Protein AF-A0A7R9DD43-F1 (afdb_monomer)

Mean predicted aligned error: 19.9 Å

Sequence (397 aa):
MESIEEVLDDAEIEELSNDELQELAQNLSPKFDSEQDNPSRTFTTKSMATAFRRIQEGLQMVTDEYPEVERSARVHRTVMEGLTCYYEIYKEKKSAAKQPTIRTFFQPVAAMVTREGDKIMSARLVVVNSSHTRDYHGWASSDGLIGLTRALLAAGAQCVLVSLWPVPDTATKILLRAFYSALLQGLRVSRALAEAMLTVQHTKHFAHPANWSGFMLVGADVRLSNKVALMGQALCELLKTPDKCRDALRVTLHLVEKSLQRIHRGQKNAMYTTQKSIENKVGHVSGWKDLLMSVGFRFEPASNGIPSSVFFPQSDPEERLTQCSASLQALLGLTSTTLNALSKLIANIGVADDIIGVIRQVIGQFTMKNIETESIEIPINVKLWRVPGCHELLASL

Organism: Timema poppense (NCBI:txid170557)

Nearest PDB structures (foldseek):
  8fcq-assembly1_G  TM=5.370E-01  e=1.330E-02  Homo sapiens
  8tl0-assembly1_C  TM=7.088E-01  e=8.039E-02  Haliangium ochraceum
  8fcr-assembly1_G  TM=3.951E-01  e=3.182E-02  Homo sapiens
  3u2r-assembly1_A  TM=2.523E-01  e=7.422E+00  Planctopirus limnophila DSM 3776

pLDDT: mean 77.59, std 16.95, range [32.69, 97.44]

Radius of gyration: 37.77 Å; Cα contacts (8 Å, |Δi|>4): 386; chains: 1; bounding box: 130×72×86 Å

InterPro domains:
  IPR024983 CHAT domain [PF12770] (123-220)
  IPR058900 TTC28, C-terminal domain [PF26117] (334-397)

Secondary structure (DSSP, 8-state):
---TTSSSSS-------HHHHHHHHHHTS---------------HHHHHHHHHHHHHHHHHHHHH-S-HHHHHHHHHHHHHHHHHHHHHHHHHH-S-----HHHHTS--------TT------S-EEE--TT--BTTBS--HHHHHHHHHHHHHTT-SEEEEESS---HHHHHHHHHHHHHHHHTT-BHHHHHHHHHHHHHTSGGG-SGGGTTTEEEEE---B---HHHHHHHHHHHHHTSTTTHHHHHHHHHHHHHHHHHHHHTT--S--EEEHHHHHHHHTT-SSHHHHHHHHT-EEE--BTTBPSEEEPPS--GGGHHHHHHHHHHHHHHS-HHHHHHHHHHGGGGGGHHHHHHHHHHHHHHHHHS-TT-S-------HHHHTSTTHHHHHHH-

Structure (mmCIF, N/CA/C/O backbone):
data_AF-A0A7R9DD43-F1
#
_entry.id   AF-A0A7R9DD43-F1
#
loop_
_atom_site.group_PDB
_atom_site.id
_atom_site.type_symbol
_atom_site.label_atom_id
_atom_site.label_alt_id
_atom_site.label_comp_id
_atom_site.label_asym_id
_atom_site.label_entity_id
_atom_site.label_seq_id
_atom_site.pdbx_PDB_ins_code
_atom_site.Cartn_x
_atom_site.Cartn_y
_atom_site.Cartn_z
_atom_site.occupancy
_atom_site.B_iso_or_equiv
_atom_site.auth_seq_id
_atom_site.auth_comp_id
_atom_site.auth_asym_id
_atom_site.auth_atom_id
_atom_site.pdbx_PDB_model_num
ATOM 1 N N . MET A 1 1 ? 69.887 -47.147 -28.764 1.00 48.91 1 MET A N 1
ATOM 2 C CA . MET A 1 1 ? 70.343 -46.838 -27.400 1.00 48.91 1 MET A CA 1
ATOM 3 C C . MET A 1 1 ? 71.848 -46.839 -27.498 1.00 48.91 1 MET A C 1
ATOM 5 O O . MET A 1 1 ? 72.412 -47.913 -27.555 1.00 48.91 1 MET A O 1
ATOM 9 N N . GLU A 1 2 ? 72.404 -45.653 -27.713 1.00 32.69 2 GLU A N 1
ATOM 10 C CA . GLU A 1 2 ? 73.821 -45.268 -27.632 1.00 32.69 2 GLU A CA 1
ATOM 11 C C . GLU A 1 2 ? 73.876 -43.827 -28.160 1.00 32.69 2 GLU A C 1
ATOM 13 O O . GLU A 1 2 ? 73.271 -43.557 -29.194 1.00 32.69 2 GLU A O 1
ATOM 18 N N . SER A 1 3 ? 74.536 -42.839 -27.576 1.00 34.53 3 SER A N 1
ATOM 19 C CA . SER A 1 3 ? 74.807 -42.429 -26.194 1.00 34.53 3 SER A CA 1
ATOM 20 C C . SER A 1 3 ? 75.395 -41.025 -26.390 1.00 34.53 3 SER A C 1
ATOM 22 O O . SER A 1 3 ? 76.301 -40.853 -27.195 1.00 34.53 3 SER A O 1
ATOM 24 N N . ILE A 1 4 ? 74.823 -40.006 -25.747 1.00 37.81 4 ILE A N 1
ATOM 25 C CA . ILE A 1 4 ? 75.034 -38.564 -26.027 1.00 37.81 4 ILE A CA 1
ATOM 26 C C . ILE A 1 4 ? 76.424 -38.041 -25.574 1.00 37.81 4 ILE A C 1
ATOM 28 O O . ILE A 1 4 ? 76.686 -36.846 -25.602 1.00 37.81 4 ILE A O 1
ATOM 32 N N . GLU A 1 5 ? 77.355 -38.917 -25.199 1.00 44.94 5 GLU A N 1
ATOM 33 C CA . GLU A 1 5 ? 78.622 -38.531 -24.556 1.00 44.94 5 GLU A CA 1
ATOM 34 C C . GLU A 1 5 ? 79.850 -38.488 -25.479 1.00 44.94 5 GLU A C 1
ATOM 36 O O . GLU A 1 5 ? 80.902 -38.050 -25.035 1.00 44.94 5 GLU A O 1
ATOM 41 N N . GLU A 1 6 ? 79.744 -38.847 -26.763 1.00 42.59 6 GLU A N 1
ATOM 42 C CA . GLU A 1 6 ? 80.915 -38.900 -27.666 1.00 42.59 6 GLU A CA 1
ATOM 43 C C . GLU A 1 6 ? 81.092 -37.679 -28.590 1.00 42.59 6 GLU A C 1
ATOM 45 O O . GLU A 1 6 ? 81.985 -37.667 -29.429 1.00 42.59 6 GLU A O 1
ATOM 50 N N . VAL A 1 7 ? 80.270 -36.630 -28.454 1.00 42.25 7 VAL A N 1
ATOM 51 C CA . VAL A 1 7 ? 80.355 -35.422 -29.316 1.00 42.25 7 VAL A CA 1
ATOM 52 C C . VAL A 1 7 ? 80.858 -34.185 -28.551 1.00 42.25 7 VAL A C 1
ATOM 54 O O . VAL A 1 7 ? 80.857 -33.082 -29.084 1.00 42.25 7 VAL A O 1
ATOM 57 N N . LEU A 1 8 ? 81.297 -34.336 -27.297 1.00 39.50 8 LEU A N 1
ATOM 58 C CA . LEU A 1 8 ? 81.669 -33.204 -26.435 1.00 39.50 8 LEU A CA 1
ATOM 59 C C . LEU A 1 8 ? 83.172 -32.879 -26.361 1.00 39.50 8 LEU A C 1
ATOM 61 O O . LEU A 1 8 ? 83.520 -31.991 -25.590 1.00 39.50 8 LEU A O 1
ATOM 65 N N . ASP A 1 9 ? 84.035 -33.503 -27.169 1.00 41.75 9 ASP A N 1
ATOM 66 C CA . ASP A 1 9 ? 85.495 -33.310 -27.047 1.00 41.75 9 ASP A CA 1
ATOM 67 C C . ASP A 1 9 ? 86.179 -32.452 -28.132 1.00 41.75 9 ASP A C 1
ATOM 69 O O . ASP A 1 9 ? 87.367 -32.197 -27.996 1.00 41.75 9 ASP A O 1
ATOM 73 N N . ASP A 1 10 ? 85.475 -31.910 -29.138 1.00 42.47 10 ASP A N 1
ATOM 74 C CA . ASP A 1 10 ? 86.126 -31.127 -30.219 1.00 42.47 10 ASP A CA 1
ATOM 75 C C . ASP A 1 10 ? 85.420 -29.798 -30.565 1.00 42.47 10 ASP A C 1
ATOM 77 O O . ASP A 1 10 ? 85.204 -29.461 -31.730 1.00 42.47 10 ASP A O 1
ATOM 81 N N . ALA A 1 11 ? 85.064 -28.992 -29.564 1.00 36.84 11 ALA A N 1
ATOM 82 C CA . ALA A 1 11 ? 84.701 -27.595 -29.814 1.00 36.84 11 ALA A CA 1
ATOM 83 C C . ALA A 1 11 ? 85.483 -26.658 -28.890 1.00 36.84 11 ALA A C 1
ATOM 85 O O . ALA A 1 11 ? 85.016 -26.272 -27.817 1.00 36.84 11 ALA A O 1
ATOM 86 N N . GLU A 1 12 ? 86.685 -26.281 -29.333 1.00 43.00 12 GLU A N 1
ATOM 87 C CA . GLU A 1 12 ? 87.321 -25.036 -28.908 1.00 43.00 12 GLU A CA 1
ATOM 88 C C . GLU A 1 12 ? 86.313 -23.893 -29.103 1.00 43.00 12 GLU A C 1
ATOM 90 O O . GLU A 1 12 ? 85.860 -23.609 -30.212 1.00 43.00 12 GLU A O 1
ATOM 95 N N . ILE A 1 13 ? 85.911 -23.265 -27.999 1.00 43.94 13 ILE A N 1
ATOM 96 C CA . ILE A 1 13 ? 85.100 -22.052 -28.023 1.00 43.94 13 ILE A CA 1
ATOM 97 C C . ILE A 1 13 ? 86.049 -20.910 -28.396 1.00 43.94 13 ILE A C 1
ATOM 99 O O . ILE A 1 13 ? 86.672 -20.306 -27.524 1.00 43.94 13 ILE A O 1
ATOM 103 N N . GLU A 1 14 ? 86.185 -20.632 -29.692 1.00 50.66 14 GLU A N 1
ATOM 104 C CA . GLU A 1 14 ? 86.703 -19.343 -30.152 1.00 50.66 14 GLU A CA 1
ATOM 105 C C . GLU A 1 14 ? 85.671 -18.257 -29.811 1.00 50.66 14 GLU A C 1
ATOM 107 O O . GLU A 1 14 ? 84.527 -18.273 -30.277 1.00 50.66 14 GLU A O 1
ATOM 112 N N . GLU A 1 15 ? 86.060 -17.314 -28.949 1.00 50.56 15 GLU A N 1
ATOM 113 C CA . GLU A 1 15 ? 85.295 -16.091 -28.714 1.00 50.56 15 GLU A CA 1
ATOM 114 C C . GLU A 1 15 ? 85.317 -15.241 -29.993 1.00 50.56 15 GLU A C 1
ATOM 116 O O . GLU A 1 15 ? 86.316 -14.590 -30.300 1.00 50.56 15 GLU A O 1
ATOM 121 N N . LEU A 1 16 ? 84.206 -15.251 -30.737 1.00 49.16 16 LEU A N 1
ATOM 122 C CA . LEU A 1 16 ? 84.012 -14.391 -31.906 1.00 49.16 16 LEU A CA 1
ATOM 123 C C . LEU A 1 16 ? 84.219 -12.918 -31.541 1.00 49.16 16 LEU A C 1
ATOM 125 O O . LEU A 1 16 ? 83.652 -12.410 -30.565 1.00 49.16 16 LEU A O 1
ATOM 129 N N . SER A 1 17 ? 84.993 -12.210 -32.363 1.00 60.34 17 SER A N 1
ATOM 130 C CA . SER A 1 17 ? 85.204 -10.775 -32.181 1.00 60.34 17 SER A CA 1
ATOM 131 C C . SER A 1 17 ? 83.942 -9.982 -32.556 1.00 60.34 17 SER A C 1
ATOM 133 O O . SER A 1 17 ? 83.106 -10.428 -33.346 1.00 60.34 17 SER A O 1
ATOM 135 N N . ASN A 1 18 ? 83.791 -8.772 -32.005 1.00 50.97 18 ASN A N 1
ATOM 136 C CA . ASN A 1 18 ? 82.619 -7.920 -32.261 1.00 50.97 18 ASN A CA 1
ATOM 137 C C . ASN A 1 18 ? 82.384 -7.624 -33.754 1.00 50.97 18 ASN A C 1
ATOM 139 O O . ASN A 1 18 ? 81.240 -7.379 -34.139 1.00 50.97 18 ASN A O 1
ATOM 143 N N . ASP A 1 19 ? 83.429 -7.682 -34.581 1.00 59.06 19 ASP A N 1
ATOM 144 C CA . ASP A 1 19 ? 83.334 -7.442 -36.021 1.00 59.06 19 ASP A CA 1
ATOM 145 C C . ASP A 1 19 ? 82.690 -8.639 -36.749 1.00 59.06 19 ASP A C 1
ATOM 147 O O . ASP A 1 19 ? 81.862 -8.453 -37.642 1.00 59.06 19 ASP A O 1
ATOM 151 N N . GLU A 1 20 ? 82.948 -9.870 -36.295 1.00 57.94 20 GLU A N 1
ATOM 152 C CA . GLU A 1 20 ? 82.335 -11.088 -36.845 1.00 57.94 20 GLU A CA 1
ATOM 153 C C . GLU A 1 20 ? 80.865 -11.228 -36.418 1.00 57.94 20 GLU A C 1
ATOM 155 O O . GLU A 1 20 ? 80.019 -11.660 -37.204 1.00 57.94 20 GLU A O 1
ATOM 160 N N . LEU A 1 21 ? 80.518 -10.773 -35.206 1.00 54.75 21 LEU A N 1
ATOM 161 C CA . LEU A 1 21 ? 79.122 -10.638 -34.767 1.00 54.75 21 LEU A CA 1
ATOM 162 C C . LEU A 1 21 ? 78.353 -9.593 -35.594 1.00 54.75 21 LEU A C 1
ATOM 164 O O . LEU A 1 21 ? 77.148 -9.745 -35.817 1.00 54.75 21 LEU A O 1
ATOM 168 N N . GLN A 1 22 ? 79.032 -8.551 -36.084 1.00 57.25 22 GLN A N 1
ATOM 169 C CA . GLN A 1 22 ? 78.438 -7.538 -36.957 1.00 57.25 22 GLN A CA 1
ATOM 170 C C . GLN A 1 22 ? 78.178 -8.075 -38.372 1.00 57.25 22 GLN A C 1
ATOM 172 O O . GLN A 1 22 ? 77.142 -7.765 -38.969 1.00 57.25 22 GLN A O 1
ATOM 177 N N . GLU A 1 23 ? 79.067 -8.927 -38.882 1.00 59.59 23 GLU A N 1
ATOM 178 C CA . GLU A 1 23 ? 78.921 -9.574 -40.188 1.00 59.59 23 GLU A CA 1
ATOM 179 C C . GLU A 1 23 ? 77.836 -10.672 -40.166 1.00 59.59 23 GLU A C 1
ATOM 181 O O . GLU A 1 23 ? 77.014 -10.770 -41.084 1.00 59.59 23 GLU A O 1
ATOM 186 N N . LEU A 1 24 ? 77.722 -11.426 -39.063 1.00 52.81 24 LEU A N 1
ATOM 187 C CA . LEU A 1 24 ? 76.620 -12.371 -38.828 1.00 52.81 24 LEU A CA 1
ATOM 188 C C . LEU A 1 24 ? 75.261 -11.665 -38.695 1.00 52.81 24 LEU A C 1
ATOM 190 O O . LEU A 1 24 ? 74.262 -12.155 -39.224 1.00 52.81 24 LEU A O 1
ATOM 194 N N . ALA A 1 25 ? 75.215 -10.488 -38.063 1.00 53.50 25 ALA A N 1
ATOM 195 C CA . ALA A 1 25 ? 74.001 -9.673 -37.982 1.00 53.50 25 ALA A CA 1
ATOM 196 C C . ALA A 1 25 ? 73.566 -9.111 -39.350 1.00 53.50 25 ALA A C 1
ATOM 198 O O . ALA A 1 25 ? 72.367 -8.961 -39.594 1.00 53.50 25 ALA A O 1
ATOM 199 N N . GLN A 1 26 ? 74.507 -8.843 -40.264 1.00 54.16 26 GLN A N 1
ATOM 200 C CA . GLN A 1 26 ? 74.187 -8.456 -41.644 1.00 54.16 26 GLN A CA 1
ATOM 201 C C . GLN A 1 26 ? 73.693 -9.645 -42.483 1.00 54.16 26 GLN A C 1
ATOM 203 O O . GLN A 1 26 ? 72.733 -9.499 -43.248 1.00 54.16 26 GLN A O 1
ATOM 208 N N . ASN A 1 27 ? 74.276 -10.832 -42.291 1.00 48.94 27 ASN A N 1
ATOM 209 C CA . ASN A 1 27 ? 73.935 -12.039 -43.052 1.00 48.94 27 ASN A CA 1
ATOM 210 C C . ASN A 1 27 ? 72.664 -12.767 -42.569 1.00 48.94 27 ASN A C 1
ATOM 212 O O . ASN A 1 27 ? 72.091 -13.548 -43.327 1.00 48.94 27 ASN A O 1
ATOM 216 N N . LEU A 1 28 ? 72.179 -12.486 -41.354 1.00 44.53 28 LEU A N 1
ATOM 217 C CA . LEU A 1 28 ? 70.902 -12.992 -40.823 1.00 44.53 28 LEU A CA 1
ATOM 218 C C . LEU A 1 28 ? 69.701 -12.078 -41.104 1.00 44.53 28 LEU A C 1
ATOM 220 O O . LEU A 1 28 ? 68.591 -12.383 -40.663 1.00 44.53 28 LEU A O 1
ATOM 224 N N . SER A 1 29 ? 69.876 -10.984 -41.852 1.00 38.53 29 SER A N 1
ATOM 225 C CA . SER A 1 29 ? 68.720 -10.251 -42.372 1.00 38.53 29 SER A CA 1
ATOM 226 C C . SER A 1 29 ? 68.022 -11.116 -43.435 1.00 38.53 29 SER A C 1
ATOM 228 O O . SER A 1 29 ? 68.633 -11.463 -44.450 1.00 38.53 29 SER A O 1
ATOM 230 N N . PRO A 1 30 ? 66.752 -11.521 -43.241 1.00 42.19 30 PRO A N 1
ATOM 231 C CA . PRO A 1 30 ? 66.037 -12.230 -44.285 1.00 42.19 30 PRO A CA 1
ATOM 232 C C . PRO A 1 30 ? 65.912 -11.278 -45.472 1.00 42.19 30 PRO A C 1
ATOM 234 O O . PRO A 1 30 ? 65.352 -10.187 -45.337 1.00 42.19 30 PRO A O 1
ATOM 237 N N . LYS A 1 31 ? 66.418 -11.690 -46.639 1.00 42.19 31 LYS A N 1
ATOM 238 C CA . LYS A 1 31 ? 66.005 -11.119 -47.921 1.00 42.19 31 LYS A CA 1
ATOM 239 C C . LYS A 1 31 ? 64.501 -11.349 -48.046 1.00 42.19 31 LYS A C 1
ATOM 241 O O . LYS A 1 31 ? 64.067 -12.400 -48.505 1.00 42.19 31 LYS A O 1
ATOM 246 N N . PHE A 1 32 ? 63.713 -10.389 -47.577 1.00 34.88 32 PHE A N 1
ATOM 247 C CA . PHE A 1 32 ? 62.314 -10.292 -47.940 1.00 34.88 32 PHE A CA 1
ATOM 248 C C . PHE A 1 32 ? 62.291 -9.919 -49.415 1.00 34.88 32 PHE A C 1
ATOM 250 O O . PHE A 1 32 ? 62.649 -8.801 -49.793 1.00 34.88 32 PHE A O 1
ATOM 257 N N . ASP A 1 33 ? 61.929 -10.895 -50.243 1.00 36.06 33 ASP A N 1
ATOM 258 C CA . ASP A 1 33 ? 61.465 -10.639 -51.594 1.00 36.06 33 ASP A CA 1
ATOM 259 C C . ASP A 1 33 ? 60.486 -9.467 -51.553 1.00 36.06 33 ASP A C 1
ATOM 261 O O . ASP A 1 33 ? 59.640 -9.372 -50.662 1.00 36.06 33 ASP A O 1
ATOM 265 N N . SER A 1 34 ? 60.643 -8.552 -52.503 1.00 35.47 34 SER A N 1
ATOM 266 C CA . SER A 1 34 ? 59.792 -7.387 -52.682 1.00 35.47 34 SER A CA 1
ATOM 267 C C . SER A 1 34 ? 58.322 -7.808 -52.767 1.00 35.47 34 SER A C 1
ATOM 269 O O . SER A 1 34 ? 57.825 -8.143 -53.847 1.00 35.47 34 SER A O 1
ATOM 271 N N . GLU A 1 35 ? 57.619 -7.784 -51.635 1.00 41.47 35 GLU A N 1
ATOM 272 C CA . GLU A 1 35 ? 56.167 -7.771 -51.607 1.00 41.47 35 GLU A CA 1
ATOM 273 C C . GLU A 1 35 ? 55.733 -6.516 -52.361 1.00 41.47 35 GLU A C 1
ATOM 275 O O . GLU A 1 35 ? 56.084 -5.389 -52.010 1.00 41.47 35 GLU A O 1
ATOM 280 N N . GLN A 1 36 ? 55.000 -6.728 -53.453 1.00 42.06 36 GLN A N 1
ATOM 281 C CA . GLN A 1 36 ? 54.223 -5.683 -54.100 1.00 42.06 36 GLN A CA 1
ATOM 282 C C . GLN A 1 36 ? 53.483 -4.902 -53.014 1.00 42.06 36 GLN A C 1
ATOM 284 O O . GLN A 1 36 ? 52.739 -5.507 -52.243 1.00 42.06 36 GLN A O 1
ATOM 289 N N . ASP A 1 37 ? 53.702 -3.588 -52.966 1.00 39.69 37 ASP A N 1
ATOM 290 C CA . ASP A 1 37 ? 53.046 -2.653 -52.054 1.00 39.69 37 ASP A CA 1
ATOM 291 C C . ASP A 1 37 ? 51.520 -2.771 -52.209 1.00 39.69 37 ASP A C 1
ATOM 293 O O . ASP A 1 37 ? 50.886 -2.154 -53.068 1.00 39.69 37 ASP A O 1
ATOM 297 N N . ASN A 1 38 ? 50.926 -3.682 -51.440 1.00 43.00 38 ASN A N 1
ATOM 298 C CA . ASN A 1 38 ? 49.498 -3.904 -51.394 1.00 43.00 38 ASN A CA 1
ATOM 299 C C . ASN A 1 38 ? 49.021 -3.047 -50.223 1.00 43.00 38 ASN A C 1
ATOM 301 O O . ASN A 1 38 ? 49.290 -3.405 -49.072 1.00 43.00 38 ASN A O 1
ATOM 305 N N . PRO A 1 39 ? 48.361 -1.903 -50.472 1.00 46.84 39 PRO A N 1
ATOM 306 C CA . PRO A 1 39 ? 47.993 -0.985 -49.408 1.00 46.84 39 PRO A CA 1
ATOM 307 C C . PRO A 1 39 ? 47.199 -1.752 -48.357 1.00 46.84 39 PRO A C 1
ATOM 309 O O . PRO A 1 39 ? 46.259 -2.481 -48.694 1.00 46.84 39 PRO A O 1
ATOM 312 N N . SER A 1 40 ? 47.595 -1.610 -47.090 1.00 52.28 40 SER A N 1
ATOM 313 C CA . SER A 1 40 ? 46.944 -2.248 -45.946 1.00 52.28 40 SER A CA 1
ATOM 314 C C . SER A 1 40 ? 45.427 -2.069 -46.058 1.00 52.28 40 SER A C 1
ATOM 316 O O . SER A 1 40 ? 44.892 -0.972 -45.880 1.00 52.28 40 SER A O 1
ATOM 318 N N . ARG A 1 41 ? 44.729 -3.149 -46.446 1.00 59.31 41 ARG A N 1
ATOM 319 C CA . ARG A 1 41 ? 43.316 -3.114 -46.849 1.00 59.31 41 ARG A CA 1
ATOM 320 C C . ARG A 1 41 ? 42.466 -2.660 -45.670 1.00 59.31 41 ARG A C 1
ATOM 322 O O . ARG A 1 41 ? 42.075 -3.450 -44.816 1.00 59.31 41 ARG A O 1
ATOM 329 N N . THR A 1 42 ? 42.182 -1.368 -45.610 1.00 55.66 42 THR A N 1
ATOM 330 C CA . THR A 1 42 ? 41.468 -0.769 -44.490 1.00 55.66 42 THR A CA 1
ATOM 331 C C . THR A 1 42 ? 39.978 -0.740 -44.801 1.00 55.66 42 THR A C 1
ATOM 333 O O . THR A 1 42 ? 39.520 -0.089 -45.738 1.00 55.66 42 THR A O 1
ATOM 336 N N . PHE A 1 43 ? 39.183 -1.447 -43.995 1.00 61.44 43 PHE A N 1
ATOM 337 C CA . PHE A 1 43 ? 37.725 -1.424 -44.112 1.00 61.44 43 PHE A CA 1
ATOM 338 C C . PHE A 1 43 ? 37.175 -0.021 -43.820 1.00 61.44 43 PHE A C 1
ATOM 340 O O . PHE A 1 43 ? 37.209 0.433 -42.669 1.00 61.44 43 PHE A O 1
ATOM 347 N N . THR A 1 44 ? 36.642 0.653 -44.844 1.00 75.81 44 THR A N 1
ATOM 348 C CA . THR A 1 44 ? 35.885 1.904 -44.696 1.00 75.81 44 THR A CA 1
ATOM 349 C C . THR A 1 44 ? 34.396 1.605 -44.515 1.00 75.81 44 THR A C 1
ATOM 351 O O . THR A 1 44 ? 33.831 0.738 -45.186 1.00 75.81 44 THR A O 1
ATOM 354 N N . THR A 1 45 ? 33.723 2.344 -43.629 1.00 74.88 45 THR A N 1
ATOM 355 C CA . THR A 1 45 ? 32.289 2.158 -43.331 1.00 74.88 45 THR A CA 1
ATOM 356 C C . THR A 1 45 ? 31.409 2.318 -44.575 1.00 74.88 45 THR A C 1
ATOM 358 O O . THR A 1 45 ? 30.455 1.566 -44.758 1.00 74.88 45 THR A O 1
ATOM 361 N N . LYS A 1 46 ? 31.755 3.240 -45.482 1.00 79.38 46 LYS A N 1
ATOM 362 C CA . LYS A 1 46 ? 31.043 3.438 -46.757 1.00 79.38 46 LYS A CA 1
ATOM 363 C C . LYS A 1 46 ? 31.179 2.235 -47.701 1.00 79.38 46 LYS A C 1
ATOM 365 O O . LYS A 1 46 ? 30.199 1.846 -48.338 1.00 79.38 46 LYS A O 1
ATOM 370 N N . SER A 1 47 ? 32.369 1.635 -47.772 1.00 79.38 47 SER A N 1
ATOM 371 C CA . SER A 1 47 ? 32.618 0.453 -48.604 1.00 79.38 47 SER A CA 1
ATOM 372 C C . SER A 1 47 ? 31.862 -0.768 -48.073 1.00 79.38 47 SER A C 1
ATOM 374 O O . SER A 1 47 ? 31.131 -1.406 -48.826 1.00 79.38 47 SER A O 1
ATOM 376 N N . MET A 1 48 ? 31.911 -1.017 -46.759 1.00 81.25 48 MET A N 1
ATOM 377 C CA . MET A 1 48 ? 31.174 -2.124 -46.131 1.00 81.25 48 MET A CA 1
ATOM 378 C C . MET A 1 48 ? 29.657 -1.986 -46.284 1.00 81.25 48 MET A C 1
ATOM 380 O O . MET A 1 48 ? 28.994 -2.948 -46.655 1.00 81.25 48 MET A O 1
ATOM 384 N N . ALA A 1 49 ? 29.104 -0.784 -46.084 1.00 80.81 49 ALA A N 1
ATOM 385 C CA . ALA A 1 49 ? 27.676 -0.538 -46.297 1.00 80.81 49 ALA A CA 1
ATOM 386 C C . ALA A 1 49 ? 27.247 -0.837 -47.745 1.00 80.81 49 ALA A C 1
ATOM 388 O O . ALA A 1 49 ? 26.165 -1.370 -47.983 1.00 80.81 49 ALA A O 1
ATOM 389 N N . THR A 1 50 ? 28.109 -0.524 -48.716 1.00 85.94 50 THR A N 1
ATOM 390 C CA . THR A 1 50 ? 27.854 -0.815 -50.133 1.00 85.94 50 THR A CA 1
ATOM 391 C C . THR A 1 50 ? 27.959 -2.312 -50.428 1.00 85.94 50 THR A C 1
ATOM 393 O O . THR A 1 50 ? 27.128 -2.842 -51.161 1.00 85.94 50 THR A O 1
ATOM 396 N N . ALA A 1 51 ? 28.942 -2.999 -49.841 1.00 85.25 51 ALA A N 1
ATOM 397 C CA . ALA A 1 51 ? 29.128 -4.439 -49.991 1.00 85.25 51 ALA A CA 1
ATOM 398 C C . ALA A 1 51 ? 27.946 -5.230 -49.412 1.00 85.25 51 ALA A C 1
ATOM 400 O O . ALA A 1 51 ? 27.367 -6.055 -50.114 1.00 85.25 51 ALA A O 1
ATOM 401 N N . PHE A 1 52 ? 27.524 -4.920 -48.183 1.00 87.56 52 PHE A N 1
ATOM 402 C CA . PHE A 1 52 ? 26.369 -5.564 -47.553 1.00 87.56 52 PHE A CA 1
ATOM 403 C C . PHE A 1 52 ? 25.080 -5.346 -48.337 1.00 87.56 52 PHE A C 1
ATOM 405 O O . PHE A 1 52 ? 24.322 -6.290 -48.537 1.00 87.56 52 PHE A O 1
ATOM 412 N N . ARG A 1 53 ? 24.866 -4.132 -48.855 1.00 87.56 53 ARG A N 1
ATOM 413 C CA . ARG A 1 53 ? 23.706 -3.835 -49.697 1.00 87.56 53 ARG A CA 1
ATOM 414 C C . ARG A 1 53 ? 23.671 -4.706 -50.955 1.00 87.56 53 ARG A C 1
ATOM 416 O O . ARG A 1 53 ? 22.639 -5.296 -51.238 1.00 87.56 53 ARG A O 1
ATOM 423 N N . ARG A 1 54 ? 24.795 -4.842 -51.665 1.00 88.69 54 ARG A N 1
ATOM 424 C CA . ARG A 1 54 ? 24.878 -5.689 -52.869 1.00 88.69 54 ARG A CA 1
ATOM 425 C C . ARG A 1 54 ? 24.655 -7.168 -52.568 1.00 88.69 54 ARG A C 1
ATOM 427 O O . ARG A 1 54 ? 24.017 -7.856 -53.354 1.00 88.69 54 ARG A O 1
ATOM 434 N N . ILE A 1 55 ? 25.177 -7.654 -51.443 1.00 87.94 55 ILE A N 1
ATOM 435 C CA . ILE A 1 55 ? 24.969 -9.041 -51.012 1.00 87.94 55 ILE A CA 1
ATOM 436 C C . ILE A 1 55 ? 23.487 -9.282 -50.714 1.00 87.94 55 ILE A C 1
ATOM 438 O O . ILE A 1 55 ? 22.931 -10.283 -51.154 1.00 87.94 55 ILE A O 1
ATOM 442 N N . GLN A 1 56 ? 22.836 -8.350 -50.020 1.00 84.88 56 GLN A N 1
ATOM 443 C CA . GLN A 1 56 ? 21.418 -8.453 -49.690 1.00 84.88 56 GLN A CA 1
ATOM 444 C C . GLN A 1 56 ? 20.525 -8.357 -50.937 1.00 84.88 56 GLN A C 1
ATOM 446 O O . GLN A 1 56 ? 19.604 -9.155 -51.078 1.00 84.88 56 GLN A O 1
ATOM 451 N N . GLU A 1 57 ? 20.829 -7.446 -51.868 1.00 87.75 57 GLU A N 1
ATOM 452 C CA . GLU A 1 57 ? 20.174 -7.363 -53.184 1.00 87.75 57 GLU A CA 1
ATOM 453 C C . GLU A 1 57 ? 20.340 -8.687 -53.959 1.00 87.75 57 GLU A C 1
ATOM 455 O O . GLU A 1 57 ? 19.372 -9.217 -54.497 1.00 87.75 57 GLU A O 1
ATOM 460 N N . GLY A 1 58 ? 21.543 -9.274 -53.947 1.00 85.00 58 GLY A N 1
ATOM 461 C CA . GLY A 1 58 ? 21.833 -10.571 -54.566 1.00 85.00 58 GLY A CA 1
ATOM 462 C C . GLY A 1 58 ? 21.038 -11.734 -53.971 1.00 85.00 58 GLY A C 1
ATOM 463 O O . GLY A 1 58 ? 20.454 -12.527 -54.704 1.00 85.00 58 GLY A O 1
ATOM 464 N N . LEU A 1 59 ? 20.976 -11.821 -52.641 1.00 84.69 59 LEU A N 1
ATOM 465 C CA . LEU A 1 59 ? 20.193 -12.844 -51.943 1.00 84.69 59 LEU A CA 1
ATOM 466 C C . LEU A 1 59 ? 18.688 -12.681 -52.182 1.00 84.69 59 LEU A C 1
ATOM 468 O O . LEU A 1 59 ? 17.977 -13.683 -52.260 1.00 84.69 59 LEU A O 1
ATOM 472 N N . GLN A 1 60 ? 18.208 -11.443 -52.319 1.00 83.00 60 GLN A N 1
ATOM 473 C CA . GLN A 1 60 ? 16.808 -11.164 -52.625 1.00 83.00 60 GLN A CA 1
ATOM 474 C C . GLN A 1 60 ? 16.441 -11.634 -54.036 1.00 83.00 60 GLN A C 1
ATOM 476 O O . GLN A 1 60 ? 15.467 -12.362 -54.179 1.00 83.00 60 GLN A O 1
ATOM 481 N N . MET A 1 61 ? 17.269 -11.343 -55.046 1.00 82.56 61 MET A N 1
ATOM 482 C CA . MET A 1 61 ? 17.050 -11.829 -56.419 1.00 82.56 61 MET A CA 1
ATOM 483 C C . MET A 1 61 ? 16.967 -13.361 -56.483 1.00 82.56 61 MET A C 1
ATOM 485 O O . MET A 1 61 ? 16.059 -13.911 -57.095 1.00 82.56 61 MET A O 1
ATOM 489 N N . VAL A 1 62 ? 17.858 -14.065 -55.775 1.00 79.19 62 VAL A N 1
ATOM 490 C CA . VAL A 1 62 ? 17.822 -15.538 -55.698 1.00 79.19 62 VAL A CA 1
ATOM 491 C C . VAL A 1 62 ? 16.563 -16.041 -54.988 1.00 79.19 62 VAL A C 1
ATOM 493 O O . VAL A 1 62 ? 16.060 -17.110 -55.316 1.00 79.19 62 VAL A O 1
ATOM 496 N N . THR A 1 63 ? 16.046 -15.292 -54.014 1.00 80.44 63 THR A N 1
ATOM 497 C CA . THR A 1 63 ? 14.809 -15.648 -53.303 1.00 80.44 63 THR A CA 1
ATOM 498 C C . THR A 1 63 ? 13.574 -15.437 -54.183 1.00 80.44 63 THR A C 1
ATOM 500 O O . THR A 1 63 ? 12.635 -16.220 -54.086 1.00 80.44 63 THR A O 1
ATOM 503 N N . ASP A 1 64 ? 13.597 -14.428 -55.055 1.00 79.81 64 ASP A N 1
ATOM 504 C CA . ASP A 1 64 ? 12.484 -14.080 -55.941 1.00 79.81 64 ASP A CA 1
ATOM 505 C C . ASP A 1 64 ? 12.428 -14.977 -57.198 1.00 79.81 64 ASP A C 1
ATOM 507 O O . ASP A 1 64 ? 11.342 -15.297 -57.680 1.00 79.81 64 ASP A O 1
ATOM 511 N N . GLU A 1 65 ? 13.580 -15.420 -57.720 1.00 77.88 65 GLU A N 1
ATOM 512 C CA . GLU A 1 65 ? 13.672 -16.255 -58.932 1.00 77.88 65 GLU A CA 1
ATOM 513 C C . GLU A 1 65 ? 13.643 -17.772 -58.658 1.00 77.88 65 GLU A C 1
ATOM 515 O O . GLU A 1 65 ? 13.393 -18.561 -59.574 1.00 77.88 65 GLU A O 1
ATOM 520 N N . TYR A 1 66 ? 13.897 -18.212 -57.419 1.00 78.19 66 TYR A N 1
ATOM 521 C CA . TYR A 1 66 ? 13.986 -19.635 -57.077 1.00 78.19 66 TYR A CA 1
ATOM 522 C C . TYR A 1 66 ? 12.691 -20.163 -56.423 1.00 78.19 66 TYR A C 1
ATOM 524 O O . TYR A 1 66 ? 12.293 -19.678 -55.364 1.00 78.19 66 TYR A O 1
ATOM 532 N N . PRO A 1 67 ? 12.049 -21.209 -56.982 1.00 71.56 67 PRO A N 1
ATOM 533 C CA . PRO A 1 67 ? 10.714 -21.647 -56.556 1.00 71.56 67 PRO A CA 1
ATOM 534 C C . PRO A 1 67 ? 10.666 -22.375 -55.200 1.00 71.56 67 PRO A C 1
ATOM 536 O O . PRO A 1 67 ? 9.593 -22.516 -54.617 1.00 71.56 67 PRO A O 1
ATOM 539 N N . GLU A 1 68 ? 11.796 -22.856 -54.677 1.00 82.56 68 GLU A N 1
ATOM 540 C CA . GLU A 1 68 ? 11.849 -23.646 -53.439 1.00 82.56 68 GLU A CA 1
ATOM 541 C C . GLU A 1 68 ? 12.360 -22.795 -52.257 1.00 82.56 68 GLU A C 1
ATOM 543 O O . GLU A 1 68 ? 13.560 -22.627 -52.013 1.00 82.56 68 GLU A O 1
ATOM 548 N N . VAL A 1 69 ? 11.389 -22.258 -51.509 1.00 75.81 69 VAL A N 1
ATOM 549 C CA . VAL A 1 69 ? 11.557 -21.245 -50.449 1.00 75.81 69 VAL A CA 1
ATOM 550 C C . VAL A 1 69 ? 12.415 -21.727 -49.273 1.00 75.81 69 VAL A C 1
ATOM 552 O O . VAL A 1 69 ? 13.193 -20.963 -48.706 1.00 75.81 69 VAL A O 1
ATOM 555 N N . GLU A 1 70 ? 12.321 -23.002 -48.891 1.00 75.00 70 GLU A N 1
ATOM 556 C CA . GLU A 1 70 ? 13.095 -23.532 -47.757 1.00 75.00 70 GLU A CA 1
ATOM 557 C C . GLU A 1 70 ? 14.599 -23.554 -48.042 1.00 75.00 70 GLU A C 1
ATOM 559 O O . GLU A 1 70 ? 15.429 -23.284 -47.164 1.00 75.00 70 GLU A O 1
ATOM 564 N N . ARG A 1 71 ? 14.964 -23.841 -49.292 1.00 76.88 71 ARG A N 1
ATOM 565 C CA . ARG A 1 71 ? 16.358 -23.910 -49.713 1.00 76.88 71 ARG A CA 1
ATOM 566 C C . ARG A 1 71 ? 16.953 -22.517 -49.888 1.00 76.88 71 ARG A C 1
ATOM 568 O O . ARG A 1 71 ? 18.077 -22.303 -49.431 1.00 76.88 71 ARG A O 1
ATOM 575 N N . SER A 1 72 ? 16.209 -21.565 -50.456 1.00 80.44 72 SER A N 1
ATOM 576 C CA . SER A 1 72 ? 16.647 -20.163 -50.541 1.00 80.44 72 SER A CA 1
ATOM 577 C C . SER A 1 72 ? 16.797 -19.537 -49.148 1.00 80.44 72 SER A C 1
ATOM 579 O O . SER A 1 72 ? 17.827 -18.926 -48.860 1.00 80.44 72 SER A O 1
ATOM 581 N N . ALA A 1 73 ? 15.868 -19.805 -48.224 1.00 76.00 73 ALA A N 1
ATOM 582 C CA . ALA A 1 73 ? 15.962 -19.359 -46.834 1.00 76.00 73 ALA A CA 1
ATOM 583 C C . ALA A 1 73 ? 17.174 -19.954 -46.092 1.00 76.00 73 ALA A C 1
ATOM 585 O O . ALA A 1 73 ? 17.834 -19.263 -45.311 1.00 76.00 73 ALA A O 1
ATOM 586 N N . ARG A 1 74 ? 17.508 -21.228 -46.339 1.00 79.12 74 ARG A N 1
ATOM 587 C CA . ARG A 1 74 ? 18.703 -21.866 -45.763 1.00 79.12 74 ARG A CA 1
ATOM 588 C C . ARG A 1 74 ? 19.995 -21.239 -46.289 1.00 79.12 74 ARG A C 1
ATOM 590 O O . ARG A 1 74 ? 20.887 -20.971 -45.491 1.00 79.12 74 ARG A O 1
ATOM 597 N N . VAL A 1 75 ? 20.085 -20.970 -47.592 1.00 82.19 75 VAL A N 1
ATOM 598 C CA . VAL A 1 75 ? 21.247 -20.295 -48.198 1.00 82.19 75 VAL A CA 1
ATOM 599 C C . VAL A 1 75 ? 21.400 -18.880 -47.646 1.00 82.19 75 VAL A C 1
ATOM 601 O O . VAL A 1 75 ? 22.495 -18.505 -47.231 1.00 82.19 75 VAL A O 1
ATOM 604 N N . HIS A 1 76 ? 20.300 -18.129 -47.557 1.00 83.44 76 HIS A N 1
ATOM 605 C CA . HIS A 1 76 ? 20.283 -16.801 -46.949 1.00 83.44 76 HIS A CA 1
ATOM 606 C C . HIS A 1 76 ? 20.851 -16.845 -45.523 1.00 83.44 76 HIS A C 1
ATOM 608 O O . HIS A 1 76 ? 21.731 -16.057 -45.178 1.00 83.44 76 HIS A O 1
ATOM 614 N N . ARG A 1 77 ? 20.407 -17.812 -44.708 1.00 78.25 77 ARG A N 1
ATOM 615 C CA . ARG A 1 77 ? 20.885 -17.991 -43.331 1.00 78.25 77 ARG A CA 1
ATOM 616 C C . ARG A 1 77 ? 22.389 -18.259 -43.272 1.00 78.25 77 ARG A C 1
ATOM 618 O O . ARG A 1 77 ? 23.088 -17.557 -42.553 1.00 78.25 77 ARG A O 1
ATOM 625 N N . THR A 1 78 ? 22.891 -19.207 -44.063 1.00 83.81 78 THR A N 1
ATOM 626 C CA . THR A 1 78 ? 24.320 -19.562 -44.075 1.00 83.81 78 THR A CA 1
ATOM 627 C C . THR A 1 78 ? 25.208 -18.399 -44.527 1.00 83.81 78 THR A C 1
ATOM 629 O O . THR A 1 78 ? 26.270 -18.173 -43.950 1.00 83.81 78 THR A O 1
ATOM 632 N N . VAL A 1 79 ? 24.774 -17.623 -45.526 1.00 85.94 79 VAL A N 1
ATOM 633 C CA . VAL A 1 79 ? 25.524 -16.447 -45.999 1.00 85.94 79 VAL A CA 1
ATOM 634 C C . VAL A 1 79 ? 25.550 -15.347 -44.937 1.00 85.94 79 VAL A C 1
ATOM 636 O O . VAL A 1 79 ? 26.606 -14.771 -44.679 1.00 85.94 79 VAL A O 1
ATOM 639 N N . MET A 1 80 ? 24.420 -15.080 -44.279 1.00 82.25 80 MET A N 1
ATOM 640 C CA . MET A 1 80 ? 24.351 -14.071 -43.217 1.00 82.25 80 MET A CA 1
ATOM 641 C C . MET A 1 80 ? 25.147 -14.479 -41.974 1.00 82.25 80 MET A C 1
ATOM 643 O O . MET A 1 80 ? 25.851 -13.644 -41.409 1.00 82.25 80 MET A O 1
ATOM 647 N N . GLU A 1 81 ? 25.114 -15.758 -41.590 1.00 82.06 81 GLU A N 1
ATOM 648 C CA . GLU A 1 81 ? 25.946 -16.303 -40.511 1.00 82.06 81 GLU A CA 1
ATOM 649 C C . GLU A 1 81 ? 27.440 -16.099 -40.800 1.00 82.06 81 GLU A C 1
ATOM 651 O O . GLU A 1 81 ? 28.162 -15.586 -39.941 1.00 82.06 81 GLU A O 1
ATOM 656 N N . GLY A 1 82 ? 27.889 -16.383 -42.029 1.00 84.19 82 GLY A N 1
ATOM 657 C CA . GLY A 1 82 ? 29.276 -16.162 -42.454 1.00 84.19 82 GLY A CA 1
ATOM 658 C C . GLY A 1 82 ? 29.726 -14.693 -42.439 1.00 84.19 82 GLY A C 1
ATOM 659 O O . GLY A 1 82 ? 30.918 -14.414 -42.318 1.00 84.19 82 GLY A O 1
ATOM 660 N N . LEU A 1 83 ? 28.793 -13.737 -42.513 1.00 86.00 83 LEU A N 1
ATOM 661 C CA . LEU A 1 83 ? 29.088 -12.297 -42.522 1.00 86.00 83 LEU A CA 1
ATOM 662 C C . LEU A 1 83 ? 29.031 -11.639 -41.138 1.00 86.00 83 LEU A C 1
ATOM 664 O O . LEU A 1 83 ? 29.366 -10.458 -41.015 1.00 86.00 83 LEU A O 1
ATOM 668 N N . THR A 1 84 ? 28.650 -12.379 -40.095 1.00 83.75 84 THR A N 1
ATOM 669 C CA . THR A 1 84 ? 28.416 -11.847 -38.741 1.00 83.75 84 THR A CA 1
ATOM 670 C C . THR A 1 84 ? 29.608 -11.052 -38.196 1.00 83.75 84 THR A C 1
ATOM 672 O O . THR A 1 84 ? 29.437 -9.913 -37.769 1.00 83.75 84 THR A O 1
ATOM 675 N N . CYS A 1 85 ? 30.828 -11.593 -38.296 1.00 79.12 85 CYS A N 1
ATOM 676 C CA . CYS A 1 85 ? 32.054 -10.940 -37.813 1.00 79.12 85 CYS A CA 1
ATOM 677 C C . CYS A 1 85 ? 32.300 -9.577 -38.496 1.00 79.12 85 CYS A C 1
ATOM 679 O O . CYS A 1 85 ? 32.643 -8.583 -37.855 1.00 79.12 85 CYS A O 1
ATOM 681 N N . TYR A 1 86 ? 32.036 -9.478 -39.802 1.00 81.62 86 TYR A N 1
ATOM 682 C CA . TYR A 1 86 ? 3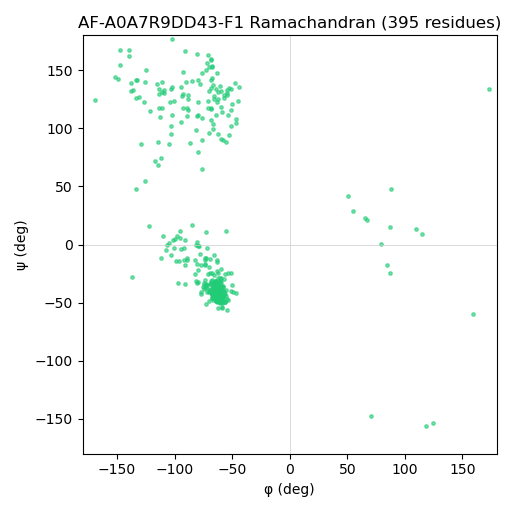2.170 -8.215 -40.530 1.00 81.62 86 TYR A CA 1
ATOM 683 C C . TYR A 1 86 ? 31.061 -7.219 -40.181 1.00 81.62 86 TYR A C 1
ATOM 685 O O . TYR A 1 86 ? 31.315 -6.014 -40.126 1.00 81.62 86 TYR A O 1
ATOM 693 N N . TYR A 1 87 ? 29.839 -7.689 -39.924 1.00 78.75 87 TYR A N 1
ATOM 694 C CA . TYR A 1 87 ? 28.765 -6.828 -39.428 1.00 78.75 87 TYR A CA 1
ATOM 695 C C . TYR A 1 87 ? 29.092 -6.241 -38.053 1.00 78.75 87 TYR A C 1
ATOM 697 O O . TYR A 1 87 ? 28.797 -5.067 -37.818 1.00 78.75 87 TYR A O 1
ATOM 705 N N . GLU A 1 88 ? 29.741 -7.009 -37.177 1.00 79.06 88 GLU A N 1
ATOM 706 C CA . GLU A 1 88 ? 30.211 -6.538 -35.871 1.00 79.06 88 GLU A CA 1
ATOM 707 C C . GLU A 1 88 ? 31.275 -5.442 -36.025 1.00 79.06 88 GLU A C 1
ATOM 709 O O . GLU A 1 88 ? 31.082 -4.346 -35.502 1.00 79.06 88 GLU A O 1
ATOM 714 N N . ILE A 1 89 ? 32.299 -5.648 -36.860 1.00 80.56 89 ILE A N 1
ATOM 715 C CA . ILE A 1 89 ? 33.337 -4.633 -37.142 1.00 80.56 89 ILE A CA 1
ATOM 716 C C . ILE A 1 89 ? 32.738 -3.366 -37.775 1.00 80.56 89 ILE A C 1
ATOM 718 O O . ILE A 1 89 ? 33.093 -2.238 -37.417 1.00 80.56 89 ILE A O 1
ATOM 722 N N . TYR A 1 90 ? 31.814 -3.519 -38.730 1.00 78.06 90 TYR A N 1
ATOM 723 C CA . TYR A 1 90 ? 31.113 -2.384 -39.333 1.00 78.06 90 TYR A CA 1
ATOM 724 C C . TYR A 1 90 ? 30.322 -1.600 -38.288 1.00 78.06 90 TYR A C 1
ATOM 726 O O . TYR A 1 90 ? 30.338 -0.366 -38.294 1.00 78.06 90 TYR A O 1
ATOM 734 N N . LYS A 1 91 ? 29.643 -2.309 -37.382 1.00 70.81 91 LYS A N 1
ATOM 735 C CA . LYS A 1 91 ? 28.860 -1.716 -36.304 1.00 70.81 91 LYS A CA 1
ATOM 736 C C . LYS A 1 91 ? 29.755 -1.011 -35.300 1.00 70.81 91 LYS A C 1
ATOM 738 O O . LYS A 1 91 ? 29.430 0.114 -34.955 1.00 70.81 91 LYS A O 1
ATOM 743 N N . GLU A 1 92 ? 30.884 -1.586 -34.905 1.00 71.38 92 GLU A N 1
ATOM 744 C CA . GLU A 1 92 ? 31.870 -0.940 -34.032 1.00 71.38 92 GLU A CA 1
ATOM 745 C C . GLU A 1 92 ? 32.424 0.343 -34.655 1.00 71.38 92 GLU A C 1
ATOM 747 O O . GLU A 1 92 ? 32.410 1.394 -34.017 1.00 71.38 92 GLU A O 1
ATOM 752 N N . LYS A 1 93 ? 32.807 0.316 -35.938 1.00 70.06 93 LYS A N 1
ATOM 753 C CA . LYS A 1 93 ? 33.295 1.514 -36.643 1.00 70.06 93 LYS A CA 1
ATOM 754 C C . LYS A 1 93 ? 32.210 2.565 -36.881 1.00 70.06 93 LYS A C 1
ATOM 756 O O . LYS A 1 93 ? 32.506 3.758 -36.878 1.00 70.06 93 LYS A O 1
ATOM 761 N N . LYS A 1 94 ? 30.956 2.153 -37.089 1.00 67.62 94 LYS A N 1
ATOM 762 C CA . LYS A 1 94 ? 29.795 3.059 -37.167 1.00 67.62 94 LYS A CA 1
ATOM 763 C C . LYS A 1 94 ? 29.402 3.601 -35.785 1.00 67.62 94 LYS A C 1
ATOM 765 O O . LYS A 1 94 ? 28.902 4.717 -35.693 1.00 67.62 94 LYS A O 1
ATOM 770 N N . SER A 1 95 ? 29.634 2.812 -34.738 1.00 49.91 95 SER A N 1
ATOM 771 C CA . SER A 1 95 ? 29.315 3.078 -33.333 1.00 49.91 95 SER A CA 1
ATOM 772 C C . SER A 1 95 ? 30.493 3.662 -32.550 1.00 49.91 95 SER A C 1
ATOM 774 O O . SER A 1 95 ? 30.391 3.757 -31.328 1.00 49.91 95 SER A O 1
ATOM 776 N N . ALA A 1 96 ? 31.578 4.090 -33.208 1.00 52.12 96 ALA A N 1
ATOM 777 C CA . ALA A 1 96 ? 32.542 5.021 -32.628 1.00 52.12 96 ALA A CA 1
ATOM 778 C C . ALA A 1 96 ? 31.767 6.297 -32.247 1.00 52.12 96 ALA A C 1
ATOM 780 O O . ALA A 1 96 ? 31.470 7.163 -33.073 1.00 52.12 96 ALA A O 1
ATOM 781 N N . ALA A 1 97 ? 31.278 6.294 -31.009 1.00 44.16 97 ALA A N 1
ATOM 782 C CA . ALA A 1 97 ? 30.051 6.956 -30.620 1.00 44.16 97 ALA A CA 1
ATOM 783 C C . ALA A 1 97 ? 30.272 8.452 -30.433 1.00 44.16 97 ALA A C 1
ATOM 785 O O . ALA A 1 97 ? 31.032 8.884 -29.567 1.00 44.16 97 ALA A O 1
ATOM 786 N N . LYS A 1 98 ? 29.511 9.262 -31.171 1.00 48.22 98 LYS A N 1
ATOM 787 C CA . LYS A 1 98 ? 29.157 10.594 -30.684 1.00 48.22 98 LYS A CA 1
ATOM 788 C C . LYS A 1 98 ? 28.247 10.384 -29.483 1.00 48.22 98 LYS A C 1
ATOM 790 O O . LYS A 1 98 ? 27.069 10.091 -29.649 1.00 48.22 98 LYS A O 1
ATOM 795 N N . GLN A 1 99 ? 28.810 10.478 -28.285 1.00 40.97 99 GLN A N 1
ATOM 796 C CA . GLN A 1 99 ? 28.044 10.446 -27.048 1.00 40.97 99 GLN A CA 1
ATOM 797 C C . GLN A 1 99 ? 27.041 11.615 -27.093 1.00 40.97 99 GLN A C 1
ATOM 799 O O . GLN A 1 99 ? 27.473 12.773 -27.154 1.00 40.97 99 GLN A O 1
ATOM 804 N N . PRO A 1 100 ? 25.719 11.368 -27.143 1.00 47.19 100 PRO A N 1
ATOM 805 C CA . PRO A 1 100 ? 24.759 12.458 -27.134 1.00 47.19 100 PRO A CA 1
ATOM 806 C C . PRO A 1 100 ? 24.913 13.217 -25.818 1.00 47.19 100 PRO A C 1
ATOM 808 O O . PRO A 1 100 ? 25.000 12.634 -24.736 1.00 47.19 100 PRO A O 1
ATOM 811 N N . THR A 1 101 ? 25.008 14.539 -25.909 1.00 50.62 101 THR A N 1
ATOM 812 C CA . THR A 1 101 ? 25.232 15.385 -24.740 1.00 50.62 101 THR A CA 1
ATOM 813 C 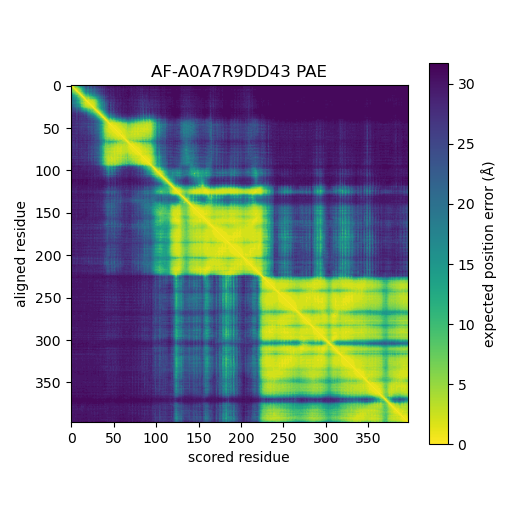C . THR A 1 101 ? 24.001 15.335 -23.840 1.00 50.62 101 THR A C 1
ATOM 815 O O . THR A 1 101 ? 22.872 15.345 -24.327 1.00 50.62 101 THR A O 1
ATOM 818 N N . ILE A 1 102 ? 24.191 15.359 -22.518 1.00 49.03 102 ILE A N 1
ATOM 819 C CA . ILE A 1 102 ? 23.091 15.315 -21.537 1.00 49.03 102 ILE A CA 1
ATOM 820 C C . ILE A 1 102 ? 22.024 16.405 -21.778 1.00 49.03 102 ILE A C 1
ATOM 822 O O . ILE A 1 102 ? 20.858 16.234 -21.448 1.00 49.03 102 ILE A O 1
ATOM 826 N N . ARG A 1 103 ? 22.392 17.515 -22.435 1.00 47.47 103 ARG A N 1
ATOM 827 C CA . ARG A 1 103 ? 21.465 18.581 -22.851 1.00 47.47 103 ARG A CA 1
ATOM 828 C C . ARG A 1 103 ? 20.379 18.107 -23.814 1.00 47.47 103 ARG A C 1
ATOM 830 O O . ARG A 1 103 ? 19.270 18.626 -23.755 1.00 47.47 103 ARG A O 1
ATOM 837 N N . THR A 1 104 ? 20.661 17.115 -24.654 1.00 54.06 104 THR A N 1
ATOM 838 C CA . THR A 1 104 ? 19.665 16.525 -25.554 1.00 54.06 104 THR A CA 1
ATOM 839 C C . THR A 1 104 ? 18.553 15.840 -24.757 1.00 54.06 104 THR A C 1
ATOM 841 O O . THR A 1 104 ? 17.400 15.895 -25.163 1.00 54.06 104 THR A O 1
ATOM 844 N N . PHE A 1 105 ? 18.837 15.287 -23.572 1.00 48.16 105 PHE A N 1
ATOM 845 C CA . PHE A 1 105 ? 17.794 14.758 -22.682 1.00 48.16 105 PHE A CA 1
ATOM 846 C C . PHE A 1 105 ? 16.892 15.854 -22.098 1.00 48.16 105 PHE A C 1
ATOM 848 O O . PHE A 1 105 ? 15.701 15.620 -21.916 1.00 48.16 105 PHE A O 1
ATOM 855 N N . PHE A 1 106 ? 17.437 17.045 -21.838 1.00 51.28 106 PHE A N 1
ATOM 856 C CA . PHE A 1 106 ? 16.745 18.129 -21.131 1.00 51.28 106 PHE A CA 1
ATOM 857 C C . PHE A 1 106 ? 16.065 19.164 -22.037 1.00 51.28 106 PHE A C 1
ATOM 859 O O . PHE A 1 106 ? 15.558 20.164 -21.531 1.00 51.28 106 PHE A O 1
ATOM 866 N N . GLN A 1 107 ? 16.039 18.964 -23.358 1.00 53.50 107 GLN A N 1
ATOM 867 C CA . GLN A 1 107 ? 15.259 19.846 -24.228 1.00 53.50 107 GLN A CA 1
ATOM 868 C C . GLN A 1 107 ? 13.766 19.757 -23.861 1.00 53.50 107 GLN A C 1
ATOM 870 O O . GLN A 1 107 ? 13.220 18.649 -23.850 1.00 53.50 107 GLN A O 1
ATOM 875 N N . PRO A 1 108 ? 13.103 20.891 -23.558 1.00 45.03 108 PRO A N 1
ATOM 876 C CA . PRO A 1 108 ? 11.685 20.903 -23.228 1.00 45.03 108 PRO A CA 1
ATOM 877 C C . PRO A 1 108 ? 10.873 20.297 -24.371 1.00 45.03 108 PRO A C 1
ATOM 879 O O . PRO A 1 108 ? 11.002 20.722 -25.519 1.00 45.03 108 PRO A O 1
ATOM 882 N N . VAL A 1 109 ? 10.003 19.335 -24.057 1.00 50.69 109 VAL A N 1
ATOM 883 C CA . VAL A 1 109 ? 8.978 18.834 -24.983 1.00 50.69 109 VAL A CA 1
ATOM 884 C C . VAL A 1 109 ? 7.851 19.869 -25.035 1.00 50.69 109 VAL A C 1
ATOM 886 O O . VAL A 1 109 ? 6.743 19.648 -24.563 1.00 50.69 109 VAL A O 1
ATOM 889 N N . ALA A 1 110 ? 8.159 21.055 -25.548 1.00 43.00 110 ALA A N 1
ATOM 890 C CA . ALA A 1 110 ? 7.146 21.977 -26.023 1.00 43.00 110 ALA A CA 1
ATOM 891 C C . ALA A 1 110 ? 6.924 21.633 -27.500 1.00 43.00 110 ALA A C 1
ATOM 893 O O . ALA A 1 110 ? 7.853 21.737 -28.293 1.00 43.00 110 ALA A O 1
ATOM 894 N N . ALA A 1 111 ? 5.707 21.209 -27.844 1.00 41.69 111 ALA A N 1
ATOM 895 C CA . ALA A 1 111 ? 5.246 20.891 -29.202 1.00 41.69 111 ALA A CA 1
ATOM 896 C C . ALA A 1 111 ? 5.470 19.458 -29.734 1.00 41.69 111 ALA A C 1
ATOM 898 O O . ALA A 1 111 ? 5.811 19.267 -30.898 1.00 41.69 111 ALA A O 1
ATOM 899 N N . MET A 1 112 ? 5.124 18.432 -28.950 1.00 44.56 112 MET A N 1
ATOM 900 C CA . MET A 1 112 ? 4.392 17.305 -29.545 1.00 44.56 112 MET A CA 1
ATOM 901 C C . MET A 1 112 ? 2.930 17.450 -29.142 1.00 44.56 112 MET A C 1
ATOM 903 O O . MET A 1 112 ? 2.558 17.229 -27.996 1.00 44.56 112 MET A O 1
ATOM 907 N N . VAL A 1 113 ? 2.150 17.944 -30.100 1.00 43.97 113 VAL A N 1
ATOM 908 C CA . VAL A 1 113 ? 0.718 18.222 -30.027 1.00 43.97 113 VAL A CA 1
ATOM 909 C C . VAL A 1 113 ? -0.031 16.996 -29.500 1.00 43.97 113 VAL A C 1
ATOM 911 O O . VAL A 1 113 ? -0.305 16.061 -30.247 1.00 43.97 113 VAL A O 1
ATOM 914 N N . THR A 1 114 ? -0.411 17.013 -28.228 1.00 42.56 114 THR A N 1
ATOM 915 C CA . THR A 1 114 ? -1.649 16.375 -27.793 1.00 42.56 114 THR A CA 1
ATOM 916 C C . THR A 1 114 ? -2.737 17.429 -27.943 1.00 42.56 114 THR A C 1
ATOM 918 O O . THR A 1 114 ? -2.683 18.493 -27.329 1.00 42.56 114 THR A O 1
ATOM 921 N N . ARG A 1 115 ? -3.700 17.174 -28.837 1.00 44.00 115 ARG A N 1
ATOM 922 C CA . ARG A 1 115 ? -4.967 17.917 -28.849 1.00 44.00 115 ARG A CA 1
ATOM 923 C C . ARG A 1 115 ? -5.518 17.871 -27.421 1.00 44.00 115 ARG A C 1
ATOM 925 O O . ARG A 1 115 ? -5.487 16.805 -26.805 1.00 44.00 115 ARG A O 1
ATOM 932 N N . GLU A 1 116 ? -5.970 19.011 -26.905 1.00 40.91 116 GLU A N 1
ATOM 933 C CA . GLU A 1 116 ? -6.716 19.098 -25.646 1.00 40.91 116 GLU A CA 1
ATOM 934 C C . GLU A 1 116 ? -7.809 18.018 -25.644 1.00 40.91 116 GLU A C 1
ATOM 936 O O . GLU A 1 116 ? -8.751 18.093 -26.430 1.00 40.91 116 GLU A O 1
ATOM 941 N N . GLY A 1 117 ? -7.647 16.966 -24.838 1.00 45.12 117 GLY A N 1
ATOM 942 C CA . GLY A 1 117 ? -8.633 15.885 -24.767 1.00 45.12 117 GLY A CA 1
ATOM 943 C C . GLY A 1 117 ? -8.108 14.568 -24.210 1.00 45.12 117 GLY A C 1
ATOM 944 O O . GLY A 1 117 ? -8.585 14.131 -23.170 1.00 45.12 117 GLY A O 1
ATOM 945 N N . ASP A 1 118 ? -7.095 13.958 -24.829 1.00 45.72 118 ASP A N 1
ATOM 946 C CA . ASP A 1 118 ? -6.760 12.557 -24.531 1.00 45.72 118 ASP A CA 1
ATOM 947 C C . ASP A 1 118 ? -5.392 12.404 -23.869 1.00 45.72 118 ASP A C 1
ATOM 949 O O . ASP A 1 118 ? -4.363 12.156 -24.499 1.00 45.72 118 ASP A O 1
ATOM 953 N N . LYS A 1 119 ? -5.382 12.499 -22.538 1.00 54.22 119 LYS A N 1
ATOM 954 C CA . LYS A 1 119 ? -4.309 11.911 -21.737 1.00 54.22 119 LYS A CA 1
ATOM 955 C C . LYS A 1 119 ? -4.456 10.386 -21.807 1.00 54.22 119 LYS A C 1
ATOM 957 O O . LYS A 1 119 ? -5.233 9.808 -21.056 1.00 54.22 119 LYS A O 1
ATOM 962 N N . ILE A 1 120 ? -3.719 9.744 -22.713 1.00 67.12 120 ILE A N 1
ATOM 963 C CA . ILE A 1 120 ? -3.844 8.301 -23.001 1.00 67.12 120 ILE A CA 1
ATOM 964 C C . ILE A 1 120 ? -3.427 7.441 -21.792 1.00 67.12 120 ILE A C 1
ATOM 966 O O . ILE A 1 120 ? -3.913 6.324 -21.625 1.00 67.12 120 ILE A O 1
ATOM 970 N N . MET A 1 121 ? -2.548 7.950 -20.917 1.00 69.38 121 MET A N 1
ATOM 971 C CA . MET A 1 121 ? -2.060 7.218 -19.748 1.00 69.38 121 MET A CA 1
ATOM 972 C C . MET A 1 121 ? -2.027 8.078 -18.477 1.00 69.38 121 MET A C 1
ATOM 974 O O . MET A 1 121 ? -1.480 9.180 -18.444 1.00 69.38 121 MET A O 1
ATOM 978 N N . SER A 1 122 ? -2.549 7.531 -17.376 1.00 76.81 122 SER A N 1
ATOM 979 C CA . SER A 1 122 ? -2.433 8.108 -16.030 1.00 76.81 122 SER A CA 1
ATOM 980 C C . SER A 1 122 ? -1.551 7.222 -15.147 1.00 76.81 122 SER A C 1
ATOM 982 O O . SER A 1 122 ? -2.031 6.488 -14.287 1.00 76.81 122 SER A O 1
ATOM 984 N N . ALA A 1 123 ? -0.237 7.264 -15.384 1.00 83.62 123 ALA A N 1
ATOM 985 C CA . ALA A 1 123 ? 0.750 6.532 -14.590 1.00 83.62 123 ALA A CA 1
ATOM 986 C C . ALA A 1 123 ? 1.574 7.494 -13.724 1.00 83.62 123 ALA A C 1
ATOM 988 O O . ALA A 1 123 ? 2.080 8.511 -14.202 1.00 83.62 123 ALA A O 1
ATOM 989 N N . ARG A 1 124 ? 1.740 7.176 -12.435 1.00 86.31 124 ARG A N 1
ATOM 990 C CA . ARG A 1 124 ? 2.605 7.962 -11.533 1.00 86.31 124 ARG A CA 1
ATOM 991 C C . ARG A 1 124 ? 4.080 7.658 -11.778 1.00 86.31 124 ARG A C 1
ATOM 993 O O . ARG A 1 124 ? 4.893 8.571 -11.817 1.00 86.31 124 ARG A O 1
ATOM 1000 N N . LEU A 1 125 ? 4.406 6.385 -11.964 1.00 91.06 125 LEU A N 1
ATOM 1001 C CA . LEU A 1 125 ? 5.747 5.919 -12.282 1.00 91.06 125 LEU A CA 1
ATOM 1002 C C . LEU A 1 125 ? 5.654 4.844 -13.362 1.00 91.06 125 LEU A C 1
ATOM 1004 O O . LEU A 1 125 ? 4.876 3.904 -13.217 1.00 91.06 125 LEU A O 1
ATOM 1008 N N . VAL A 1 126 ? 6.471 4.966 -14.401 1.00 92.50 126 VAL A N 1
ATOM 1009 C CA . VAL A 1 126 ? 6.715 3.908 -15.384 1.00 92.50 126 VAL A CA 1
ATOM 1010 C C . VAL A 1 126 ? 8.149 3.429 -15.205 1.00 92.50 126 VAL A C 1
ATOM 1012 O O . VAL A 1 126 ? 9.061 4.246 -15.128 1.00 92.50 126 VAL A O 1
ATOM 1015 N N . VAL A 1 127 ? 8.361 2.117 -15.119 1.00 92.06 127 VAL A N 1
ATOM 1016 C CA . VAL A 1 127 ? 9.702 1.529 -15.016 1.00 92.06 127 VAL A CA 1
ATOM 1017 C C . VAL A 1 127 ? 10.009 0.789 -16.308 1.00 92.06 127 VAL A C 1
ATOM 1019 O O . VAL A 1 127 ? 9.326 -0.171 -16.651 1.00 92.06 127 VAL A O 1
ATOM 1022 N N . VAL A 1 128 ? 11.038 1.242 -17.017 1.00 87.69 128 VAL A N 1
ATOM 1023 C CA . VAL A 1 128 ? 11.500 0.666 -18.278 1.00 87.69 128 VAL A CA 1
ATOM 1024 C C . VAL A 1 128 ? 12.870 0.040 -18.055 1.00 87.69 128 VAL A C 1
ATOM 1026 O O . VAL A 1 128 ? 13.867 0.740 -17.877 1.00 87.69 128 VAL A O 1
ATOM 1029 N N . ASN A 1 129 ? 12.917 -1.290 -18.083 1.00 76.06 129 ASN A N 1
ATOM 1030 C CA . ASN A 1 129 ? 14.166 -2.042 -18.074 1.00 76.06 129 ASN A CA 1
ATOM 1031 C C . ASN A 1 129 ? 14.427 -2.593 -19.482 1.00 76.06 129 ASN A C 1
ATOM 1033 O O . ASN A 1 129 ? 13.988 -3.691 -19.814 1.00 76.06 129 ASN A O 1
ATOM 1037 N N . SER A 1 130 ? 15.064 -1.794 -20.336 1.00 64.25 130 SER A N 1
ATOM 1038 C CA . SER A 1 130 ? 15.235 -2.093 -21.767 1.00 64.25 130 SER A CA 1
ATOM 1039 C C . SER A 1 130 ? 16.645 -2.546 -22.134 1.00 64.25 130 SER A C 1
ATOM 1041 O O . SER A 1 130 ? 16.937 -2.768 -23.305 1.00 64.25 130 SER A O 1
ATOM 1043 N N . SER A 1 131 ? 17.553 -2.663 -21.167 1.00 61.19 131 SER A N 1
ATOM 1044 C CA . SER A 1 131 ? 18.956 -2.941 -21.464 1.00 61.19 131 SER A CA 1
ATOM 1045 C C . SER A 1 131 ? 19.276 -4.422 -21.720 1.00 61.19 131 SER A C 1
ATOM 1047 O O . SER A 1 131 ? 20.411 -4.746 -22.055 1.00 61.19 131 SER A O 1
ATOM 1049 N N . HIS A 1 132 ? 18.284 -5.315 -21.638 1.00 51.91 132 HIS A N 1
ATOM 1050 C CA . HIS A 1 132 ? 18.461 -6.761 -21.838 1.00 51.91 132 HIS A CA 1
ATOM 1051 C C . HIS A 1 132 ? 17.986 -7.290 -23.198 1.00 51.91 132 HIS A C 1
ATOM 1053 O O . HIS A 1 132 ? 18.249 -8.445 -23.528 1.00 51.91 132 HIS A O 1
ATOM 1059 N N . THR A 1 133 ? 17.302 -6.489 -24.015 1.00 51.34 133 THR A N 1
ATOM 1060 C CA . THR A 1 133 ? 16.794 -6.966 -25.307 1.00 51.34 133 THR A CA 1
ATOM 1061 C C . THR A 1 133 ? 17.870 -6.820 -26.379 1.00 51.34 133 THR A C 1
ATOM 1063 O O . THR A 1 133 ? 17.952 -5.796 -27.054 1.00 51.34 133 THR A O 1
ATOM 1066 N N . ARG A 1 134 ? 18.723 -7.844 -26.509 1.00 47.50 134 ARG A N 1
ATOM 1067 C CA . ARG A 1 134 ? 19.483 -8.109 -27.737 1.00 47.50 134 ARG A CA 1
ATOM 1068 C C . ARG A 1 134 ? 18.545 -8.858 -28.678 1.00 47.50 134 ARG A C 1
ATOM 1070 O O . ARG A 1 134 ? 18.359 -10.061 -28.519 1.00 47.50 134 ARG A O 1
ATOM 1077 N N . ASP A 1 135 ? 17.933 -8.151 -29.615 1.00 54.09 135 ASP A N 1
ATOM 1078 C CA . ASP A 1 135 ? 17.207 -8.772 -30.721 1.00 54.09 135 ASP A CA 1
ATOM 1079 C C . ASP A 1 135 ? 18.048 -8.728 -32.012 1.00 54.09 135 ASP A C 1
ATOM 1081 O O . ASP A 1 135 ? 19.158 -8.186 -32.047 1.00 54.09 135 ASP A O 1
ATOM 1085 N N . TYR A 1 136 ? 17.530 -9.328 -33.087 1.00 49.75 136 TYR A N 1
ATOM 1086 C CA . TYR A 1 136 ? 18.160 -9.321 -34.416 1.00 49.75 136 TYR A CA 1
ATOM 1087 C C . TYR A 1 136 ? 18.267 -7.896 -35.010 1.00 49.75 136 TYR A C 1
ATOM 1089 O O . TYR A 1 136 ? 19.032 -7.669 -35.946 1.00 49.75 136 TYR A O 1
ATOM 1097 N N . HIS A 1 137 ? 17.536 -6.921 -34.449 1.00 53.75 137 HIS A N 1
ATOM 1098 C CA . HIS A 1 137 ? 17.517 -5.518 -34.869 1.00 53.75 137 HIS A CA 1
ATOM 1099 C C . HIS A 1 137 ? 18.532 -4.637 -34.116 1.00 53.75 137 HIS A C 1
ATOM 1101 O O . HIS A 1 137 ? 18.865 -3.547 -34.587 1.00 53.75 137 HIS A O 1
ATOM 1107 N N . GLY A 1 138 ? 19.114 -5.121 -33.015 1.00 56.88 138 GLY A N 1
ATOM 1108 C CA . GLY A 1 138 ? 20.273 -4.529 -32.353 1.00 56.88 138 GLY A CA 1
ATOM 1109 C C . GLY A 1 138 ? 20.049 -4.207 -30.876 1.00 56.88 138 GLY A C 1
ATOM 1110 O O . GLY A 1 138 ? 19.282 -4.856 -30.182 1.00 56.88 138 GLY A O 1
ATOM 1111 N N . TRP A 1 139 ? 20.796 -3.222 -30.370 1.00 56.38 139 TRP A N 1
ATOM 1112 C CA . TRP A 1 139 ? 20.577 -2.677 -29.027 1.00 56.38 139 TRP A CA 1
ATOM 1113 C C . TRP A 1 139 ? 19.649 -1.473 -29.132 1.00 56.38 139 TRP A C 1
ATOM 1115 O O . TRP A 1 139 ? 19.732 -0.718 -30.108 1.00 56.38 139 TRP A O 1
ATOM 1125 N N . ALA A 1 140 ? 18.830 -1.245 -28.103 1.00 60.06 140 ALA A N 1
ATOM 1126 C CA . ALA A 1 140 ? 18.130 0.022 -27.947 1.00 60.06 140 ALA A CA 1
ATOM 1127 C C . ALA A 1 140 ? 19.161 1.165 -27.998 1.00 60.06 140 ALA A C 1
ATOM 1129 O O . ALA A 1 140 ? 20.024 1.282 -27.129 1.00 60.06 140 ALA A O 1
ATOM 1130 N N . SER A 1 141 ? 19.118 1.971 -29.062 1.00 67.94 141 SER A N 1
ATOM 1131 C CA . SER A 1 141 ? 20.026 3.112 -29.207 1.00 67.94 141 SER A CA 1
ATOM 1132 C C . SER A 1 141 ? 19.699 4.171 -28.159 1.00 67.94 141 SER A C 1
ATOM 1134 O O . SER A 1 141 ? 18.544 4.298 -27.745 1.00 67.94 141 SER A O 1
ATOM 1136 N N . SER A 1 142 ? 20.691 4.979 -27.777 1.00 67.94 142 SER A N 1
ATOM 1137 C CA . SER A 1 142 ? 20.490 6.105 -26.853 1.00 67.94 142 SER A CA 1
ATOM 1138 C C . SER A 1 142 ? 19.326 7.003 -27.283 1.00 67.94 142 SER A C 1
ATOM 1140 O O . SER A 1 142 ? 18.510 7.399 -26.455 1.00 67.94 142 SER A O 1
ATOM 1142 N N . ASP A 1 143 ? 19.192 7.244 -28.588 1.00 70.38 143 ASP A N 1
ATOM 1143 C CA . ASP A 1 143 ? 18.121 8.063 -29.162 1.00 70.38 143 ASP A CA 1
ATOM 1144 C C . ASP A 1 143 ? 16.745 7.392 -29.058 1.00 70.38 143 ASP A C 1
ATOM 1146 O O . ASP A 1 143 ? 15.743 8.065 -28.820 1.00 70.38 143 ASP A O 1
ATOM 1150 N N . GLY A 1 144 ? 16.693 6.061 -29.159 1.00 75.88 144 GLY A N 1
ATOM 1151 C CA . GLY A 1 144 ? 15.467 5.287 -28.961 1.00 75.88 144 GLY A CA 1
ATOM 1152 C C . GLY A 1 144 ? 14.991 5.334 -27.510 1.00 75.88 144 GLY A C 1
ATOM 1153 O O . GLY A 1 144 ? 13.800 5.498 -27.255 1.00 75.88 144 GLY A O 1
ATOM 1154 N N . LEU A 1 145 ? 15.924 5.280 -26.554 1.00 76.56 145 LEU A N 1
ATOM 1155 C CA . LEU A 1 145 ? 15.622 5.396 -25.127 1.00 76.56 145 LEU A CA 1
ATOM 1156 C C . LEU A 1 145 ? 15.089 6.790 -24.765 1.00 76.56 145 LEU A C 1
ATOM 1158 O O . LEU A 1 145 ? 14.113 6.917 -24.019 1.00 76.56 145 LEU A O 1
ATOM 1162 N N . ILE A 1 146 ? 15.698 7.836 -25.335 1.00 77.94 146 ILE A N 1
ATOM 1163 C CA . ILE A 1 146 ? 15.229 9.223 -25.212 1.00 77.94 146 ILE A CA 1
ATOM 1164 C C . ILE A 1 146 ? 13.823 9.352 -25.806 1.00 77.94 146 ILE A C 1
ATOM 1166 O O . ILE A 1 146 ? 12.932 9.897 -25.155 1.00 77.94 146 ILE A O 1
ATOM 1170 N N . GLY A 1 147 ? 13.613 8.836 -27.021 1.00 81.31 147 GLY A N 1
ATOM 1171 C CA . GLY A 1 147 ? 12.322 8.860 -27.707 1.00 81.31 147 GLY A CA 1
ATOM 1172 C C . GLY A 1 147 ? 11.221 8.165 -26.907 1.00 81.31 147 GLY A C 1
ATOM 1173 O O . GLY A 1 147 ? 10.161 8.750 -26.698 1.00 81.31 147 GLY A O 1
ATOM 1174 N N . LEU A 1 148 ? 11.498 6.970 -26.378 1.00 84.19 148 LEU A N 1
ATOM 1175 C CA . LEU A 1 148 ? 10.568 6.215 -25.538 1.00 84.19 148 LEU A CA 1
ATOM 1176 C C . LEU A 1 148 ? 10.229 6.964 -24.244 1.00 84.19 148 LEU A C 1
ATOM 1178 O O . LEU A 1 148 ? 9.058 7.103 -23.898 1.00 84.19 148 LEU A O 1
ATOM 1182 N N . THR A 1 149 ? 11.239 7.492 -23.550 1.00 87.38 149 THR A N 1
ATOM 1183 C CA . THR A 1 149 ? 11.033 8.254 -22.308 1.00 87.38 149 THR A CA 1
ATOM 1184 C C . THR A 1 149 ? 10.169 9.489 -22.564 1.00 87.38 149 THR A C 1
ATOM 1186 O O . THR A 1 149 ? 9.214 9.743 -21.832 1.00 87.38 149 THR A O 1
ATOM 1189 N N . ARG A 1 150 ? 10.452 10.231 -23.644 1.00 84.69 150 ARG A N 1
ATOM 1190 C CA . ARG A 1 150 ? 9.657 11.396 -24.055 1.00 84.69 150 ARG A CA 1
ATOM 1191 C C . ARG A 1 150 ? 8.226 11.015 -24.423 1.00 84.69 150 ARG A C 1
ATOM 1193 O O . ARG A 1 150 ? 7.310 11.708 -23.997 1.00 84.69 150 ARG A O 1
ATOM 1200 N N . ALA A 1 151 ? 8.026 9.924 -25.161 1.00 85.94 151 ALA A N 1
ATOM 1201 C CA . ALA A 1 151 ? 6.699 9.446 -25.540 1.00 85.94 151 ALA A CA 1
ATOM 1202 C C . ALA A 1 151 ? 5.859 9.054 -24.314 1.00 85.94 151 ALA A C 1
ATOM 1204 O O . ALA A 1 151 ? 4.691 9.422 -24.234 1.00 85.94 151 ALA A O 1
ATOM 1205 N N . LEU A 1 152 ? 6.453 8.376 -23.326 1.00 88.31 152 LEU A N 1
ATOM 1206 C CA . LEU A 1 152 ? 5.775 8.009 -22.076 1.00 88.31 152 LEU A CA 1
ATOM 1207 C C . LEU A 1 152 ? 5.368 9.239 -21.255 1.00 88.31 152 LEU A C 1
ATOM 1209 O O . LEU A 1 152 ? 4.248 9.303 -20.746 1.00 88.31 152 LEU A O 1
ATOM 1213 N N . LEU A 1 153 ? 6.254 10.233 -21.155 1.00 86.81 153 LEU A N 1
ATOM 1214 C CA . LEU A 1 153 ? 5.948 11.502 -20.489 1.00 86.81 153 LEU A CA 1
ATOM 1215 C C . LEU A 1 153 ? 4.849 12.273 -21.237 1.00 86.81 153 LEU A C 1
ATOM 1217 O O . LEU A 1 153 ? 3.901 12.741 -20.610 1.00 86.81 153 LEU A O 1
ATOM 1221 N N . ALA A 1 154 ? 4.924 12.342 -22.570 1.00 82.62 154 ALA A N 1
ATOM 1222 C CA . ALA A 1 154 ? 3.910 12.979 -23.413 1.00 82.62 154 ALA A CA 1
ATOM 1223 C C . ALA A 1 154 ? 2.544 12.271 -23.332 1.00 82.62 154 ALA A C 1
ATOM 1225 O O . ALA A 1 154 ? 1.509 12.932 -23.333 1.00 82.62 154 ALA A O 1
ATOM 1226 N N . ALA A 1 155 ? 2.530 10.942 -23.183 1.00 84.81 155 ALA A N 1
ATOM 1227 C CA . ALA A 1 155 ? 1.314 10.154 -22.972 1.00 84.81 155 ALA A CA 1
ATOM 1228 C C . ALA A 1 155 ? 0.662 10.387 -21.594 1.00 84.81 155 ALA A C 1
ATOM 1230 O O . ALA A 1 155 ? -0.486 9.986 -21.389 1.00 84.81 155 ALA A O 1
ATOM 1231 N N . GLY A 1 156 ? 1.364 11.040 -20.658 1.00 80.69 156 GLY A N 1
ATOM 1232 C CA . GLY A 1 156 ? 0.831 11.446 -19.358 1.00 80.69 156 GLY A CA 1
ATOM 1233 C C . GLY A 1 156 ? 1.462 10.770 -18.138 1.00 80.69 156 GLY A C 1
ATOM 1234 O O . GLY A 1 156 ? 0.956 10.966 -17.024 1.00 80.69 156 GLY A O 1
ATOM 1235 N N . ALA A 1 157 ? 2.551 10.009 -18.308 1.00 89.25 157 ALA A N 1
ATOM 1236 C CA . ALA A 1 157 ? 3.332 9.498 -17.183 1.00 89.25 157 ALA A CA 1
ATOM 1237 C C . ALA A 1 157 ? 3.970 10.653 -16.392 1.00 89.25 157 ALA A C 1
ATOM 1239 O O . ALA A 1 157 ? 4.559 11.563 -16.968 1.00 89.25 157 ALA A O 1
ATOM 1240 N N . GLN A 1 158 ? 3.877 10.619 -15.061 1.00 86.75 158 GLN A N 1
ATOM 1241 C CA . GLN A 1 158 ? 4.452 11.673 -14.212 1.00 86.75 158 GLN A CA 1
ATOM 1242 C C . GLN A 1 158 ? 5.962 11.501 -14.009 1.00 86.75 158 GLN A C 1
ATOM 1244 O O . GLN A 1 158 ? 6.674 12.489 -13.851 1.00 86.75 158 GLN A O 1
ATOM 1249 N N . CYS A 1 159 ? 6.448 10.260 -13.990 1.00 91.62 159 CYS A N 1
ATOM 1250 C CA . CYS A 1 159 ? 7.849 9.919 -13.781 1.00 91.62 159 CYS A CA 1
ATOM 1251 C C . CYS A 1 159 ? 8.189 8.628 -14.536 1.00 91.62 159 CYS A C 1
ATOM 1253 O O . CYS A 1 159 ? 7.374 7.702 -14.577 1.00 91.62 159 CYS A O 1
ATOM 1255 N N . VAL A 1 160 ? 9.387 8.548 -15.107 1.00 92.81 160 VAL A N 1
ATOM 1256 C CA . VAL A 1 160 ? 9.903 7.371 -15.813 1.00 92.81 160 VAL A CA 1
ATOM 1257 C C . VAL A 1 160 ? 11.264 6.998 -15.226 1.00 92.81 160 VAL A C 1
ATOM 1259 O O . VAL A 1 160 ? 12.178 7.820 -15.212 1.00 92.81 160 VAL A O 1
ATOM 1262 N N . LEU A 1 161 ? 11.395 5.765 -14.737 1.00 93.06 161 LEU A N 1
ATOM 1263 C CA . LEU A 1 161 ? 12.668 5.147 -14.365 1.00 93.06 161 LEU A CA 1
ATOM 1264 C C . LEU A 1 161 ? 13.184 4.341 -15.554 1.00 93.06 161 LEU A C 1
ATOM 1266 O O . LEU A 1 161 ? 12.465 3.485 -16.066 1.00 93.06 161 LEU A O 1
ATOM 1270 N N . VAL A 1 162 ? 14.426 4.583 -15.958 1.00 90.44 162 VAL A N 1
ATOM 1271 C CA . VAL A 1 162 ? 15.022 3.955 -17.135 1.00 90.44 162 VAL A CA 1
ATOM 1272 C C . VAL A 1 162 ? 16.430 3.430 -16.859 1.00 90.44 162 VAL A C 1
ATOM 1274 O O . VAL A 1 162 ? 17.204 4.061 -16.140 1.00 90.44 162 VAL A O 1
ATOM 1277 N N . SER A 1 163 ? 16.761 2.270 -17.429 1.00 87.56 163 SER A N 1
ATOM 1278 C CA . SER A 1 163 ? 18.113 1.697 -17.436 1.00 87.56 163 SER A CA 1
ATOM 1279 C C . SER A 1 163 ? 18.926 2.201 -18.638 1.00 87.56 163 SER A C 1
ATOM 1281 O O . SER A 1 163 ? 18.505 2.024 -19.780 1.00 87.56 163 SER A O 1
ATOM 1283 N N . LEU A 1 164 ? 20.104 2.774 -18.400 1.00 82.19 164 LEU A N 1
ATOM 1284 C CA . LEU A 1 164 ? 21.007 3.328 -19.415 1.00 82.19 164 LEU A CA 1
ATOM 1285 C C . LEU A 1 164 ? 21.879 2.267 -20.099 1.00 82.19 164 LEU A C 1
ATOM 1287 O O . LEU A 1 164 ? 22.232 2.425 -21.264 1.00 82.19 164 LEU A O 1
ATOM 1291 N N . TRP A 1 165 ? 22.242 1.200 -19.388 1.00 82.25 165 TRP A N 1
ATOM 1292 C CA . TRP A 1 165 ? 23.075 0.109 -19.900 1.00 82.25 165 TRP A CA 1
ATOM 1293 C C . TRP A 1 165 ? 22.689 -1.235 -19.263 1.00 82.25 165 TRP A C 1
ATOM 1295 O O . TRP A 1 165 ? 21.907 -1.255 -18.304 1.00 82.25 165 TRP A O 1
ATOM 1305 N N . PRO A 1 166 ? 23.180 -2.368 -19.803 1.00 79.94 166 PRO A N 1
ATOM 1306 C CA . PRO A 1 166 ? 22.885 -3.692 -19.260 1.00 79.94 166 PRO A CA 1
ATOM 1307 C C . PRO A 1 166 ? 23.494 -3.856 -17.868 1.00 79.94 166 PRO A C 1
ATOM 1309 O O . PRO A 1 166 ? 24.695 -3.663 -17.684 1.00 79.94 166 PRO A O 1
ATOM 1312 N N . VAL A 1 1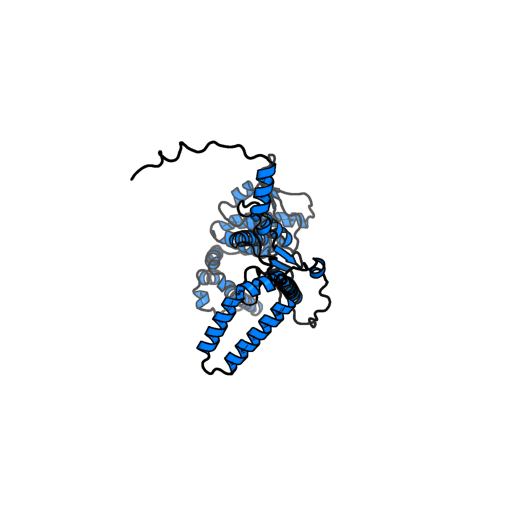67 ? 22.664 -4.216 -16.892 1.00 84.12 167 VAL A N 1
ATOM 1313 C CA . VAL A 1 167 ? 23.069 -4.482 -15.505 1.00 84.12 167 VAL A CA 1
ATOM 1314 C C . VAL A 1 167 ? 22.810 -5.962 -15.218 1.00 84.12 167 VAL A C 1
ATOM 1316 O O . VAL A 1 167 ? 21.763 -6.457 -15.626 1.00 84.12 167 VAL A O 1
ATOM 1319 N N . PRO A 1 168 ? 23.699 -6.696 -14.521 1.00 86.62 168 PRO A N 1
ATOM 1320 C CA . PRO A 1 168 ? 23.460 -8.102 -14.202 1.00 86.62 168 PRO A CA 1
ATOM 1321 C C . PRO A 1 168 ? 22.102 -8.332 -13.522 1.00 86.62 168 PRO A C 1
ATOM 1323 O O . PRO A 1 168 ? 21.764 -7.635 -12.565 1.00 86.62 168 PRO A O 1
ATOM 1326 N N . ASP A 1 169 ? 21.354 -9.350 -13.957 1.00 85.94 169 ASP A N 1
ATOM 1327 C CA . ASP A 1 169 ? 19.990 -9.641 -13.484 1.00 85.94 169 ASP A CA 1
ATOM 1328 C C . ASP A 1 169 ? 19.863 -9.665 -11.957 1.00 85.94 169 ASP A C 1
ATOM 1330 O O . ASP A 1 169 ? 18.891 -9.162 -11.393 1.00 85.94 169 ASP A O 1
ATOM 1334 N N . THR A 1 170 ? 20.847 -10.243 -11.266 1.00 89.81 170 THR A N 1
ATOM 1335 C CA . THR A 1 170 ? 20.865 -10.317 -9.801 1.00 89.81 170 THR A CA 1
ATOM 1336 C C . THR A 1 170 ? 20.973 -8.931 -9.165 1.00 89.81 170 THR A C 1
ATOM 1338 O O . THR A 1 170 ? 20.230 -8.638 -8.229 1.00 89.81 170 THR A O 1
ATOM 1341 N N . ALA A 1 171 ? 21.833 -8.055 -9.693 1.00 89.69 171 ALA A N 1
ATOM 1342 C CA . ALA A 1 171 ? 21.955 -6.676 -9.224 1.00 89.69 171 ALA A CA 1
ATOM 1343 C C . ALA A 1 171 ? 20.667 -5.889 -9.500 1.00 89.69 171 ALA A C 1
ATOM 1345 O O . ALA A 1 171 ? 20.150 -5.229 -8.599 1.00 89.69 171 ALA A O 1
ATOM 1346 N N . THR A 1 172 ? 20.083 -6.047 -10.692 1.00 90.69 172 THR A N 1
ATOM 1347 C CA . THR A 1 172 ? 18.796 -5.438 -11.059 1.00 90.69 172 THR A CA 1
ATOM 1348 C C . THR A 1 172 ? 17.667 -5.883 -10.128 1.00 90.69 172 THR A C 1
ATOM 1350 O O . THR A 1 172 ? 16.888 -5.052 -9.662 1.00 90.69 172 THR A O 1
ATOM 1353 N N . LYS A 1 173 ? 17.585 -7.178 -9.789 1.00 90.44 173 LYS A N 1
ATOM 1354 C CA . LYS A 1 173 ? 16.588 -7.708 -8.842 1.00 90.44 173 LYS A CA 1
ATOM 1355 C C . LYS A 1 173 ? 16.751 -7.110 -7.447 1.00 90.44 173 LYS A C 1
ATOM 1357 O O . LYS A 1 173 ? 15.752 -6.737 -6.835 1.00 90.44 173 LYS A O 1
ATOM 1362 N N . ILE A 1 174 ? 17.985 -7.004 -6.948 1.00 91.38 174 ILE A N 1
ATOM 1363 C CA . ILE A 1 174 ? 18.269 -6.381 -5.646 1.00 91.38 174 ILE A CA 1
ATOM 1364 C C . ILE A 1 174 ? 17.863 -4.903 -5.676 1.00 91.38 174 ILE A C 1
ATOM 1366 O O . ILE A 1 174 ? 17.140 -4.456 -4.784 1.00 91.38 174 ILE A O 1
ATOM 1370 N N . LEU A 1 175 ? 18.255 -4.175 -6.728 1.00 94.44 175 LEU A N 1
ATOM 1371 C CA . LEU A 1 175 ? 17.940 -2.760 -6.904 1.00 94.44 175 LEU A CA 1
ATOM 1372 C C . LEU A 1 175 ? 16.432 -2.523 -6.933 1.00 94.44 175 LEU A C 1
ATOM 1374 O O . LEU A 1 175 ? 15.914 -1.752 -6.132 1.00 94.44 175 LEU A O 1
ATOM 1378 N N . LEU A 1 176 ? 15.707 -3.215 -7.814 1.00 93.38 176 LEU A N 1
ATOM 1379 C CA . LEU A 1 176 ? 14.263 -3.037 -7.953 1.00 93.38 176 LEU A CA 1
ATOM 1380 C C . LEU A 1 176 ? 13.514 -3.466 -6.687 1.00 93.38 176 LEU A C 1
ATOM 1382 O O . LEU A 1 176 ? 12.559 -2.798 -6.296 1.00 93.38 176 LEU A O 1
ATOM 1386 N N . ARG A 1 177 ? 13.961 -4.521 -5.993 1.00 88.00 177 ARG A N 1
ATOM 1387 C CA . ARG A 1 177 ? 13.373 -4.923 -4.707 1.00 88.00 177 ARG A CA 1
ATOM 1388 C C . ARG A 1 177 ? 13.539 -3.836 -3.650 1.00 88.00 177 ARG A C 1
ATOM 1390 O O . ARG A 1 177 ? 12.561 -3.500 -2.983 1.00 88.00 177 ARG A O 1
ATOM 1397 N N . ALA A 1 178 ? 14.741 -3.283 -3.499 1.00 85.12 178 ALA A N 1
ATOM 1398 C CA . ALA A 1 178 ? 15.004 -2.196 -2.559 1.00 85.12 178 ALA A CA 1
ATOM 1399 C C . ALA A 1 178 ? 14.212 -0.932 -2.935 1.00 85.12 178 ALA A C 1
ATOM 1401 O O . ALA A 1 178 ? 13.552 -0.341 -2.084 1.00 85.12 178 ALA A O 1
ATOM 1402 N N . PHE A 1 179 ? 14.180 -0.593 -4.225 1.00 92.31 179 PHE A N 1
ATOM 1403 C CA . PHE A 1 179 ? 13.448 0.546 -4.770 1.00 92.31 179 PHE A CA 1
ATOM 1404 C C . PHE A 1 179 ? 11.946 0.463 -4.481 1.00 92.31 179 PHE A C 1
ATOM 1406 O O . PHE A 1 179 ? 11.384 1.374 -3.876 1.00 92.31 179 PHE A O 1
ATOM 1413 N N . TYR A 1 180 ? 11.288 -0.645 -4.837 1.00 89.25 180 TYR A N 1
ATOM 1414 C CA . TYR A 1 180 ? 9.862 -0.822 -4.554 1.00 89.25 180 TYR A CA 1
ATOM 1415 C C . TYR A 1 180 ? 9.572 -0.902 -3.052 1.00 89.25 180 TYR A C 1
ATOM 1417 O O . TYR A 1 180 ? 8.558 -0.370 -2.606 1.00 89.25 180 TYR A O 1
ATOM 1425 N N . SER A 1 181 ? 10.469 -1.485 -2.251 1.00 78.25 181 SER A N 1
ATOM 1426 C CA . SER A 1 181 ? 10.317 -1.505 -0.789 1.00 78.25 181 SER A CA 1
ATOM 1427 C C . SER A 1 181 ? 10.335 -0.089 -0.198 1.00 78.25 181 SER A C 1
ATOM 1429 O O . SER A 1 181 ? 9.447 0.267 0.572 1.00 78.25 181 SER A O 1
ATOM 1431 N N . ALA A 1 182 ? 11.284 0.750 -0.617 1.00 74.62 182 ALA A N 1
ATOM 1432 C CA . ALA A 1 182 ? 11.378 2.155 -0.217 1.00 74.62 182 ALA A CA 1
ATOM 1433 C C . ALA A 1 182 ? 10.149 2.978 -0.658 1.00 74.62 182 ALA A C 1
ATOM 1435 O O . ALA A 1 182 ? 9.631 3.816 0.086 1.00 74.62 182 ALA A O 1
ATOM 1436 N N . LEU A 1 183 ? 9.623 2.702 -1.853 1.00 80.19 183 LEU A N 1
ATOM 1437 C CA . LEU A 1 183 ? 8.394 3.321 -2.354 1.00 80.19 183 LEU A CA 1
ATOM 1438 C C . LEU A 1 183 ? 7.162 2.951 -1.522 1.00 80.19 183 LEU A C 1
ATOM 1440 O O . LEU A 1 183 ? 6.337 3.823 -1.230 1.00 80.19 183 LEU A O 1
ATOM 1444 N N . LEU A 1 184 ? 7.051 1.684 -1.112 1.00 73.19 184 LEU A N 1
ATOM 1445 C CA . LEU A 1 184 ? 5.986 1.203 -0.228 1.00 73.19 184 LEU A CA 1
ATOM 1446 C C . LEU A 1 184 ? 6.088 1.821 1.173 1.00 73.19 184 LEU A C 1
ATOM 1448 O O . LEU A 1 184 ? 5.063 2.139 1.768 1.00 73.19 184 LEU A O 1
ATOM 1452 N N . GLN A 1 185 ? 7.300 2.106 1.653 1.00 59.88 185 GLN A N 1
ATOM 1453 C CA . GLN A 1 185 ? 7.543 2.848 2.899 1.00 59.88 185 GLN A CA 1
ATOM 1454 C C . GLN A 1 185 ? 7.205 4.350 2.798 1.00 59.88 185 GLN A C 1
ATOM 1456 O O . GLN A 1 185 ? 7.273 5.084 3.783 1.00 59.88 185 GLN A O 1
ATOM 1461 N N . GLY A 1 186 ? 6.799 4.829 1.618 1.00 60.66 186 GLY A N 1
ATOM 1462 C CA . GLY A 1 186 ? 6.336 6.200 1.407 1.00 60.66 186 GLY A CA 1
ATOM 1463 C C . GLY A 1 186 ? 7.423 7.214 1.091 1.00 60.66 186 GLY A C 1
ATOM 1464 O O . GLY A 1 186 ? 7.158 8.424 1.106 1.00 60.66 186 GLY A O 1
ATOM 1465 N N . LEU A 1 187 ? 8.617 6.741 0.738 1.00 69.81 187 LEU A N 1
ATOM 1466 C CA . LEU A 1 187 ? 9.652 7.596 0.182 1.00 69.81 187 LEU A CA 1
ATOM 1467 C C . LEU A 1 187 ? 9.248 8.118 -1.203 1.00 69.81 187 LEU A C 1
ATOM 1469 O O . LEU A 1 187 ? 8.436 7.533 -1.926 1.00 69.81 187 LEU A O 1
ATOM 1473 N N . ARG A 1 188 ? 9.792 9.289 -1.552 1.00 78.31 188 ARG A N 1
ATOM 1474 C CA . ARG A 1 188 ? 9.690 9.816 -2.918 1.00 78.31 188 ARG A CA 1
ATOM 1475 C C . ARG A 1 188 ? 10.553 8.980 -3.852 1.00 78.31 188 ARG A C 1
ATOM 1477 O O . ARG A 1 188 ? 11.556 8.425 -3.412 1.00 78.31 188 ARG A O 1
ATOM 1484 N N . VAL A 1 189 ? 10.180 8.927 -5.123 1.00 89.94 189 VAL A N 1
ATOM 1485 C CA . VAL A 1 189 ? 10.863 8.129 -6.143 1.00 89.94 189 VAL A CA 1
ATOM 1486 C C . VAL A 1 189 ? 12.356 8.469 -6.235 1.00 89.94 189 VAL A C 1
ATOM 1488 O O . VAL A 1 189 ? 13.170 7.550 -6.301 1.00 89.94 189 VAL A O 1
ATOM 1491 N N . SER A 1 190 ? 12.741 9.744 -6.111 1.00 88.75 190 SER A N 1
ATOM 1492 C CA . SER A 1 190 ? 14.153 10.158 -6.053 1.00 88.75 190 SER A CA 1
ATOM 1493 C C . SER A 1 190 ? 14.926 9.523 -4.887 1.00 88.75 190 SER A C 1
ATOM 1495 O O . SER A 1 190 ? 15.997 8.947 -5.077 1.00 88.75 190 SER A O 1
ATOM 1497 N N . ARG A 1 191 ? 14.368 9.593 -3.672 1.00 82.00 191 ARG A N 1
ATOM 1498 C CA . ARG A 1 191 ? 14.962 9.034 -2.447 1.00 82.00 191 ARG A CA 1
ATOM 1499 C C . ARG A 1 191 ? 14.982 7.510 -2.472 1.00 82.00 191 ARG A C 1
ATOM 1501 O O . ARG A 1 191 ? 15.992 6.922 -2.110 1.00 82.00 191 ARG A O 1
ATOM 1508 N N . ALA A 1 192 ? 13.903 6.894 -2.946 1.00 87.56 192 ALA A N 1
ATOM 1509 C CA . ALA A 1 192 ? 13.807 5.449 -3.079 1.00 87.56 192 ALA A CA 1
ATOM 1510 C C . ALA A 1 192 ? 14.866 4.896 -4.042 1.00 87.56 192 ALA A C 1
ATOM 1512 O O . ALA A 1 192 ? 15.466 3.862 -3.757 1.00 87.56 192 ALA A O 1
ATOM 1513 N N . LEU A 1 193 ? 15.137 5.586 -5.159 1.00 95.19 193 LEU A N 1
ATOM 1514 C CA . LEU A 1 193 ? 16.202 5.172 -6.074 1.00 95.19 193 LEU A CA 1
ATOM 1515 C C . LEU A 1 193 ? 17.582 5.319 -5.431 1.00 95.19 193 LEU A C 1
ATOM 1517 O O . LEU A 1 193 ? 18.398 4.409 -5.547 1.00 95.19 193 LEU A O 1
ATOM 1521 N N . ALA A 1 194 ? 17.831 6.424 -4.724 1.00 90.44 194 ALA A N 1
ATOM 1522 C CA . ALA A 1 194 ? 19.101 6.635 -4.033 1.00 90.44 194 ALA A CA 1
ATOM 1523 C C . ALA A 1 194 ? 19.383 5.529 -2.999 1.00 90.44 194 ALA A C 1
ATOM 1525 O O . ALA A 1 194 ? 20.477 4.970 -2.975 1.00 90.44 194 ALA A O 1
ATOM 1526 N N . GLU A 1 195 ? 18.390 5.155 -2.187 1.00 86.12 195 GLU A N 1
ATOM 1527 C CA . GLU A 1 195 ? 18.526 4.056 -1.221 1.00 86.12 195 GLU A CA 1
ATOM 1528 C C . GLU A 1 195 ? 18.717 2.694 -1.896 1.00 86.12 195 GLU A C 1
ATOM 1530 O O . GLU A 1 195 ? 19.530 1.879 -1.450 1.00 86.12 195 GLU A O 1
ATOM 1535 N N . ALA A 1 196 ? 18.019 2.450 -3.005 1.00 93.38 196 ALA A N 1
ATOM 1536 C CA . ALA A 1 196 ? 18.185 1.231 -3.783 1.00 93.38 196 ALA A CA 1
ATOM 1537 C C . ALA A 1 196 ? 19.596 1.106 -4.377 1.00 93.38 196 ALA A C 1
ATOM 1539 O O . ALA A 1 196 ? 20.205 0.039 -4.296 1.00 93.38 196 ALA A O 1
ATOM 1540 N N . MET A 1 197 ? 20.145 2.201 -4.914 1.00 95.12 197 MET A N 1
ATOM 1541 C CA . MET A 1 197 ? 21.520 2.252 -5.418 1.00 95.12 197 MET A CA 1
ATOM 1542 C C . MET A 1 197 ? 22.538 1.989 -4.305 1.00 95.12 197 MET A C 1
ATOM 1544 O O . MET A 1 197 ? 23.423 1.156 -4.486 1.00 95.12 197 MET A O 1
ATOM 1548 N N . LEU A 1 198 ? 22.370 2.617 -3.135 1.00 91.06 198 LEU A N 1
ATOM 1549 C CA . LEU A 1 198 ? 23.223 2.375 -1.964 1.00 91.06 198 LEU A CA 1
ATOM 1550 C C . LEU A 1 198 ? 23.168 0.912 -1.503 1.00 91.06 198 LEU A C 1
ATOM 1552 O O . LEU A 1 198 ? 24.188 0.332 -1.138 1.00 91.06 198 LEU A O 1
ATOM 1556 N N . THR A 1 199 ? 21.989 0.289 -1.556 1.00 90.12 199 THR A N 1
ATOM 1557 C CA . THR A 1 199 ? 21.807 -1.125 -1.188 1.00 90.12 199 THR A CA 1
ATOM 1558 C C . THR A 1 199 ? 22.638 -2.050 -2.084 1.00 90.12 199 THR A C 1
ATOM 1560 O O . THR A 1 199 ? 23.323 -2.952 -1.594 1.00 90.12 199 THR A O 1
ATOM 1563 N N . VAL A 1 200 ? 22.629 -1.811 -3.399 1.00 92.88 200 VAL A N 1
ATOM 1564 C CA . VAL A 1 200 ? 23.451 -2.581 -4.346 1.00 92.88 200 VAL A CA 1
ATOM 1565 C C . VAL A 1 200 ? 24.933 -2.253 -4.180 1.00 92.88 200 VAL A C 1
ATOM 1567 O O . VAL A 1 200 ? 25.753 -3.167 -4.154 1.00 92.88 200 VAL A O 1
ATOM 1570 N N . GLN A 1 201 ? 25.277 -0.978 -3.984 1.00 92.25 201 GLN A N 1
ATOM 1571 C CA . GLN A 1 201 ? 26.652 -0.529 -3.760 1.00 92.25 201 GLN A CA 1
ATOM 1572 C C . GLN A 1 201 ? 27.293 -1.198 -2.532 1.00 92.25 201 GLN A C 1
ATOM 1574 O O . GLN A 1 201 ? 28.463 -1.573 -2.574 1.00 92.25 201 GLN A O 1
ATOM 1579 N N . HIS A 1 202 ? 26.538 -1.394 -1.448 1.00 89.69 202 HIS A N 1
ATOM 1580 C CA . HIS A 1 202 ? 27.021 -2.078 -0.244 1.00 89.69 202 HIS A CA 1
ATOM 1581 C C . HIS A 1 202 ? 27.062 -3.609 -0.371 1.00 89.69 202 HIS A C 1
ATOM 1583 O O . HIS A 1 202 ? 27.610 -4.293 0.497 1.00 89.69 202 HIS A O 1
ATOM 1589 N N . THR A 1 203 ? 26.527 -4.175 -1.454 1.00 90.12 203 THR A N 1
ATOM 1590 C CA . THR A 1 203 ? 26.636 -5.608 -1.730 1.00 90.12 203 THR A CA 1
ATOM 1591 C C . THR A 1 203 ? 28.006 -5.888 -2.349 1.00 90.12 203 THR A C 1
ATOM 1593 O O . THR A 1 203 ? 28.249 -5.511 -3.491 1.00 90.12 203 THR A O 1
ATOM 1596 N N . LYS A 1 204 ? 28.906 -6.575 -1.624 1.00 87.25 204 LYS A N 1
ATOM 1597 C CA . LYS A 1 204 ? 30.319 -6.783 -2.029 1.00 87.25 204 LYS A CA 1
ATOM 1598 C C . LYS A 1 204 ? 30.503 -7.225 -3.488 1.00 87.25 204 LYS A C 1
ATOM 1600 O O . LYS A 1 204 ? 31.382 -6.711 -4.168 1.00 87.25 204 LYS A O 1
ATOM 1605 N N . HIS A 1 205 ? 29.663 -8.138 -3.979 1.00 89.50 205 HIS A N 1
ATOM 1606 C CA . HIS A 1 205 ? 29.744 -8.650 -5.354 1.00 89.50 205 HIS A CA 1
ATOM 1607 C C . HIS A 1 205 ? 29.264 -7.661 -6.432 1.00 89.50 205 HIS A C 1
ATOM 1609 O O . HIS A 1 205 ? 29.600 -7.832 -7.599 1.00 89.50 205 HIS A O 1
ATOM 1615 N N . PHE A 1 206 ? 28.508 -6.625 -6.058 1.00 91.75 206 PHE A N 1
ATOM 1616 C CA . PHE A 1 206 ? 27.914 -5.645 -6.973 1.00 91.75 206 PHE A CA 1
ATOM 1617 C C . PHE A 1 206 ? 28.334 -4.197 -6.674 1.00 91.75 206 PHE A C 1
ATOM 1619 O O . PHE A 1 206 ? 27.741 -3.265 -7.210 1.00 91.75 206 PHE A O 1
ATOM 1626 N N . ALA A 1 207 ? 29.388 -3.990 -5.879 1.00 91.06 207 ALA A N 1
ATOM 1627 C CA . ALA A 1 207 ? 29.835 -2.659 -5.462 1.00 91.06 207 ALA A CA 1
ATOM 1628 C C . ALA A 1 207 ? 30.278 -1.758 -6.630 1.00 91.06 207 ALA A C 1
ATOM 1630 O O . ALA A 1 207 ? 30.156 -0.532 -6.556 1.00 91.06 207 ALA A O 1
ATOM 1631 N N . HIS A 1 208 ? 30.772 -2.358 -7.720 1.00 92.56 208 HIS A N 1
ATOM 1632 C CA . HIS A 1 208 ? 31.228 -1.617 -8.892 1.00 92.56 208 HIS A CA 1
ATOM 1633 C C . HIS A 1 208 ? 30.088 -0.762 -9.492 1.00 92.56 208 HIS A C 1
ATOM 1635 O O . HIS A 1 208 ? 29.005 -1.307 -9.729 1.00 92.56 208 HIS A O 1
ATOM 1641 N N . PRO A 1 209 ? 30.316 0.534 -9.804 1.00 92.25 209 PRO A N 1
ATOM 1642 C CA . PRO A 1 209 ? 29.285 1.458 -10.293 1.00 92.25 209 PRO A CA 1
ATOM 1643 C C . PRO A 1 209 ? 28.454 0.948 -11.466 1.00 92.25 209 PRO A C 1
ATOM 1645 O O . PRO A 1 209 ? 27.247 1.167 -11.499 1.00 92.25 209 PRO A O 1
ATOM 1648 N N . ALA A 1 210 ? 29.067 0.181 -12.371 1.00 87.94 210 ALA A N 1
ATOM 1649 C CA . ALA A 1 210 ? 28.373 -0.440 -13.502 1.00 87.94 210 ALA A CA 1
ATOM 1650 C C . ALA A 1 210 ? 27.110 -1.235 -13.107 1.00 87.94 210 ALA A C 1
ATOM 1652 O O . ALA A 1 210 ? 26.209 -1.367 -13.929 1.00 87.94 210 ALA A O 1
ATOM 1653 N N . ASN A 1 211 ? 27.013 -1.722 -11.864 1.00 89.12 211 ASN A N 1
ATOM 1654 C CA . ASN A 1 211 ? 25.885 -2.525 -11.391 1.00 89.12 211 ASN A CA 1
ATOM 1655 C C . ASN A 1 211 ? 24.720 -1.717 -10.793 1.00 89.12 211 ASN A C 1
ATOM 1657 O O . ASN A 1 211 ? 23.654 -2.283 -10.567 1.00 89.12 211 ASN A O 1
ATOM 1661 N N . TRP A 1 212 ? 24.898 -0.428 -10.489 1.00 92.31 212 TRP A N 1
ATOM 1662 C CA . TRP A 1 212 ? 23.876 0.369 -9.791 1.00 92.31 212 TRP A CA 1
ATOM 1663 C C . TRP A 1 212 ? 23.683 1.776 -10.359 1.00 92.31 212 TRP A C 1
ATOM 1665 O O . TRP A 1 212 ? 22.571 2.293 -10.295 1.00 92.31 212 TRP A O 1
ATOM 1675 N N . SER A 1 213 ? 24.703 2.389 -10.967 1.00 91.38 213 SER A N 1
ATOM 1676 C CA . SER A 1 213 ? 24.615 3.764 -11.488 1.00 91.38 213 SER A CA 1
ATOM 1677 C C . SER A 1 213 ? 23.910 3.870 -12.844 1.00 91.38 213 SER A C 1
ATOM 1679 O O . SER A 1 213 ? 23.721 4.970 -13.358 1.00 91.38 213 SER A O 1
ATOM 1681 N N . GLY A 1 214 ? 23.479 2.738 -13.409 1.00 88.00 214 GLY A N 1
ATOM 1682 C CA . GLY A 1 214 ? 22.809 2.665 -14.707 1.00 88.00 214 GLY A CA 1
ATOM 1683 C C . GLY A 1 214 ? 21.337 3.053 -14.695 1.00 88.00 214 GLY A C 1
ATOM 1684 O O . GLY A 1 214 ? 20.717 3.018 -15.748 1.00 88.00 214 GLY A O 1
ATOM 1685 N N . PHE A 1 215 ? 20.752 3.402 -13.552 1.00 90.50 215 PHE A N 1
ATOM 1686 C CA . PHE A 1 215 ? 19.334 3.751 -13.451 1.00 90.50 215 PHE A CA 1
ATOM 1687 C C . PHE A 1 215 ? 19.144 5.266 -13.346 1.00 90.50 215 PHE A C 1
ATOM 1689 O O . PHE A 1 215 ? 19.811 5.928 -12.556 1.00 90.50 215 PHE A O 1
ATOM 1696 N N . MET A 1 216 ? 18.209 5.823 -14.115 1.00 90.12 216 MET A N 1
ATOM 1697 C CA . MET A 1 216 ? 17.928 7.259 -14.148 1.00 90.12 216 MET A CA 1
ATOM 1698 C C . MET A 1 216 ? 16.430 7.535 -14.059 1.00 90.12 216 MET A C 1
ATOM 1700 O O . MET A 1 216 ? 15.625 6.834 -14.666 1.00 90.12 216 MET A O 1
ATOM 1704 N N . LEU A 1 217 ? 16.064 8.584 -13.323 1.00 91.94 217 LEU A N 1
ATOM 1705 C CA . LEU A 1 217 ? 14.694 9.084 -13.230 1.00 91.94 217 LEU A CA 1
ATOM 1706 C C . LEU A 1 217 ? 14.515 10.331 -14.084 1.00 91.94 217 LEU A C 1
ATOM 1708 O O . LEU A 1 217 ? 15.331 11.250 -14.020 1.00 91.94 217 LEU A O 1
ATOM 1712 N N . VAL A 1 218 ? 13.412 10.383 -14.825 1.00 90.56 218 VAL A N 1
ATOM 1713 C CA . VAL A 1 218 ? 13.019 11.534 -15.640 1.00 90.56 218 VAL A CA 1
ATOM 1714 C C . VAL A 1 218 ? 11.560 11.880 -15.350 1.00 90.56 218 VAL A C 1
ATOM 1716 O O . VAL A 1 218 ? 10.687 11.019 -15.432 1.00 90.56 218 VAL A O 1
ATOM 1719 N N . GLY A 1 219 ? 11.285 13.139 -15.010 1.00 87.75 219 GLY A N 1
ATOM 1720 C CA . GLY A 1 219 ? 9.942 13.631 -14.683 1.00 87.75 219 GLY A CA 1
ATOM 1721 C C . GLY A 1 219 ? 9.827 14.154 -13.250 1.00 87.75 219 GLY A C 1
ATOM 1722 O O . GLY A 1 219 ? 10.810 14.585 -12.649 1.00 87.75 219 GLY A O 1
ATOM 1723 N N . ALA A 1 220 ? 8.610 14.149 -12.711 1.00 82.00 220 ALA A N 1
ATOM 1724 C CA . ALA A 1 220 ? 8.298 14.653 -11.380 1.00 82.00 220 ALA A CA 1
ATOM 1725 C C . ALA A 1 220 ? 8.745 13.689 -10.269 1.00 82.00 220 ALA A C 1
ATOM 1727 O O . ALA A 1 220 ? 8.683 12.467 -10.410 1.00 82.00 220 ALA A O 1
ATOM 1728 N N . ASP A 1 221 ? 9.132 14.242 -9.116 1.00 84.88 221 ASP A N 1
ATOM 1729 C CA . ASP A 1 221 ? 9.475 13.459 -7.927 1.00 84.88 221 ASP A CA 1
ATOM 1730 C C . ASP A 1 221 ? 8.210 12.993 -7.184 1.00 84.88 221 ASP A C 1
ATOM 1732 O O . ASP A 1 221 ? 7.755 13.593 -6.203 1.00 84.88 221 ASP A O 1
ATOM 1736 N N . VAL A 1 222 ? 7.596 11.932 -7.706 1.00 80.31 222 VAL A N 1
ATOM 1737 C CA . VAL A 1 222 ? 6.328 11.392 -7.205 1.00 80.31 222 VAL A CA 1
ATOM 1738 C C . VAL A 1 222 ? 6.524 10.503 -5.969 1.00 80.31 222 VAL A C 1
ATOM 1740 O O . VAL A 1 222 ? 7.618 10.036 -5.666 1.00 80.31 222 VAL A O 1
ATOM 1743 N N . ARG A 1 223 ? 5.443 10.231 -5.232 1.00 75.69 223 ARG A N 1
ATOM 1744 C CA . ARG A 1 223 ? 5.383 9.189 -4.186 1.00 75.69 223 ARG A CA 1
ATOM 1745 C C . ARG A 1 223 ? 4.467 8.075 -4.661 1.00 75.69 223 ARG A C 1
ATOM 1747 O O . ARG A 1 223 ? 3.428 8.383 -5.227 1.00 75.69 223 ARG A O 1
ATOM 1754 N N . LEU A 1 224 ? 4.806 6.812 -4.417 1.00 70.56 224 LEU A N 1
ATOM 1755 C CA . LEU A 1 224 ? 3.928 5.687 -4.777 1.00 70.56 224 LEU A CA 1
ATOM 1756 C C . LEU A 1 224 ? 3.090 5.155 -3.610 1.00 70.56 224 LEU A C 1
ATOM 1758 O O . LEU A 1 224 ? 2.087 4.487 -3.837 1.00 70.56 224 LEU A O 1
ATOM 1762 N N . SER A 1 225 ? 3.414 5.531 -2.376 1.00 61.38 225 SER A N 1
ATOM 1763 C CA . SER A 1 225 ? 2.560 5.244 -1.228 1.00 61.38 225 SER A CA 1
ATOM 1764 C C . SER A 1 225 ? 1.302 6.104 -1.270 1.00 61.38 225 SER A C 1
ATOM 1766 O O . SER A 1 225 ? 1.363 7.335 -1.172 1.00 61.38 225 SER A O 1
ATOM 1768 N N . ASN A 1 226 ? 0.149 5.448 -1.367 1.00 64.75 226 ASN A N 1
ATOM 1769 C CA . ASN A 1 226 ? -1.033 5.999 -0.739 1.00 64.75 226 ASN A CA 1
ATOM 1770 C C . ASN A 1 226 ? -0.934 5.643 0.748 1.00 64.75 226 ASN A C 1
ATOM 1772 O O . ASN A 1 226 ? -1.020 4.472 1.113 1.00 64.75 226 ASN A O 1
ATOM 1776 N N . LYS A 1 227 ? -0.736 6.631 1.622 1.00 62.19 227 LYS A N 1
ATOM 1777 C CA . LYS A 1 227 ? -0.738 6.384 3.072 1.00 62.19 227 LYS A CA 1
ATOM 1778 C C . LYS A 1 227 ? -2.080 5.807 3.547 1.00 62.19 227 LYS A C 1
ATOM 1780 O O . LYS A 1 227 ? -2.104 5.095 4.543 1.00 62.19 227 LYS A O 1
ATOM 1785 N N . VAL A 1 228 ? -3.154 6.007 2.777 1.00 62.31 228 VAL A N 1
ATOM 1786 C CA . VAL A 1 228 ? -4.449 5.329 2.946 1.00 62.31 228 VAL A CA 1
ATOM 1787 C C . VAL A 1 228 ? -4.351 3.822 2.662 1.00 62.31 228 VAL A C 1
ATOM 1789 O O . VAL A 1 228 ? -4.956 3.037 3.380 1.00 62.31 228 VAL A O 1
ATOM 1792 N N . ALA A 1 229 ? -3.545 3.380 1.688 1.00 65.69 229 ALA A N 1
ATOM 1793 C CA . ALA A 1 229 ? -3.314 1.949 1.447 1.00 65.69 229 ALA A CA 1
ATOM 1794 C C . ALA A 1 229 ? -2.503 1.305 2.584 1.00 65.69 229 ALA A C 1
ATOM 1796 O O . ALA A 1 229 ? -2.817 0.199 3.011 1.00 65.69 229 ALA A O 1
ATOM 1797 N N . LEU A 1 230 ? -1.513 2.024 3.132 1.00 73.88 230 LEU A N 1
ATOM 1798 C CA . LEU A 1 230 ? -0.794 1.584 4.335 1.00 73.88 230 LEU A CA 1
ATOM 1799 C C . LEU A 1 230 ? -1.718 1.507 5.558 1.00 73.88 230 LEU A C 1
ATOM 1801 O O . LEU A 1 230 ? -1.624 0.561 6.332 1.00 73.88 230 LEU A O 1
ATOM 1805 N N . MET A 1 231 ? -2.635 2.469 5.713 1.00 83.25 231 MET A N 1
ATOM 1806 C CA . MET A 1 231 ? -3.679 2.424 6.740 1.00 83.25 231 MET A CA 1
ATOM 1807 C C . MET A 1 231 ? -4.580 1.196 6.560 1.00 83.25 231 MET A C 1
ATOM 1809 O O . MET A 1 231 ? -4.757 0.442 7.509 1.00 83.25 231 MET A O 1
ATOM 1813 N N . GLY A 1 232 ? -5.089 0.953 5.349 1.00 82.75 232 GLY A N 1
ATOM 1814 C CA . GLY A 1 232 ? -5.932 -0.206 5.043 1.00 82.75 232 GLY A CA 1
ATOM 1815 C C . GLY A 1 232 ? -5.239 -1.541 5.326 1.00 82.75 232 GLY A C 1
ATOM 1816 O O . GLY A 1 232 ? -5.816 -2.397 5.993 1.00 82.75 232 GLY A O 1
ATOM 1817 N N . GLN A 1 233 ? -3.979 -1.697 4.908 1.00 84.00 233 GLN A N 1
ATOM 1818 C CA . GLN A 1 233 ? -3.194 -2.901 5.197 1.00 84.00 233 GLN A CA 1
ATOM 1819 C C . GLN A 1 233 ? -2.974 -3.087 6.703 1.00 84.00 233 GLN A C 1
ATOM 1821 O O . GLN A 1 233 ? -3.132 -4.192 7.216 1.00 84.00 233 GLN A O 1
ATOM 1826 N N . ALA A 1 234 ? -2.647 -2.014 7.424 1.00 89.88 234 ALA A N 1
ATOM 1827 C CA . ALA A 1 234 ? -2.455 -2.065 8.868 1.00 89.88 234 ALA A CA 1
ATOM 1828 C C . ALA A 1 234 ? -3.750 -2.430 9.618 1.00 89.88 234 ALA A C 1
ATOM 1830 O O . ALA A 1 234 ? -3.709 -3.204 10.574 1.00 89.88 234 ALA A O 1
ATOM 1831 N N . LEU A 1 235 ? -4.903 -1.930 9.158 1.00 91.06 235 LEU A N 1
ATOM 1832 C CA . LEU A 1 235 ? -6.217 -2.334 9.666 1.00 91.06 235 LEU A CA 1
ATOM 1833 C C . LEU A 1 235 ? -6.504 -3.815 9.375 1.00 91.06 235 LEU A C 1
ATOM 1835 O O . LEU A 1 235 ? -6.992 -4.515 10.257 1.00 91.06 235 LEU A O 1
ATOM 1839 N N . CYS A 1 236 ? -6.145 -4.321 8.192 1.00 89.19 236 CYS A N 1
ATOM 1840 C CA . CYS A 1 236 ? -6.268 -5.748 7.885 1.00 89.19 236 CYS A CA 1
ATOM 1841 C C . CYS A 1 236 ? -5.397 -6.607 8.815 1.00 89.19 236 CYS A C 1
ATOM 1843 O O . CYS A 1 236 ? -5.865 -7.620 9.326 1.00 89.19 236 CYS A O 1
ATOM 1845 N N . GLU A 1 237 ? -4.153 -6.199 9.085 1.00 90.69 237 GLU A N 1
ATOM 1846 C CA . GLU A 1 237 ? -3.280 -6.900 10.038 1.00 90.69 237 GLU A CA 1
ATOM 1847 C C . GLU A 1 237 ? -3.871 -6.932 11.453 1.00 90.69 237 GLU A C 1
ATOM 1849 O O . GLU A 1 237 ? -3.862 -7.985 12.087 1.00 90.69 237 GLU A O 1
ATOM 1854 N N . LEU A 1 238 ? -4.446 -5.819 11.924 1.00 92.12 238 LEU A N 1
ATOM 1855 C CA . LEU A 1 238 ? -5.122 -5.754 13.225 1.00 92.12 238 LEU A CA 1
ATOM 1856 C C . LEU A 1 238 ? -6.291 -6.745 13.309 1.00 92.12 238 LEU A C 1
ATOM 1858 O O . LEU A 1 238 ? -6.463 -7.429 14.318 1.00 92.12 238 LEU A O 1
ATOM 1862 N N . LEU A 1 239 ? -7.087 -6.837 12.244 1.00 91.19 239 LEU A N 1
ATOM 1863 C CA . LEU A 1 239 ? -8.282 -7.677 12.185 1.00 91.19 239 LEU A CA 1
ATOM 1864 C C . LEU A 1 239 ? -7.983 -9.181 12.093 1.00 91.19 239 LEU A C 1
ATOM 1866 O O . LEU A 1 239 ? -8.892 -9.978 12.312 1.00 91.19 239 LEU A O 1
ATOM 1870 N N . LYS A 1 240 ? -6.733 -9.601 11.844 1.00 89.88 240 LYS A N 1
ATOM 1871 C CA . LYS A 1 240 ? -6.352 -11.029 11.860 1.00 89.88 240 LYS A CA 1
ATOM 1872 C C . LYS A 1 240 ? -6.547 -11.696 13.221 1.00 89.88 240 LYS A C 1
ATOM 1874 O O . LYS A 1 240 ? -6.700 -12.912 13.284 1.00 89.88 240 LYS A O 1
ATOM 1879 N N . THR A 1 241 ? -6.532 -10.923 14.305 1.00 89.50 241 THR A N 1
ATOM 1880 C CA . THR A 1 241 ? -6.776 -11.413 15.669 1.00 89.50 241 THR A CA 1
ATOM 1881 C C . THR A 1 241 ? -8.041 -10.766 16.248 1.00 89.50 241 THR A C 1
ATOM 1883 O O . THR A 1 241 ? -7.927 -9.899 17.119 1.00 89.50 241 THR A O 1
ATOM 1886 N N . PRO A 1 242 ? -9.245 -11.141 15.776 1.00 84.69 242 PRO A N 1
ATOM 1887 C CA . PRO A 1 242 ? -10.495 -10.431 16.074 1.00 84.69 242 PRO A CA 1
ATOM 1888 C C . PRO A 1 242 ? -10.840 -10.385 17.573 1.00 84.69 242 PRO A C 1
ATOM 1890 O O . PRO A 1 242 ? -11.376 -9.385 18.049 1.00 84.69 242 PRO A O 1
ATOM 1893 N N . ASP A 1 243 ? -10.451 -11.404 18.345 1.00 85.00 243 ASP A N 1
ATOM 1894 C CA . ASP A 1 243 ? -10.706 -11.458 19.793 1.00 85.00 243 ASP A CA 1
ATOM 1895 C C . ASP A 1 243 ? -9.905 -10.414 20.585 1.00 85.00 243 ASP A C 1
ATOM 1897 O O . ASP A 1 243 ? -10.355 -9.919 21.617 1.00 85.00 243 ASP A 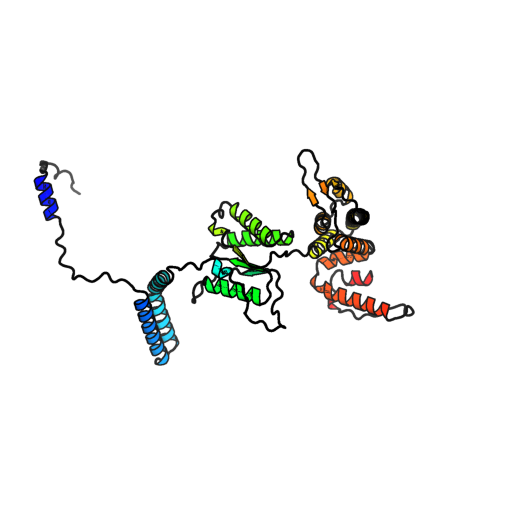O 1
ATOM 1901 N N . LYS A 1 244 ? -8.701 -10.071 20.107 1.00 85.56 244 LYS A N 1
ATOM 1902 C CA . LYS A 1 244 ? -7.742 -9.201 20.815 1.00 85.56 244 LYS A CA 1
ATOM 1903 C C . LYS A 1 244 ? -7.547 -7.843 20.139 1.00 85.56 244 LYS A C 1
ATOM 1905 O O . LYS A 1 244 ? -6.973 -6.936 20.737 1.00 85.56 244 LYS A O 1
ATOM 1910 N N . CYS A 1 245 ? -8.038 -7.662 18.912 1.00 91.62 245 CYS A N 1
ATOM 1911 C CA . CYS A 1 245 ? -7.818 -6.434 18.149 1.00 91.62 245 CYS A CA 1
ATOM 1912 C C . CYS A 1 245 ? -8.533 -5.219 18.750 1.00 91.62 245 CYS A C 1
ATOM 1914 O O . CYS A 1 245 ? -8.095 -4.095 18.531 1.00 91.62 245 CYS A O 1
ATOM 1916 N N . ARG A 1 246 ? -9.612 -5.404 19.526 1.00 91.88 246 ARG A N 1
ATOM 1917 C CA . ARG A 1 246 ? -10.392 -4.283 20.082 1.00 91.88 246 ARG A CA 1
ATOM 1918 C C . ARG A 1 246 ? -9.572 -3.404 21.021 1.00 91.88 246 ARG A C 1
ATOM 1920 O O . ARG A 1 246 ? -9.699 -2.184 20.961 1.00 91.88 246 ARG A O 1
ATOM 1927 N N . ASP A 1 247 ? -8.711 -3.993 21.844 1.00 92.19 247 ASP A N 1
ATOM 1928 C CA . ASP A 1 247 ? -7.845 -3.221 22.739 1.00 92.19 247 ASP A CA 1
ATOM 1929 C C . ASP A 1 247 ? -6.768 -2.473 21.954 1.00 92.19 247 ASP A C 1
ATOM 1931 O O . ASP A 1 247 ? -6.553 -1.283 22.190 1.00 92.19 247 ASP A O 1
ATOM 1935 N N . ALA A 1 248 ? -6.192 -3.116 20.933 1.00 94.56 248 ALA A N 1
ATOM 1936 C CA . ALA A 1 248 ? -5.284 -2.470 19.991 1.00 94.56 248 ALA A CA 1
ATOM 1937 C C . ALA A 1 248 ? -5.936 -1.248 19.321 1.00 94.56 248 ALA A C 1
ATOM 1939 O O . ALA A 1 248 ? -5.375 -0.153 19.362 1.00 94.56 248 ALA A O 1
ATOM 1940 N N . LEU A 1 249 ? -7.152 -1.419 18.787 1.00 95.12 249 LEU A N 1
ATOM 1941 C CA . LEU A 1 249 ? -7.937 -0.370 18.133 1.00 95.12 249 LEU A CA 1
ATOM 1942 C C . LEU A 1 249 ? -8.250 0.791 19.087 1.00 95.12 249 LEU A C 1
ATOM 1944 O O . LEU A 1 249 ? -8.100 1.950 18.702 1.00 95.12 249 LEU A O 1
ATOM 1948 N N . ARG A 1 250 ? -8.633 0.505 20.342 1.00 95.44 250 ARG A N 1
ATOM 1949 C CA . ARG A 1 250 ? -8.880 1.531 21.376 1.00 95.44 250 ARG A CA 1
ATOM 1950 C C . ARG A 1 250 ? -7.622 2.327 21.694 1.00 95.44 250 ARG A C 1
ATOM 1952 O O . ARG A 1 250 ? -7.683 3.550 21.799 1.00 95.44 250 ARG A O 1
ATOM 1959 N N . VAL A 1 251 ? -6.482 1.652 21.842 1.00 96.38 251 VAL A N 1
ATOM 1960 C CA . VAL A 1 251 ? -5.203 2.314 22.123 1.00 96.38 251 VAL A CA 1
ATOM 1961 C C . VAL A 1 251 ? -4.794 3.195 20.947 1.00 96.38 251 VAL A C 1
ATOM 1963 O O . VAL A 1 251 ? -4.453 4.358 21.157 1.00 96.38 251 VAL A O 1
ATOM 1966 N N . THR A 1 252 ? -4.867 2.691 19.712 1.00 96.38 252 THR A N 1
ATOM 1967 C CA . THR A 1 252 ? -4.531 3.488 18.525 1.00 96.38 252 THR A CA 1
ATOM 1968 C C . THR A 1 252 ? -5.489 4.659 18.337 1.00 96.38 252 THR A C 1
ATOM 1970 O O . THR A 1 252 ? -5.022 5.763 18.065 1.00 96.38 252 THR A O 1
ATOM 1973 N N . LEU A 1 253 ? -6.795 4.465 18.565 1.00 97.44 253 LEU A N 1
ATOM 1974 C CA . LEU A 1 253 ? -7.793 5.536 18.494 1.00 97.44 253 LEU A CA 1
ATOM 1975 C C . LEU A 1 253 ? -7.485 6.625 19.518 1.00 97.44 253 LEU A C 1
ATOM 1977 O O . LEU A 1 253 ? -7.396 7.793 19.158 1.00 97.44 253 LEU A O 1
ATOM 1981 N N . HIS A 1 254 ? -7.224 6.242 20.769 1.00 97.19 254 HIS A N 1
ATOM 1982 C CA . HIS A 1 254 ? -6.885 7.189 21.826 1.00 97.19 254 HIS A CA 1
ATOM 1983 C C . HIS A 1 254 ? -5.669 8.055 21.465 1.00 97.19 254 HIS A C 1
ATOM 1985 O O . HIS A 1 254 ? -5.666 9.264 21.698 1.00 97.19 254 HIS A O 1
ATOM 1991 N N . LEU A 1 255 ? -4.622 7.456 20.888 1.00 97.25 255 LEU A N 1
ATOM 1992 C CA . LEU A 1 255 ? -3.431 8.194 20.464 1.00 97.25 255 LEU A CA 1
ATOM 1993 C C . LEU A 1 255 ? -3.740 9.152 19.305 1.00 97.25 255 LEU A C 1
ATOM 1995 O O . LEU A 1 255 ? -3.291 10.302 19.329 1.00 97.25 255 LEU A O 1
ATOM 1999 N N . VAL A 1 256 ? -4.502 8.698 18.307 1.00 96.75 256 VAL A N 1
ATOM 2000 C CA . VAL A 1 256 ? -4.917 9.502 17.145 1.00 96.75 256 VAL A CA 1
ATOM 2001 C C . VAL A 1 256 ? -5.788 10.683 17.578 1.00 96.75 256 VAL A C 1
ATOM 2003 O O . VAL A 1 256 ? -5.473 11.823 17.235 1.00 96.75 256 VAL A O 1
ATOM 2006 N N . GLU A 1 257 ? -6.811 10.451 18.401 1.00 96.94 257 GLU A N 1
ATOM 2007 C CA . GLU A 1 257 ? -7.687 11.500 18.935 1.00 96.94 257 GLU A CA 1
ATOM 2008 C C . GLU A 1 257 ? -6.909 12.505 19.780 1.00 96.94 257 GLU A C 1
ATOM 2010 O O . GLU A 1 257 ? -7.109 13.714 19.660 1.00 96.94 257 GLU A O 1
ATOM 2015 N N . LYS A 1 258 ? -5.959 12.035 20.595 1.00 96.06 258 LYS A N 1
ATOM 2016 C CA . LYS A 1 258 ? -5.102 12.925 21.380 1.00 96.06 258 LYS A CA 1
ATOM 2017 C C . LYS A 1 258 ? -4.235 13.813 20.486 1.00 96.06 258 LYS A C 1
ATOM 2019 O O . LYS A 1 258 ? -4.078 14.994 20.793 1.00 96.06 258 LYS A O 1
ATOM 2024 N N . SER A 1 259 ? -3.707 13.292 19.376 1.00 95.12 259 SER A N 1
ATOM 2025 C CA . SER A 1 259 ? -3.015 14.112 18.368 1.00 95.12 259 SER A CA 1
ATOM 2026 C C . SER A 1 259 ? -3.949 15.157 17.761 1.00 95.12 259 SER A C 1
ATOM 2028 O O . SER A 1 259 ? -3.614 16.341 17.759 1.00 95.12 259 SER A O 1
ATOM 2030 N N . LEU A 1 260 ? -5.141 14.747 17.316 1.00 95.88 260 LEU A N 1
ATOM 2031 C CA . LEU A 1 260 ? -6.137 15.651 16.737 1.00 95.88 260 LEU A CA 1
ATOM 2032 C C . LEU A 1 260 ? -6.518 16.766 17.710 1.00 95.88 260 LEU A C 1
ATOM 2034 O O . LEU A 1 260 ? -6.480 17.935 17.338 1.00 95.88 260 LEU A O 1
ATOM 2038 N N . GLN A 1 261 ? -6.822 16.444 18.967 1.00 95.56 261 GLN A N 1
ATOM 2039 C CA . GLN A 1 261 ? -7.174 17.436 19.986 1.00 95.56 261 GLN A CA 1
ATOM 2040 C C . GLN A 1 261 ? -6.076 18.487 20.173 1.00 95.56 261 GLN A C 1
ATOM 2042 O O . GLN A 1 261 ? -6.369 19.673 20.316 1.00 95.56 261 GLN A O 1
ATOM 2047 N N . ARG A 1 262 ? -4.803 18.076 20.161 1.00 94.69 262 ARG A N 1
ATOM 2048 C CA . ARG A 1 262 ? -3.667 19.002 20.277 1.00 94.69 262 ARG A CA 1
ATOM 2049 C C . ARG A 1 262 ? -3.545 19.917 19.065 1.00 94.69 262 ARG A C 1
ATOM 2051 O O . ARG A 1 262 ? -3.321 21.113 19.246 1.00 94.69 262 ARG A O 1
ATOM 2058 N N . ILE A 1 263 ? -3.713 19.360 17.866 1.00 93.00 263 ILE A N 1
ATOM 2059 C CA . ILE A 1 263 ? -3.661 20.099 16.599 1.00 93.00 263 ILE A CA 1
ATOM 2060 C C . ILE A 1 263 ? -4.776 21.151 16.561 1.00 93.00 263 ILE A C 1
ATOM 2062 O O . ILE A 1 263 ? -4.490 22.324 16.341 1.00 93.00 263 ILE A O 1
ATOM 2066 N N . HIS A 1 264 ? -6.015 20.769 16.888 1.00 93.06 264 HIS A N 1
ATOM 2067 C CA . HIS A 1 264 ? -7.157 21.690 16.952 1.00 93.06 264 HIS A CA 1
ATOM 2068 C C . HIS A 1 264 ? -6.982 22.787 18.011 1.00 93.06 264 HIS A C 1
ATOM 2070 O O . HIS A 1 264 ? -7.402 23.921 17.808 1.00 93.06 264 HIS A O 1
ATOM 2076 N N . ARG A 1 265 ? -6.318 22.478 19.134 1.00 94.19 265 ARG A N 1
ATOM 2077 C CA . ARG A 1 265 ? -5.976 23.455 20.183 1.00 94.19 265 ARG A CA 1
ATOM 2078 C C . ARG A 1 265 ? -4.737 24.304 19.860 1.00 94.19 265 ARG A C 1
ATOM 2080 O O . ARG A 1 265 ? -4.309 25.080 20.710 1.00 94.19 265 ARG A O 1
ATOM 2087 N N . GLY A 1 266 ? -4.119 24.137 18.689 1.00 89.88 266 GLY A N 1
ATOM 2088 C CA . GLY A 1 266 ? -2.938 24.898 18.272 1.00 89.88 266 GLY A CA 1
ATOM 2089 C C . GLY A 1 266 ? -1.669 24.613 19.086 1.00 89.88 266 GLY A C 1
ATOM 2090 O O . GLY A 1 266 ? -0.752 25.436 19.110 1.00 89.88 266 GLY A O 1
ATOM 2091 N N . GLN A 1 267 ? -1.584 23.469 19.773 1.00 89.81 267 GLN A N 1
ATOM 2092 C CA . GLN A 1 267 ? -0.432 23.132 20.614 1.00 89.81 267 GLN A CA 1
ATOM 2093 C C . GLN A 1 267 ? 0.765 22.687 19.762 1.00 89.81 267 GLN A C 1
ATOM 2095 O O . GLN A 1 267 ? 0.780 21.580 19.229 1.00 89.81 267 GLN A O 1
ATOM 2100 N N . LYS A 1 268 ? 1.806 23.526 19.684 1.00 82.12 268 LYS A N 1
ATOM 2101 C CA . LYS A 1 268 ? 2.997 23.274 18.844 1.00 82.12 268 LYS A CA 1
ATOM 2102 C C . LYS A 1 268 ? 4.119 22.486 19.530 1.00 82.12 268 LYS A C 1
ATOM 2104 O O . LYS A 1 268 ? 5.037 22.021 18.860 1.00 82.12 268 LYS A O 1
ATOM 2109 N N . ASN A 1 269 ? 4.056 22.303 20.849 1.00 87.12 269 ASN A N 1
ATOM 2110 C CA . ASN A 1 269 ? 5.095 21.580 21.587 1.00 87.12 269 ASN A CA 1
ATOM 2111 C C . ASN A 1 269 ? 5.116 20.095 21.197 1.00 87.12 269 ASN A C 1
ATOM 2113 O O . ASN A 1 269 ? 4.062 19.456 21.086 1.00 87.12 269 ASN A O 1
ATOM 2117 N N . ALA A 1 270 ? 6.318 19.540 21.021 1.00 84.19 270 ALA A N 1
ATOM 2118 C CA . ALA A 1 270 ? 6.502 18.116 20.769 1.00 84.19 270 ALA A CA 1
ATOM 2119 C C . ALA A 1 270 ? 5.960 17.288 21.945 1.00 84.19 270 ALA A C 1
ATOM 2121 O O . ALA A 1 270 ? 6.166 17.621 23.110 1.00 84.19 270 ALA A O 1
ATOM 2122 N N . MET A 1 271 ? 5.243 16.214 21.625 1.00 91.75 271 MET A N 1
ATOM 2123 C CA . MET A 1 271 ? 4.721 15.256 22.592 1.00 91.75 271 MET A CA 1
ATOM 2124 C C . MET A 1 271 ? 5.198 13.864 22.192 1.00 91.75 271 MET A C 1
ATOM 2126 O O . MET A 1 271 ? 5.202 13.530 21.006 1.00 91.75 271 MET A O 1
ATOM 2130 N N . TYR A 1 272 ? 5.576 13.059 23.181 1.00 92.38 272 TYR A N 1
ATOM 2131 C CA . TYR A 1 272 ? 6.035 11.695 22.970 1.00 92.38 272 TYR A CA 1
ATOM 2132 C C . TYR A 1 272 ? 5.495 10.744 24.042 1.00 92.38 272 TYR A C 1
ATOM 2134 O O . TYR A 1 272 ? 5.022 11.158 25.101 1.00 92.38 272 TYR A O 1
ATOM 2142 N N . THR A 1 273 ? 5.548 9.452 23.743 1.00 94.62 273 THR A N 1
ATOM 2143 C CA . THR A 1 273 ? 5.340 8.355 24.694 1.00 94.62 273 THR A CA 1
ATOM 2144 C C . THR A 1 273 ? 6.341 7.239 24.401 1.00 94.62 273 THR A C 1
ATOM 2146 O O . THR A 1 273 ? 6.994 7.262 23.363 1.00 94.62 273 THR A O 1
ATOM 2149 N N . THR A 1 274 ? 6.495 6.265 25.293 1.00 93.94 274 THR A N 1
ATOM 2150 C CA . THR A 1 274 ? 7.420 5.149 25.058 1.00 93.94 274 THR A CA 1
ATOM 2151 C C . THR A 1 274 ? 6.744 4.057 24.238 1.00 93.94 274 THR A C 1
ATOM 2153 O O . THR A 1 274 ? 5.581 3.723 24.471 1.00 93.94 274 THR A O 1
ATOM 2156 N N . GLN A 1 275 ? 7.482 3.454 23.304 1.00 92.75 275 GLN A N 1
ATOM 2157 C CA . GLN A 1 275 ? 6.982 2.331 22.506 1.00 92.75 275 GLN A CA 1
ATOM 2158 C C . GLN A 1 275 ? 6.533 1.176 23.417 1.00 92.75 275 GLN A C 1
ATOM 2160 O O . GLN A 1 275 ? 5.446 0.635 23.234 1.00 92.75 275 GLN A O 1
ATOM 2165 N N . LYS A 1 276 ? 7.303 0.900 24.478 1.00 92.38 276 LYS A N 1
ATOM 2166 C CA . LYS A 1 276 ? 6.997 -0.133 25.478 1.00 92.38 276 LYS A CA 1
ATOM 2167 C C . LYS A 1 276 ? 5.660 0.091 26.201 1.00 92.38 276 LYS A C 1
ATOM 2169 O O . LYS A 1 276 ? 4.963 -0.866 26.514 1.00 92.38 276 LYS A O 1
ATOM 2174 N N . SER A 1 277 ? 5.269 1.345 26.452 1.00 93.75 277 SER A N 1
ATOM 2175 C CA . SER A 1 277 ? 3.965 1.665 27.060 1.00 93.75 277 SER A CA 1
ATOM 2176 C C . SER A 1 277 ? 2.799 1.317 26.132 1.00 93.75 277 SER A C 1
ATOM 2178 O O . SER A 1 277 ? 1.764 0.835 26.591 1.00 93.75 277 SER A O 1
ATOM 2180 N N . ILE A 1 278 ? 2.976 1.524 24.823 1.00 94.12 278 ILE A N 1
ATOM 2181 C CA . ILE A 1 278 ? 1.980 1.146 23.816 1.00 94.12 278 ILE A CA 1
ATOM 2182 C C . ILE A 1 278 ? 1.918 -0.380 23.697 1.00 94.12 278 ILE A C 1
ATOM 2184 O O . ILE A 1 278 ? 0.833 -0.944 23.791 1.00 94.12 278 ILE A O 1
ATOM 2188 N N . GLU A 1 279 ? 3.066 -1.050 23.576 1.00 93.81 279 GLU A N 1
ATOM 2189 C CA . GLU A 1 279 ? 3.160 -2.515 23.477 1.00 93.81 279 GLU A CA 1
ATOM 2190 C C . GLU A 1 279 ? 2.478 -3.222 24.652 1.00 93.81 279 GLU A C 1
ATOM 2192 O O . GLU A 1 279 ? 1.685 -4.137 24.445 1.00 93.81 279 GLU A O 1
ATOM 2197 N N . ASN A 1 280 ? 2.693 -2.735 25.878 1.00 93.75 280 ASN A N 1
ATOM 2198 C CA . ASN A 1 280 ? 2.049 -3.283 27.072 1.00 93.75 280 ASN A CA 1
ATOM 2199 C C . ASN A 1 280 ? 0.513 -3.199 27.026 1.00 93.75 280 ASN A C 1
ATOM 2201 O O . ASN A 1 280 ? -0.154 -4.019 27.649 1.00 93.75 280 ASN A O 1
ATOM 2205 N N . LYS A 1 281 ? -0.054 -2.207 26.325 1.00 93.50 281 LYS A N 1
ATOM 2206 C CA . LYS A 1 281 ? -1.511 -2.024 26.208 1.00 93.50 281 LYS A CA 1
ATOM 2207 C C . LYS A 1 281 ? -2.111 -2.738 24.999 1.00 93.50 281 LYS A C 1
ATOM 2209 O O . LYS A 1 281 ? -3.254 -3.167 25.065 1.00 93.50 281 LYS A O 1
ATOM 2214 N N . VAL A 1 282 ? -1.369 -2.819 23.896 1.00 91.88 282 VAL A N 1
ATOM 2215 C CA . VAL A 1 282 ? -1.829 -3.441 22.645 1.00 91.88 282 VAL A CA 1
ATOM 2216 C C . VAL A 1 282 ? -1.663 -4.968 22.674 1.00 91.88 282 VAL A C 1
ATOM 2218 O O . VAL A 1 282 ? -2.397 -5.688 21.997 1.00 91.88 282 VAL A O 1
ATOM 2221 N N . GLY A 1 283 ? -0.728 -5.483 23.474 1.00 88.69 283 GLY A N 1
ATOM 2222 C CA . GLY A 1 283 ? -0.441 -6.912 23.558 1.00 88.69 283 GLY A CA 1
ATOM 2223 C C . GLY A 1 283 ? 0.238 -7.447 22.293 1.00 88.69 283 GLY A C 1
ATOM 2224 O O . GLY A 1 283 ? 1.005 -6.749 21.635 1.00 88.69 283 GLY A O 1
ATOM 2225 N N . HIS A 1 284 ? -0.041 -8.705 21.943 1.00 87.31 284 HIS A N 1
ATOM 2226 C CA . HIS A 1 284 ? 0.610 -9.420 20.831 1.00 87.31 284 HIS A CA 1
ATOM 2227 C C . HIS A 1 284 ? -0.026 -9.177 19.449 1.00 87.31 284 HIS A C 1
ATOM 2229 O O . HIS A 1 284 ? 0.191 -9.958 18.526 1.00 87.31 284 HIS A O 1
ATOM 2235 N N . VAL A 1 285 ? -0.838 -8.131 19.300 1.00 92.00 285 VAL A N 1
ATOM 2236 C CA . VAL A 1 285 ? -1.510 -7.816 18.033 1.00 92.00 285 VAL A CA 1
ATOM 2237 C C . VAL A 1 285 ? -0.519 -7.140 17.073 1.00 92.00 285 VAL A C 1
ATOM 2239 O O . VAL A 1 285 ? 0.263 -6.285 17.488 1.00 92.00 285 VAL A O 1
ATOM 2242 N N . SER A 1 286 ? -0.539 -7.503 15.787 1.00 90.19 286 SER A N 1
ATOM 2243 C CA . SER A 1 286 ? 0.270 -6.880 14.726 1.00 90.19 286 SER A CA 1
ATOM 2244 C C . SER A 1 286 ? -0.463 -5.712 14.045 1.00 90.19 286 SER A C 1
ATOM 2246 O O . SER A 1 286 ? -1.655 -5.505 14.234 1.00 90.19 286 SER A O 1
ATOM 2248 N N . GLY A 1 287 ? 0.250 -4.890 13.268 1.00 90.31 287 GLY A N 1
ATOM 2249 C CA . GLY A 1 287 ? -0.349 -3.827 12.444 1.00 90.31 287 GLY A CA 1
ATOM 2250 C C . GLY A 1 287 ? -0.571 -2.471 13.129 1.00 90.31 287 GLY A C 1
ATOM 2251 O O . GLY A 1 287 ? -0.529 -1.445 12.456 1.00 90.31 287 GLY A O 1
ATOM 2252 N N . TRP A 1 288 ? -0.709 -2.400 14.459 1.00 94.38 288 TRP A N 1
ATOM 2253 C CA . TRP A 1 288 ? -0.902 -1.116 15.169 1.00 94.38 288 TRP A CA 1
ATOM 2254 C C . TRP A 1 288 ? 0.239 -0.111 14.935 1.00 94.38 288 TRP A C 1
ATOM 2256 O O . TRP A 1 288 ? 0.004 1.095 14.850 1.00 94.38 288 TRP A O 1
ATOM 2266 N N . LYS A 1 289 ? 1.483 -0.594 14.826 1.00 92.94 289 LYS A N 1
ATOM 2267 C CA . LYS A 1 289 ? 2.660 0.252 14.597 1.00 92.94 289 LYS A CA 1
ATOM 2268 C C . LYS A 1 289 ? 2.600 0.894 13.213 1.00 92.94 289 LYS A C 1
ATOM 2270 O O . LYS A 1 289 ? 2.761 2.107 13.090 1.00 92.94 289 LYS A O 1
ATOM 2275 N N . ASP A 1 290 ? 2.315 0.086 12.196 1.00 90.12 290 ASP A N 1
ATOM 2276 C CA . ASP A 1 290 ? 2.197 0.530 10.807 1.00 90.12 290 ASP A CA 1
ATOM 2277 C C . ASP A 1 290 ? 1.012 1.481 10.623 1.00 90.12 290 ASP A C 1
ATOM 2279 O O . ASP A 1 290 ? 1.126 2.472 9.900 1.00 90.12 290 ASP A O 1
ATOM 2283 N N . LEU A 1 291 ? -0.081 1.256 11.362 1.00 93.75 291 LEU A N 1
ATOM 2284 C CA . LEU A 1 291 ? -1.228 2.160 11.406 1.00 93.75 291 LEU A CA 1
ATOM 2285 C C . LEU A 1 291 ? -0.833 3.549 11.929 1.00 93.75 291 LEU A C 1
ATOM 2287 O O . LEU A 1 291 ? -1.154 4.564 11.317 1.00 93.75 291 LEU A O 1
ATOM 2291 N N . LEU A 1 292 ? -0.115 3.613 13.053 1.00 93.81 292 LEU A N 1
ATOM 2292 C CA . LEU A 1 292 ? 0.336 4.887 13.617 1.00 93.81 292 LEU A CA 1
ATOM 2293 C C . LEU A 1 292 ? 1.338 5.589 12.684 1.00 93.81 292 LEU A C 1
ATOM 2295 O O . LEU A 1 292 ? 1.257 6.802 12.473 1.00 93.81 292 LEU A O 1
ATOM 2299 N N . MET A 1 293 ? 2.256 4.846 12.067 1.00 90.12 293 MET A N 1
ATOM 2300 C CA . MET A 1 293 ? 3.190 5.420 11.092 1.00 90.12 293 MET A CA 1
ATOM 2301 C C . MET A 1 293 ? 2.473 5.975 9.852 1.00 90.12 293 MET A C 1
ATOM 2303 O O . MET A 1 293 ? 2.830 7.059 9.376 1.00 90.12 293 MET A O 1
ATOM 2307 N N . SER A 1 294 ? 1.429 5.302 9.353 1.00 87.38 294 SER A N 1
ATOM 2308 C CA . SER A 1 294 ? 0.695 5.739 8.156 1.00 87.38 294 SER A CA 1
ATOM 2309 C C . SER A 1 294 ? 0.004 7.099 8.356 1.00 87.38 294 SER A C 1
ATOM 2311 O O . SER A 1 294 ? -0.027 7.931 7.438 1.00 87.38 294 SER A O 1
ATOM 2313 N N . VAL A 1 295 ? -0.437 7.396 9.582 1.00 89.81 295 VAL A N 1
ATOM 2314 C CA . VAL A 1 295 ? -1.072 8.675 9.947 1.00 89.81 295 VAL A CA 1
ATOM 2315 C C . VAL A 1 295 ? -0.096 9.738 10.459 1.00 89.81 295 VAL A C 1
ATOM 2317 O O . VAL A 1 295 ? -0.477 10.893 10.619 1.00 89.81 295 VAL A O 1
ATOM 2320 N N . GLY A 1 296 ? 1.194 9.413 10.594 1.00 87.12 296 GLY A N 1
ATOM 2321 C CA . GLY A 1 296 ? 2.261 10.393 10.833 1.00 87.12 296 GLY A CA 1
ATOM 2322 C C . GLY A 1 296 ? 2.902 10.377 12.220 1.00 87.12 296 GLY A C 1
ATOM 2323 O O . GLY A 1 296 ? 3.645 11.309 12.533 1.00 87.12 296 GLY A O 1
ATOM 2324 N N . PHE A 1 297 ? 2.670 9.343 13.033 1.00 91.62 297 PHE A N 1
ATOM 2325 C CA . PHE A 1 297 ? 3.490 9.113 14.224 1.00 91.62 297 PHE A CA 1
ATOM 2326 C C . PHE A 1 297 ? 4.902 8.696 13.812 1.00 91.62 297 PHE A C 1
ATOM 2328 O O . PHE A 1 297 ? 5.086 7.934 12.860 1.00 91.62 297 PHE A O 1
ATOM 2335 N N . ARG A 1 298 ? 5.909 9.183 14.539 1.00 87.19 298 ARG A N 1
ATOM 2336 C CA . ARG A 1 298 ? 7.316 8.845 14.285 1.00 87.19 298 ARG A CA 1
ATOM 2337 C C . ARG A 1 298 ? 7.844 7.960 15.400 1.00 87.19 298 ARG A C 1
ATOM 2339 O O . ARG A 1 298 ? 7.684 8.301 16.567 1.00 87.19 298 ARG A O 1
ATOM 2346 N N . PHE A 1 299 ? 8.471 6.849 15.035 1.00 88.50 299 PHE A N 1
ATOM 2347 C CA . PHE A 1 299 ? 9.093 5.918 15.971 1.00 88.50 299 PHE A CA 1
ATOM 2348 C C . PHE A 1 299 ? 10.603 6.118 15.927 1.00 88.50 299 PHE A C 1
ATOM 2350 O O . PHE A 1 299 ? 11.205 5.984 14.864 1.00 88.50 299 PHE A O 1
ATOM 2357 N N . GLU A 1 300 ? 11.201 6.424 17.072 1.00 84.94 300 GLU A N 1
ATOM 2358 C CA . GLU A 1 300 ? 12.644 6.590 17.216 1.00 84.94 300 GLU A CA 1
ATOM 2359 C C . GLU A 1 300 ? 13.203 5.475 18.113 1.00 84.94 300 GLU A C 1
ATOM 2361 O O . GLU A 1 300 ? 12.644 5.214 19.187 1.00 84.94 300 GLU A O 1
ATOM 2366 N N . PRO A 1 301 ? 14.266 4.772 17.676 1.00 85.19 301 PRO A N 1
ATOM 2367 C CA . PRO A 1 301 ? 14.890 3.722 18.470 1.00 85.19 301 PRO A CA 1
ATOM 2368 C C . PRO A 1 301 ? 15.601 4.309 19.692 1.00 85.19 301 PRO A C 1
ATOM 2370 O O . PRO A 1 301 ? 15.941 5.492 19.722 1.00 85.19 301 PRO A O 1
ATOM 2373 N N . ALA A 1 302 ? 15.849 3.467 20.695 1.00 85.50 302 ALA A N 1
ATOM 2374 C CA . ALA A 1 302 ? 16.587 3.876 21.881 1.00 85.50 302 ALA A CA 1
ATOM 2375 C C . ALA A 1 302 ? 17.979 4.418 21.506 1.00 85.50 302 ALA A C 1
ATOM 2377 O O . ALA A 1 302 ? 18.750 3.748 20.819 1.00 85.50 302 ALA A O 1
ATOM 2378 N N . SER A 1 303 ? 18.293 5.629 21.961 1.00 79.62 303 SER A N 1
ATOM 2379 C CA . SER A 1 303 ? 19.567 6.305 21.704 1.00 79.62 303 SER A CA 1
ATOM 2380 C C . SER A 1 303 ? 19.891 7.257 22.853 1.00 79.62 303 SER A C 1
ATOM 2382 O O . SER A 1 303 ? 18.987 7.861 23.429 1.00 79.62 303 SER A O 1
ATOM 2384 N N . ASN A 1 304 ? 21.174 7.383 23.207 1.00 70.19 304 ASN A N 1
ATOM 2385 C CA . ASN A 1 304 ? 21.676 8.337 24.206 1.00 70.19 304 ASN A CA 1
ATOM 2386 C C . ASN A 1 304 ? 20.920 8.317 25.557 1.00 70.19 304 ASN A C 1
ATOM 2388 O O . ASN A 1 304 ? 20.622 9.363 26.126 1.00 70.19 304 ASN A O 1
ATOM 2392 N N . GLY A 1 305 ? 20.577 7.127 26.066 1.00 73.31 305 GLY A N 1
ATOM 2393 C CA . GLY A 1 305 ? 19.861 6.964 27.342 1.00 73.31 305 GLY A CA 1
ATOM 2394 C C . GLY A 1 305 ? 18.346 7.207 27.278 1.00 73.31 305 GLY A C 1
ATOM 2395 O O . GLY A 1 305 ? 17.664 7.062 28.290 1.00 73.31 305 GLY A O 1
ATOM 2396 N N . ILE A 1 306 ? 17.799 7.524 26.101 1.00 74.44 306 ILE A N 1
ATOM 2397 C CA . ILE A 1 306 ? 16.360 7.675 25.874 1.00 74.44 306 ILE A CA 1
ATOM 2398 C C . ILE A 1 306 ? 15.794 6.323 25.405 1.00 74.44 306 ILE A C 1
ATOM 2400 O O . ILE A 1 306 ? 16.345 5.725 24.476 1.00 74.44 306 ILE A O 1
ATOM 2404 N N . PRO A 1 307 ? 14.710 5.807 26.016 1.00 83.38 307 PRO A N 1
ATOM 2405 C CA . PRO A 1 307 ? 14.063 4.580 25.559 1.00 83.38 307 PRO A CA 1
ATOM 2406 C C . PRO A 1 307 ? 13.378 4.783 24.202 1.00 83.38 307 PRO A C 1
ATOM 2408 O O . PRO A 1 307 ? 13.012 5.905 23.850 1.00 83.38 307 PRO A O 1
ATOM 2411 N N . SER A 1 308 ? 13.133 3.694 23.464 1.00 88.88 308 SER A N 1
ATOM 2412 C CA . SER A 1 308 ? 12.404 3.746 22.188 1.00 88.88 308 SER A CA 1
ATOM 2413 C C . SER A 1 308 ? 11.095 4.524 22.342 1.00 88.88 308 SER A C 1
ATOM 2415 O O . SER A 1 308 ? 10.246 4.184 23.177 1.00 88.88 308 SER A O 1
ATOM 2417 N N . SER A 1 309 ? 10.955 5.589 21.559 1.00 90.81 309 SER A N 1
ATOM 2418 C CA . SER A 1 309 ? 9.953 6.633 21.762 1.00 90.81 309 SER A CA 1
ATOM 2419 C C . SER A 1 309 ? 9.103 6.843 20.518 1.00 90.81 309 SER A C 1
ATOM 2421 O O . SER A 1 309 ? 9.534 6.625 19.389 1.00 90.81 309 SER A O 1
ATOM 2423 N N . VAL A 1 310 ? 7.863 7.263 20.740 1.00 93.25 310 VAL A N 1
ATOM 2424 C CA . VAL A 1 310 ? 6.859 7.509 19.709 1.00 93.25 310 VAL A CA 1
ATOM 2425 C C . VAL A 1 310 ? 6.414 8.956 19.810 1.00 93.25 310 VAL A C 1
ATOM 2427 O O . VAL A 1 310 ? 5.822 9.360 20.812 1.00 93.25 310 VAL A O 1
ATOM 2430 N N . PHE A 1 311 ? 6.701 9.732 18.772 1.00 91.06 311 PHE A N 1
ATOM 2431 C CA . PHE A 1 311 ? 6.379 11.149 18.682 1.00 91.06 311 PHE A CA 1
ATOM 2432 C C . PHE A 1 311 ? 5.052 11.366 17.964 1.00 91.06 311 PHE A C 1
ATOM 2434 O O . PHE A 1 311 ? 4.786 10.780 16.910 1.00 91.06 311 PHE A O 1
ATOM 2441 N N . PHE A 1 312 ? 4.241 12.249 18.539 1.00 94.38 312 PHE A N 1
ATOM 2442 C CA . PHE A 1 312 ? 2.918 12.588 18.037 1.00 94.38 312 PHE A CA 1
ATOM 2443 C C . PHE A 1 312 ? 3.033 13.586 16.870 1.00 94.38 312 PHE A C 1
ATOM 2445 O O . PHE A 1 312 ? 3.872 14.496 16.919 1.00 94.38 312 PHE A O 1
ATOM 2452 N N . PRO A 1 313 ? 2.202 13.451 15.823 1.00 88.88 313 PRO A N 1
ATOM 2453 C CA . PRO A 1 313 ? 2.126 14.427 14.741 1.00 88.88 313 PRO A CA 1
ATOM 2454 C C . PRO A 1 313 ? 1.644 15.798 15.246 1.00 88.88 313 PRO A C 1
ATOM 2456 O O . PRO A 1 313 ? 0.846 15.897 16.175 1.00 88.88 313 PRO A O 1
ATOM 2459 N N . GLN A 1 314 ? 2.141 16.866 14.617 1.00 86.81 314 GLN A N 1
ATOM 2460 C CA . GLN A 1 314 ? 1.831 18.267 14.961 1.00 86.81 314 GLN A CA 1
ATOM 2461 C C . GLN A 1 314 ? 0.913 18.953 13.940 1.00 86.81 314 GLN A C 1
ATOM 2463 O O . GLN A 1 314 ? 0.515 20.099 14.129 1.00 86.81 314 GLN A O 1
ATOM 2468 N N . SER A 1 315 ? 0.594 18.268 12.847 1.00 83.50 315 SER A N 1
ATOM 2469 C CA . SER A 1 315 ? -0.313 18.729 11.803 1.00 83.50 315 SER A CA 1
ATOM 2470 C C . SER A 1 315 ? -1.049 17.535 11.209 1.00 83.50 315 SER A C 1
ATOM 2472 O O . SER A 1 315 ? -0.539 16.411 11.248 1.00 83.50 315 SER A O 1
ATOM 2474 N N . ASP A 1 316 ? -2.236 17.786 10.655 1.00 85.12 316 ASP A N 1
ATOM 2475 C CA . ASP A 1 316 ? -3.043 16.779 9.963 1.00 85.12 316 ASP A CA 1
ATOM 2476 C C . ASP A 1 316 ? -3.174 17.104 8.464 1.00 85.12 316 ASP A C 1
ATOM 2478 O O . ASP A 1 316 ? -4.239 17.515 8.001 1.00 85.12 316 ASP A O 1
ATOM 2482 N N . PRO A 1 317 ? -2.083 17.013 7.678 1.00 73.81 317 PRO A N 1
ATOM 2483 C CA . PRO A 1 317 ? -2.177 17.283 6.254 1.00 73.81 317 PRO A CA 1
ATOM 2484 C C . PRO A 1 317 ? -2.996 16.177 5.585 1.00 73.81 317 PRO A C 1
ATOM 2486 O O . PRO A 1 317 ? -2.731 14.991 5.821 1.00 73.81 317 PRO A O 1
ATOM 2489 N N . GLU A 1 318 ? -3.925 16.594 4.721 1.00 74.25 318 GLU A N 1
ATOM 2490 C CA . GLU A 1 318 ? -4.872 15.725 4.000 1.00 74.25 318 GLU A CA 1
ATOM 2491 C C . GLU A 1 318 ? -5.880 15.011 4.923 1.00 74.25 318 GLU A C 1
ATOM 2493 O O . GLU A 1 318 ? -6.407 13.968 4.551 1.00 74.25 318 GLU A O 1
ATOM 2498 N N . GLU A 1 319 ? -6.128 15.545 6.129 1.00 85.19 319 GLU A N 1
ATOM 2499 C CA . GLU A 1 319 ? -7.124 15.025 7.087 1.00 85.19 319 GLU A CA 1
ATOM 2500 C C . GLU A 1 319 ? -6.934 13.536 7.444 1.00 85.19 319 GLU A C 1
ATOM 2502 O O . GLU A 1 319 ? -7.877 12.807 7.751 1.00 85.19 319 GLU A O 1
ATOM 2507 N N . ARG A 1 320 ? -5.695 13.040 7.398 1.00 85.69 320 ARG A N 1
ATOM 2508 C CA . ARG A 1 320 ? -5.380 11.611 7.547 1.00 85.69 320 ARG A CA 1
ATOM 2509 C C . ARG A 1 320 ? -5.627 11.095 8.959 1.00 85.69 320 ARG A C 1
ATOM 2511 O O . ARG A 1 320 ? -6.102 9.972 9.124 1.00 85.69 320 ARG A O 1
ATOM 2518 N N . LEU A 1 321 ? -5.302 11.882 9.983 1.00 91.38 321 LEU A N 1
ATOM 2519 C CA . LEU A 1 321 ? -5.637 11.544 11.366 1.00 91.38 321 LEU A CA 1
ATOM 2520 C C . LEU A 1 321 ? -7.153 11.532 11.545 1.00 91.38 321 LEU A C 1
ATOM 2522 O O . LEU A 1 321 ? -7.673 10.619 12.181 1.00 91.38 321 LEU A O 1
ATOM 2526 N N . THR A 1 322 ? -7.852 12.494 10.942 1.00 92.06 322 THR A N 1
ATOM 2527 C CA . THR A 1 322 ? -9.318 12.583 10.971 1.00 92.06 322 THR A CA 1
ATOM 2528 C C . THR A 1 322 ? -9.968 11.351 10.324 1.00 92.06 322 THR A C 1
ATOM 2530 O O . THR A 1 322 ? -10.801 10.692 10.948 1.00 92.06 322 THR A O 1
ATOM 2533 N N . GLN A 1 323 ? -9.518 10.951 9.132 1.00 90.62 323 GLN A N 1
ATOM 2534 C CA . GLN A 1 323 ? -9.982 9.742 8.436 1.00 90.62 323 GLN A CA 1
ATOM 2535 C C . GLN A 1 323 ? -9.676 8.452 9.209 1.00 90.62 323 GLN A C 1
ATOM 2537 O O . GLN A 1 323 ? -10.519 7.554 9.288 1.00 90.62 323 GLN A O 1
ATOM 2542 N N . CYS A 1 324 ? -8.485 8.348 9.803 1.00 93.50 324 CYS A N 1
ATOM 2543 C CA . CYS A 1 324 ? -8.121 7.200 10.631 1.00 93.50 324 CYS A CA 1
ATOM 2544 C C . CYS A 1 324 ? -8.983 7.122 11.892 1.00 93.50 324 CYS A C 1
ATOM 2546 O O . CYS A 1 324 ? -9.476 6.046 12.221 1.00 93.50 324 CYS A O 1
ATOM 2548 N N . SER A 1 325 ? -9.234 8.257 12.552 1.00 96.12 325 SER A N 1
ATOM 2549 C CA . SER A 1 325 ? -10.140 8.338 13.701 1.00 96.12 325 SER A CA 1
ATOM 2550 C C . SER A 1 325 ? -11.532 7.823 13.338 1.00 96.12 325 SER A C 1
ATOM 2552 O O . SER A 1 325 ? -12.047 6.942 14.021 1.00 96.12 325 SER A O 1
ATOM 2554 N N . ALA A 1 326 ? -12.104 8.298 12.227 1.00 94.62 326 ALA A N 1
ATOM 2555 C CA . ALA A 1 326 ? -13.409 7.847 11.747 1.00 94.62 326 ALA A CA 1
ATOM 2556 C C . ALA A 1 326 ? -13.424 6.339 11.434 1.00 94.62 326 ALA A C 1
ATOM 2558 O O . ALA A 1 326 ? -14.344 5.629 11.834 1.00 94.62 326 ALA A O 1
ATOM 2559 N N . SER A 1 327 ? -12.375 5.826 10.783 1.00 93.88 327 SER A N 1
ATOM 2560 C CA . SER A 1 327 ? -12.251 4.398 10.450 1.00 93.88 327 SER A CA 1
ATOM 2561 C C . SER A 1 327 ? -12.151 3.521 11.703 1.00 93.88 327 SER A C 1
ATOM 2563 O O . SER A 1 327 ? -12.802 2.483 11.799 1.00 93.88 327 SER A O 1
ATOM 2565 N N . LEU A 1 328 ? -11.360 3.946 12.690 1.00 95.50 328 LEU A N 1
ATOM 2566 C CA . LEU A 1 328 ? -11.203 3.249 13.966 1.00 95.50 328 LEU A CA 1
ATOM 2567 C C . LEU A 1 328 ? -12.492 3.269 14.793 1.00 95.50 328 LEU A C 1
ATOM 2569 O O . LEU A 1 328 ? -12.853 2.245 15.372 1.00 95.50 328 LEU A O 1
ATOM 2573 N N . GLN A 1 329 ? -13.200 4.400 14.826 1.00 96.19 329 GLN A N 1
ATOM 2574 C CA . GLN A 1 329 ? -14.508 4.513 15.474 1.00 96.19 329 GLN A CA 1
ATOM 2575 C C . GLN A 1 329 ? -15.542 3.606 14.799 1.00 96.19 329 GLN A C 1
ATOM 2577 O O . GLN A 1 329 ? -16.244 2.878 15.496 1.00 96.19 329 GLN A O 1
ATOM 2582 N N . ALA A 1 330 ? -15.581 3.576 13.463 1.00 93.50 330 ALA A N 1
ATOM 2583 C CA . ALA A 1 330 ? -16.463 2.687 12.713 1.00 93.50 330 ALA A CA 1
ATOM 2584 C C . ALA A 1 330 ? -16.189 1.210 13.042 1.00 93.50 330 ALA A C 1
ATOM 2586 O O . ALA A 1 330 ? -17.114 0.486 13.395 1.00 93.50 330 ALA A O 1
ATOM 2587 N N . LEU A 1 331 ? -14.921 0.777 13.024 1.00 92.88 331 LEU A N 1
ATOM 2588 C CA . LEU A 1 331 ? -14.538 -0.598 13.372 1.00 92.88 331 LEU A CA 1
ATOM 2589 C C . LEU A 1 331 ? -14.861 -0.960 14.828 1.00 92.88 331 LEU A C 1
ATOM 2591 O O . LEU A 1 331 ? -15.283 -2.081 15.107 1.00 92.88 331 LEU A O 1
ATOM 2595 N N . LEU A 1 332 ? -14.680 -0.026 15.765 1.00 93.69 332 LEU A N 1
ATOM 2596 C CA . LEU A 1 332 ? -15.053 -0.229 17.167 1.00 93.69 332 LEU A CA 1
ATOM 2597 C C . LEU A 1 332 ? -16.573 -0.251 17.373 1.00 93.69 332 LEU A C 1
ATOM 2599 O O . LEU A 1 332 ? -17.030 -0.891 18.322 1.00 93.69 332 LEU A O 1
ATOM 2603 N N . GLY A 1 333 ? -17.343 0.396 16.498 1.00 91.50 333 GLY A N 1
ATOM 2604 C CA . GLY A 1 333 ? -18.805 0.339 16.486 1.00 91.50 333 GLY A CA 1
ATOM 2605 C C . GLY A 1 333 ? -19.369 -1.013 16.039 1.00 91.50 333 GLY A C 1
ATOM 2606 O O . GLY A 1 333 ? -20.508 -1.330 16.367 1.00 91.50 333 GLY A O 1
ATOM 2607 N N . LEU A 1 334 ? -18.577 -1.837 15.345 1.00 91.69 334 LEU A N 1
ATOM 2608 C CA . LEU A 1 334 ? -19.006 -3.162 14.899 1.00 91.69 334 LEU A CA 1
ATOM 2609 C C . LEU A 1 334 ? -19.088 -4.167 16.054 1.00 91.69 334 LEU A C 1
ATOM 2611 O O . LEU A 1 334 ? -18.310 -4.123 17.021 1.00 91.69 334 LEU A O 1
ATOM 2615 N N . THR A 1 335 ? -20.005 -5.124 15.911 1.00 91.81 335 THR A N 1
ATOM 2616 C CA . THR A 1 335 ? -20.149 -6.249 16.838 1.00 91.81 335 THR A CA 1
ATOM 2617 C C . THR A 1 335 ? -18.977 -7.233 16.707 1.00 91.81 335 THR A C 1
ATOM 2619 O O . THR A 1 335 ? -18.225 -7.232 15.728 1.00 91.81 335 THR A O 1
ATOM 2622 N N . SER A 1 336 ? -18.796 -8.103 17.706 1.00 90.25 336 SER A N 1
ATOM 2623 C CA . SER A 1 336 ? -17.741 -9.127 17.666 1.00 90.25 336 SER A CA 1
ATOM 2624 C C . SER A 1 336 ? -17.966 -10.157 16.552 1.00 90.25 336 SER A C 1
ATOM 2626 O O . SER A 1 336 ? -16.996 -10.609 15.945 1.00 90.25 336 SER A O 1
ATOM 2628 N N . THR A 1 337 ? -19.220 -10.488 16.231 1.00 91.56 337 THR A N 1
ATOM 2629 C CA . THR A 1 337 ? -19.557 -11.395 15.123 1.00 91.56 337 THR A CA 1
ATOM 2630 C C . THR A 1 337 ? -19.199 -10.769 13.778 1.00 91.56 337 THR A C 1
ATOM 2632 O O . THR A 1 337 ? -18.540 -11.419 12.970 1.00 91.56 337 THR A O 1
ATOM 2635 N N . THR A 1 338 ? -19.506 -9.485 13.577 1.00 92.31 338 THR A N 1
ATOM 2636 C CA . THR A 1 338 ? -19.133 -8.745 12.362 1.00 92.31 338 THR A CA 1
ATOM 2637 C C . THR A 1 338 ? -17.613 -8.662 12.187 1.00 92.31 338 THR A C 1
ATOM 2639 O O . THR A 1 338 ? -17.104 -8.887 11.092 1.00 92.31 338 THR A O 1
ATOM 2642 N N . LEU A 1 339 ? -16.853 -8.398 13.257 1.00 91.06 339 LEU A N 1
ATOM 2643 C CA . LEU A 1 339 ? -15.383 -8.375 13.192 1.00 91.06 339 LEU A CA 1
ATOM 2644 C C . LEU A 1 339 ? -14.787 -9.751 12.856 1.00 91.06 339 LEU A C 1
ATOM 2646 O O . LEU A 1 339 ? -13.837 -9.836 12.078 1.00 91.06 339 LEU A O 1
ATOM 2650 N N . ASN A 1 340 ? -15.360 -10.825 13.403 1.00 91.06 340 ASN A N 1
ATOM 2651 C CA . ASN A 1 340 ? -14.979 -12.198 13.070 1.00 91.06 340 ASN A CA 1
ATOM 2652 C C . ASN A 1 340 ? -15.294 -12.558 11.611 1.00 91.06 340 ASN A C 1
ATOM 2654 O O . ASN A 1 340 ? -14.510 -13.244 10.958 1.00 91.06 340 ASN A O 1
ATOM 2658 N N . ALA A 1 341 ? -16.407 -12.067 11.073 1.00 91.50 341 ALA A N 1
ATOM 2659 C CA . ALA A 1 341 ? -16.736 -12.236 9.664 1.00 91.50 341 ALA A CA 1
ATOM 2660 C C . ALA A 1 341 ? -15.750 -11.478 8.756 1.00 91.50 341 ALA A C 1
ATOM 2662 O O . ALA A 1 341 ? -15.244 -12.027 7.774 1.00 91.50 341 ALA A O 1
ATOM 2663 N N . LEU A 1 342 ? -15.411 -10.235 9.122 1.00 90.62 342 LEU A N 1
ATOM 2664 C CA . LEU A 1 342 ? -14.425 -9.424 8.405 1.00 90.62 342 LEU A CA 1
ATOM 2665 C C . LEU A 1 342 ? -13.038 -10.071 8.399 1.00 90.62 342 LEU A C 1
ATOM 2667 O O . LEU A 1 342 ? -12.383 -10.065 7.360 1.00 90.62 342 LEU A O 1
ATOM 2671 N N . SER A 1 343 ? -12.597 -10.673 9.507 1.00 91.19 343 SER A N 1
ATOM 2672 C CA . SER A 1 343 ? -11.282 -11.328 9.568 1.00 91.19 343 SER A CA 1
ATOM 2673 C C . SER A 1 343 ? -11.151 -12.477 8.557 1.00 91.19 343 SER A C 1
ATOM 2675 O O . SER A 1 343 ? -10.101 -12.636 7.934 1.00 91.19 343 SER A O 1
ATOM 2677 N N . LYS A 1 344 ? -12.238 -13.221 8.315 1.00 90.06 344 LYS A N 1
ATOM 2678 C CA . LYS A 1 344 ? -12.315 -14.271 7.283 1.00 90.06 344 LYS A CA 1
ATOM 2679 C C . LYS A 1 344 ? -12.350 -13.697 5.863 1.00 90.06 344 LYS A C 1
ATOM 2681 O O . LYS A 1 344 ? -11.763 -14.280 4.950 1.00 90.06 344 LYS A O 1
ATOM 2686 N N . LEU A 1 345 ? -12.992 -12.543 5.674 1.00 88.31 345 LEU A N 1
ATOM 2687 C CA . LEU A 1 345 ? -13.075 -11.859 4.379 1.00 88.31 345 LEU A CA 1
ATOM 2688 C C . LEU A 1 345 ? -11.742 -11.274 3.908 1.00 88.31 345 LEU A C 1
ATOM 2690 O O . LEU A 1 345 ? -11.535 -11.160 2.703 1.00 88.31 345 LEU A O 1
ATOM 2694 N N . ILE A 1 346 ? -10.809 -10.968 4.815 1.00 84.25 346 ILE A N 1
ATOM 2695 C CA . ILE A 1 346 ? -9.472 -10.456 4.457 1.00 84.25 346 ILE A CA 1
ATOM 2696 C C . ILE A 1 346 ? -8.722 -11.418 3.524 1.00 84.25 346 ILE A C 1
ATOM 2698 O O . ILE A 1 346 ? -7.947 -10.974 2.681 1.00 84.25 346 ILE A O 1
ATOM 2702 N N . ALA A 1 347 ? -8.972 -12.727 3.618 1.00 79.38 347 ALA A N 1
ATOM 2703 C CA . ALA A 1 347 ? -8.376 -13.714 2.716 1.00 79.38 347 ALA A CA 1
ATOM 2704 C C . ALA A 1 347 ? -8.981 -13.699 1.295 1.00 79.38 347 ALA A C 1
ATOM 2706 O O . ALA A 1 347 ? -8.407 -14.280 0.378 1.00 79.38 347 ALA A O 1
ATOM 2707 N N . ASN A 1 348 ? -10.122 -13.031 1.099 1.00 80.38 348 ASN A N 1
ATOM 2708 C CA . ASN A 1 348 ? -10.921 -13.040 -0.126 1.00 80.38 348 ASN A CA 1
ATOM 2709 C C . ASN A 1 348 ? -11.176 -11.608 -0.634 1.00 80.38 348 ASN A C 1
ATOM 2711 O O . ASN A 1 348 ? -12.310 -11.203 -0.869 1.00 80.38 348 ASN A O 1
ATOM 2715 N N . ILE A 1 349 ? -10.110 -10.828 -0.827 1.00 69.62 349 ILE A N 1
ATOM 2716 C CA . ILE A 1 349 ? -10.189 -9.398 -1.197 1.00 69.62 349 ILE A CA 1
ATOM 2717 C C . ILE A 1 349 ? -10.930 -9.174 -2.529 1.00 69.62 349 ILE A C 1
ATOM 2719 O O . ILE A 1 349 ? -11.579 -8.149 -2.713 1.00 69.62 349 ILE A O 1
ATOM 2723 N N . GLY A 1 350 ? -10.885 -10.147 -3.445 1.00 69.31 350 GLY A N 1
ATOM 2724 C CA . GLY A 1 350 ? -11.503 -10.047 -4.771 1.00 69.31 350 GLY A CA 1
ATOM 2725 C C . GLY A 1 350 ? -13.028 -9.898 -4.781 1.00 69.31 350 GLY A C 1
ATOM 2726 O O . GLY A 1 350 ? -13.568 -9.546 -5.821 1.00 69.31 350 GLY A O 1
ATOM 2727 N N . VAL A 1 351 ? -13.717 -10.134 -3.656 1.00 81.50 351 VAL A N 1
ATOM 2728 C CA . VAL A 1 351 ? -15.173 -9.925 -3.543 1.00 81.50 351 VAL A CA 1
ATOM 2729 C C . VAL A 1 351 ? -15.563 -8.633 -2.824 1.00 81.50 351 VAL A C 1
ATOM 2731 O O . VAL A 1 351 ? -16.745 -8.382 -2.603 1.00 81.50 351 VAL A O 1
ATOM 2734 N N . ALA A 1 352 ? -14.591 -7.800 -2.441 1.00 76.75 352 ALA A N 1
ATOM 2735 C CA . ALA A 1 352 ? -14.853 -6.584 -1.676 1.00 76.75 352 ALA A CA 1
ATOM 2736 C C . ALA A 1 352 ? -15.780 -5.608 -2.419 1.00 76.75 352 ALA A C 1
ATOM 2738 O O . ALA A 1 352 ? -16.714 -5.086 -1.813 1.00 76.75 352 ALA A O 1
ATOM 2739 N N . ASP A 1 353 ? -15.566 -5.404 -3.722 1.00 75.62 353 ASP A N 1
ATOM 2740 C CA . ASP A 1 353 ? -16.381 -4.488 -4.530 1.00 75.62 353 ASP A CA 1
ATOM 2741 C C . ASP A 1 353 ? -17.843 -4.946 -4.622 1.00 75.62 353 ASP A C 1
ATOM 2743 O O . ASP A 1 353 ? -18.755 -4.123 -4.506 1.00 75.62 353 ASP A O 1
ATOM 2747 N N . ASP A 1 354 ? -18.078 -6.257 -4.731 1.00 83.12 354 ASP A N 1
ATOM 2748 C CA . ASP A 1 354 ? -19.425 -6.831 -4.744 1.00 83.12 354 ASP A CA 1
ATOM 2749 C C . ASP A 1 354 ? -20.135 -6.617 -3.395 1.00 83.12 354 ASP A C 1
ATOM 2751 O O . ASP A 1 354 ? -21.293 -6.198 -3.360 1.00 83.12 354 ASP A O 1
ATOM 2755 N N . ILE A 1 355 ? -19.437 -6.836 -2.271 1.00 86.81 355 ILE A N 1
ATOM 2756 C CA . ILE A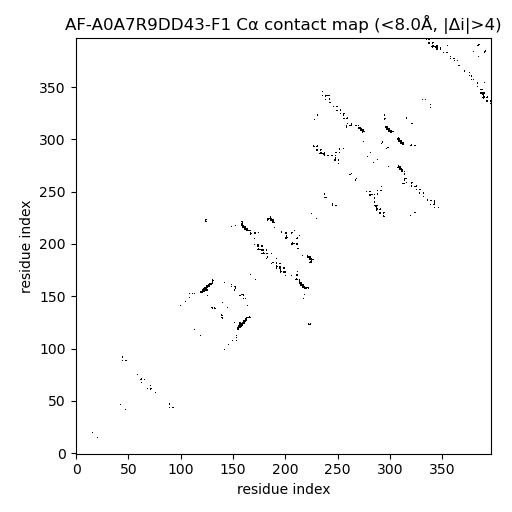 1 355 ? -19.974 -6.591 -0.918 1.00 86.81 355 ILE A CA 1
ATOM 2757 C C . ILE A 1 355 ? -20.295 -5.105 -0.726 1.00 86.81 355 ILE A C 1
ATOM 2759 O O . ILE A 1 355 ? -21.367 -4.761 -0.225 1.00 86.81 355 ILE A O 1
ATOM 2763 N N . ILE A 1 356 ? -19.390 -4.215 -1.142 1.00 84.81 356 ILE A N 1
ATOM 2764 C CA . ILE A 1 356 ? -19.605 -2.764 -1.086 1.00 84.81 356 ILE A CA 1
ATOM 2765 C C . ILE A 1 356 ? -20.827 -2.381 -1.927 1.00 84.81 356 ILE A C 1
ATOM 2767 O O . ILE A 1 356 ? -21.623 -1.545 -1.495 1.00 84.81 356 ILE A O 1
ATOM 2771 N N . GLY A 1 357 ? -21.002 -2.999 -3.097 1.00 85.50 357 GLY A N 1
ATOM 2772 C CA . GLY A 1 357 ? -22.186 -2.840 -3.938 1.00 85.50 357 GLY A CA 1
ATOM 2773 C C . GLY A 1 357 ? -23.476 -3.203 -3.203 1.00 85.50 357 GLY A C 1
ATOM 2774 O O . GLY A 1 357 ? -24.397 -2.386 -3.159 1.00 85.50 357 GLY A O 1
ATOM 2775 N N . VAL A 1 358 ? -23.514 -4.374 -2.555 1.00 88.12 358 VAL A N 1
ATOM 2776 C CA . VAL A 1 358 ? -24.666 -4.822 -1.752 1.00 88.12 358 VAL A CA 1
ATOM 2777 C C . VAL A 1 358 ? -24.961 -3.834 -0.621 1.00 88.12 358 VAL A C 1
ATOM 2779 O O . VAL A 1 358 ? -26.088 -3.361 -0.510 1.00 88.12 358 VAL A O 1
ATOM 2782 N N . ILE A 1 359 ? -23.959 -3.440 0.173 1.00 87.44 359 ILE A N 1
ATOM 2783 C CA . ILE A 1 359 ? -24.143 -2.491 1.288 1.00 87.44 359 ILE A CA 1
ATOM 2784 C C . ILE A 1 359 ? -24.644 -1.129 0.786 1.00 87.44 359 ILE A C 1
ATOM 2786 O O . ILE A 1 359 ? -25.537 -0.533 1.386 1.00 87.44 359 ILE A O 1
ATOM 2790 N N . ARG A 1 360 ? -24.123 -0.625 -0.338 1.00 87.31 360 ARG A N 1
ATOM 2791 C CA . ARG A 1 360 ? -24.611 0.628 -0.938 1.00 87.31 360 ARG A CA 1
ATOM 2792 C C . ARG A 1 360 ? -26.064 0.520 -1.389 1.00 87.31 360 ARG A C 1
ATOM 2794 O O . ARG A 1 360 ? -26.810 1.480 -1.218 1.00 87.31 360 ARG A O 1
ATOM 2801 N N . GLN A 1 361 ? -26.472 -0.629 -1.924 1.00 85.69 361 GLN A N 1
ATOM 2802 C CA . GLN A 1 361 ? -27.864 -0.883 -2.287 1.00 85.69 361 GLN A CA 1
ATOM 2803 C C . GLN A 1 361 ? -28.770 -0.925 -1.049 1.00 85.69 361 GLN A C 1
ATOM 2805 O O . GLN A 1 361 ? -29.842 -0.324 -1.085 1.00 85.69 361 GLN A O 1
ATOM 2810 N N . VAL A 1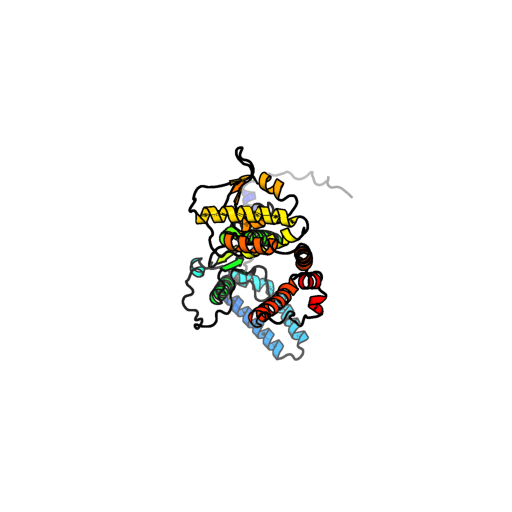 362 ? -28.325 -1.558 0.048 1.00 84.38 362 VAL A N 1
ATOM 2811 C CA . VAL A 1 362 ? -29.021 -1.532 1.351 1.00 84.38 362 VAL A CA 1
ATOM 2812 C C . VAL A 1 362 ? -29.252 -0.082 1.784 1.00 84.38 362 VAL A C 1
ATOM 2814 O O . VAL A 1 362 ? -30.389 0.339 1.988 1.00 84.38 362 VAL A O 1
ATOM 2817 N N . ILE A 1 363 ? -28.174 0.705 1.868 1.00 83.81 363 ILE A N 1
ATOM 2818 C CA . ILE A 1 363 ? -28.208 2.098 2.336 1.00 83.81 363 ILE A CA 1
ATOM 2819 C C . ILE A 1 363 ? -29.098 2.960 1.430 1.00 83.81 363 ILE A C 1
ATOM 2821 O O . ILE A 1 363 ? -29.877 3.768 1.928 1.00 83.81 363 ILE A O 1
ATOM 2825 N N . GLY A 1 364 ? -29.026 2.770 0.109 1.00 82.69 364 GLY A N 1
ATOM 2826 C CA . GLY A 1 364 ? -29.868 3.487 -0.849 1.00 82.69 364 GLY A CA 1
ATOM 2827 C C . GLY A 1 364 ? -31.362 3.181 -0.706 1.00 82.69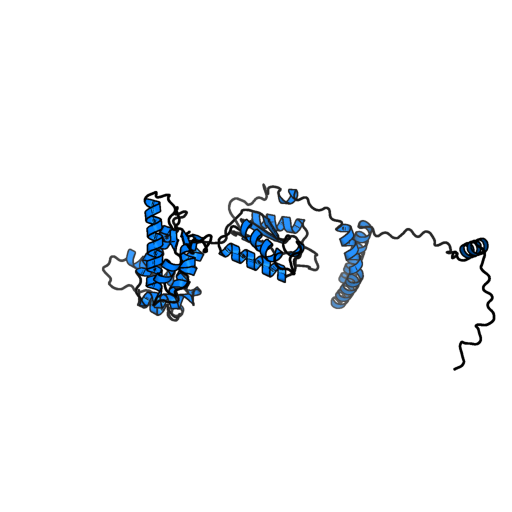 364 GLY A C 1
ATOM 2828 O O . GLY A 1 364 ? -32.189 4.053 -0.949 1.00 82.69 364 GLY A O 1
ATOM 2829 N N . GLN A 1 365 ? -31.735 1.970 -0.280 1.00 79.06 365 GLN A N 1
ATOM 2830 C CA . GLN A 1 365 ? -33.137 1.654 0.001 1.00 79.06 365 GLN A CA 1
ATOM 2831 C C . GLN A 1 365 ? -33.619 2.263 1.322 1.00 79.06 365 GLN A C 1
ATOM 2833 O O . GLN A 1 365 ? -34.752 2.741 1.378 1.00 79.06 365 GLN A O 1
ATOM 2838 N N . PHE A 1 366 ? -32.759 2.317 2.344 1.00 74.75 366 PHE A N 1
ATOM 2839 C CA . PHE A 1 366 ? -33.062 2.991 3.613 1.00 74.75 366 PHE A CA 1
ATOM 2840 C C . PHE A 1 366 ? -33.307 4.495 3.453 1.00 74.75 366 PHE A C 1
ATOM 2842 O O . PHE A 1 366 ? -34.107 5.062 4.188 1.00 74.75 366 PHE A O 1
ATOM 2849 N N . THR A 1 367 ? -32.639 5.157 2.506 1.00 69.88 367 THR A N 1
ATOM 2850 C CA . THR A 1 367 ? -32.842 6.596 2.274 1.00 69.88 367 THR A CA 1
ATOM 2851 C C . THR A 1 367 ? -34.095 6.909 1.456 1.00 69.88 367 THR A C 1
ATOM 2853 O O . THR A 1 367 ? -34.591 8.030 1.534 1.00 69.88 367 THR A O 1
ATOM 2856 N N . MET A 1 368 ? -34.617 5.948 0.681 1.00 64.31 368 MET A N 1
ATOM 2857 C CA . MET A 1 368 ? -35.802 6.137 -0.170 1.00 64.31 368 MET A CA 1
ATOM 2858 C C . MET A 1 368 ? -37.111 5.663 0.460 1.00 64.31 368 MET A C 1
ATOM 2860 O O . MET A 1 368 ? -38.160 6.249 0.193 1.00 64.31 368 MET A O 1
ATOM 2864 N N . LYS A 1 369 ? -37.077 4.612 1.283 1.00 60.81 369 LYS A N 1
ATOM 2865 C CA . LYS A 1 369 ? -38.251 4.155 2.024 1.00 60.81 369 LYS A CA 1
ATOM 2866 C C . LYS A 1 369 ? -38.300 4.893 3.359 1.00 60.81 369 LYS A C 1
ATOM 2868 O O . LYS A 1 369 ? -37.483 4.635 4.238 1.00 60.81 369 LYS A O 1
ATOM 2873 N N . ASN A 1 370 ? -39.276 5.794 3.519 1.00 52.12 370 ASN A N 1
ATOM 2874 C CA . ASN A 1 370 ? -39.718 6.205 4.853 1.00 52.12 370 ASN A CA 1
ATOM 2875 C C . ASN A 1 370 ? -39.934 4.935 5.691 1.00 52.12 370 ASN A C 1
ATOM 2877 O O . ASN A 1 370 ? -40.442 3.942 5.177 1.00 52.12 370 ASN A O 1
ATOM 2881 N N . ILE A 1 371 ? -39.503 4.999 6.948 1.00 56.88 371 ILE A N 1
ATOM 2882 C CA . ILE A 1 371 ? -39.191 3.940 7.932 1.00 56.88 371 ILE A CA 1
ATOM 2883 C C . ILE A 1 371 ? -40.332 2.919 8.219 1.00 56.88 371 ILE A C 1
ATOM 2885 O O . ILE A 1 371 ? -40.243 2.113 9.134 1.00 56.88 371 ILE A O 1
ATOM 2889 N N . GLU A 1 372 ? -41.406 2.893 7.435 1.00 55.81 372 GLU A N 1
ATOM 2890 C CA . GLU A 1 372 ? -42.615 2.098 7.679 1.00 55.81 372 GLU A CA 1
ATOM 2891 C C . GLU A 1 372 ? -42.530 0.628 7.229 1.00 55.81 372 GLU A C 1
ATOM 2893 O O . GLU A 1 372 ? -43.365 -0.174 7.638 1.00 55.81 372 GLU A O 1
ATOM 2898 N N . THR A 1 373 ? -41.532 0.225 6.433 1.00 56.66 373 THR A N 1
ATOM 2899 C CA . THR A 1 373 ? -41.303 -1.200 6.119 1.00 56.66 373 THR A CA 1
ATOM 2900 C C . THR A 1 373 ? -40.147 -1.763 6.940 1.00 56.66 373 THR A C 1
ATOM 2902 O O . THR A 1 373 ? -38.993 -1.422 6.687 1.00 56.66 373 THR A O 1
ATOM 2905 N N . GLU A 1 374 ? -40.456 -2.666 7.874 1.00 62.59 374 GLU A N 1
ATOM 2906 C CA . GLU A 1 374 ? -39.506 -3.309 8.803 1.00 62.59 374 GLU A CA 1
ATOM 2907 C C . GLU A 1 374 ? -38.474 -4.239 8.135 1.00 62.59 374 GLU A C 1
ATOM 2909 O O . GLU A 1 374 ? -37.541 -4.695 8.792 1.00 62.59 374 GLU A O 1
ATOM 2914 N N . SER A 1 375 ? -38.606 -4.538 6.838 1.00 69.44 375 SER A N 1
ATOM 2915 C CA . SER A 1 375 ? -37.691 -5.437 6.126 1.00 69.44 375 SER A CA 1
ATOM 2916 C C . SER A 1 375 ? -37.322 -4.924 4.733 1.00 69.44 375 SER A C 1
ATOM 2918 O O . SER A 1 375 ? -38.148 -4.389 3.987 1.00 69.44 375 SER A O 1
ATOM 2920 N N . ILE A 1 376 ? -36.041 -5.080 4.388 1.00 75.06 376 ILE A N 1
ATOM 2921 C CA . ILE A 1 376 ? -35.477 -4.744 3.079 1.00 75.06 376 ILE A CA 1
ATOM 2922 C C . ILE A 1 376 ? -35.046 -6.043 2.407 1.00 75.06 376 ILE A C 1
ATOM 2924 O O . ILE A 1 376 ? -34.156 -6.739 2.890 1.00 75.06 376 ILE A O 1
ATOM 2928 N N . GLU A 1 377 ? -35.660 -6.355 1.272 1.00 80.25 377 GLU A N 1
ATOM 2929 C CA . GLU A 1 377 ? -35.268 -7.490 0.443 1.00 80.25 377 GLU A CA 1
ATOM 2930 C C . GLU A 1 377 ? -34.193 -7.066 -0.561 1.00 80.25 377 GLU A C 1
ATOM 2932 O O . GLU A 1 377 ? -34.343 -6.074 -1.285 1.00 80.25 377 GLU A O 1
ATOM 2937 N N . ILE A 1 378 ? -33.091 -7.818 -0.609 1.00 80.56 378 ILE A N 1
ATOM 2938 C CA . ILE A 1 378 ? -31.951 -7.521 -1.479 1.00 80.56 378 ILE A CA 1
ATOM 2939 C C . ILE A 1 378 ? -31.512 -8.804 -2.179 1.00 80.56 378 ILE A C 1
ATOM 2941 O O . ILE A 1 378 ? -31.236 -9.800 -1.508 1.00 80.56 378 ILE A O 1
ATOM 2945 N N . PRO A 1 379 ? -31.425 -8.810 -3.519 1.00 83.19 379 PRO A N 1
ATOM 2946 C CA . PRO A 1 379 ? -30.914 -9.959 -4.247 1.00 83.19 379 PRO A CA 1
ATOM 2947 C C . PRO A 1 379 ? -29.404 -10.088 -4.021 1.00 83.19 379 PRO A C 1
ATOM 2949 O O . PRO A 1 379 ? -28.639 -9.174 -4.323 1.00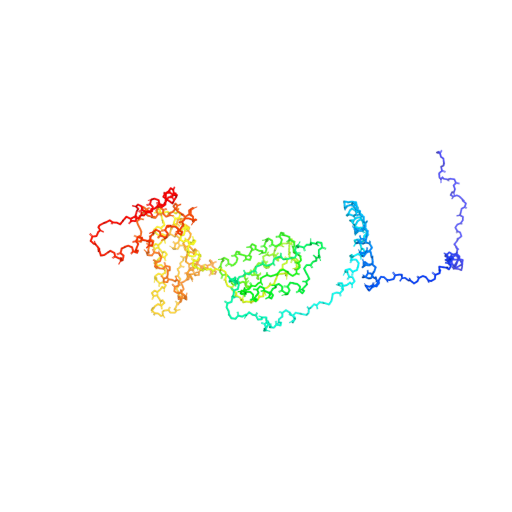 83.19 379 PRO A O 1
ATOM 2952 N N . ILE A 1 380 ? -28.962 -11.243 -3.519 1.00 84.69 380 ILE A N 1
ATOM 2953 C CA . ILE A 1 380 ? -27.544 -11.523 -3.261 1.00 84.69 380 ILE A CA 1
ATOM 2954 C C . ILE A 1 380 ? -27.062 -12.622 -4.205 1.00 84.69 380 ILE A C 1
ATOM 2956 O O . ILE A 1 380 ? -27.708 -13.657 -4.373 1.00 84.69 380 ILE A O 1
ATOM 2960 N N . ASN A 1 381 ? -25.899 -12.415 -4.824 1.00 86.12 381 ASN A N 1
ATOM 2961 C CA . ASN A 1 381 ? -25.298 -13.417 -5.696 1.00 86.12 381 ASN A CA 1
ATOM 2962 C C . ASN A 1 381 ? -24.902 -14.666 -4.887 1.00 86.12 381 ASN A C 1
ATOM 2964 O O . ASN A 1 381 ? -24.152 -14.583 -3.916 1.00 86.12 381 ASN A O 1
ATOM 2968 N N . VAL A 1 382 ? -25.342 -15.848 -5.324 1.00 86.00 382 VAL A N 1
ATOM 2969 C CA . VAL A 1 382 ? -25.051 -17.123 -4.646 1.00 86.00 382 VAL A CA 1
ATOM 2970 C C . VAL A 1 382 ? -23.545 -17.401 -4.552 1.00 86.00 382 VAL A C 1
ATOM 2972 O O . VAL A 1 382 ? -23.089 -17.993 -3.575 1.00 86.00 382 VAL A O 1
ATOM 2975 N N . LYS A 1 383 ? -22.749 -16.961 -5.538 1.00 85.25 383 LYS A N 1
ATOM 2976 C CA . LYS A 1 383 ? -21.283 -17.081 -5.486 1.00 85.25 383 LYS A CA 1
ATOM 2977 C C . LYS A 1 383 ? -20.700 -16.242 -4.354 1.00 85.25 383 LYS A C 1
ATOM 2979 O O . LYS A 1 383 ? -19.830 -16.734 -3.648 1.00 85.2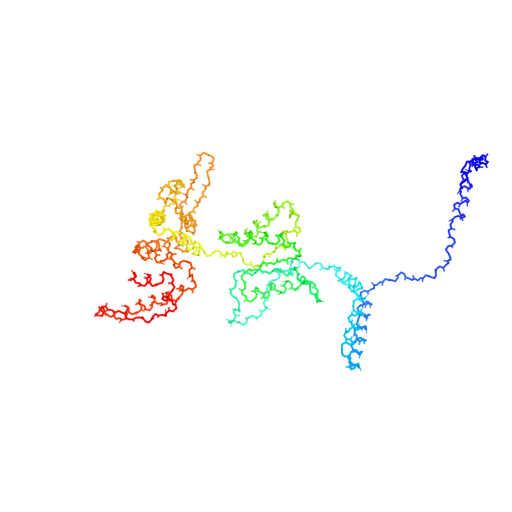5 383 LYS A O 1
ATOM 2984 N N . LEU A 1 384 ? -21.219 -15.027 -4.168 1.00 85.19 384 LEU A N 1
ATOM 2985 C CA . LEU A 1 384 ? -20.814 -14.113 -3.104 1.00 85.19 384 LEU A CA 1
ATOM 2986 C C . LEU A 1 384 ? -21.186 -14.679 -1.727 1.00 85.19 384 LEU A C 1
ATOM 2988 O O . LEU A 1 384 ? -20.340 -14.761 -0.843 1.00 85.19 384 LEU A O 1
ATOM 2992 N N . TRP A 1 385 ? -22.415 -15.183 -1.585 1.00 87.50 385 TRP A N 1
ATOM 2993 C CA . TRP A 1 385 ? -22.907 -15.796 -0.346 1.00 87.50 385 TRP A CA 1
ATOM 2994 C C . TRP A 1 385 ? -22.051 -16.982 0.130 1.00 87.50 385 TRP A C 1
ATOM 2996 O O . TRP A 1 385 ? -21.837 -17.170 1.327 1.00 87.50 385 TRP A O 1
ATOM 3006 N N . ARG A 1 386 ? -21.525 -17.780 -0.808 1.00 87.94 386 ARG A N 1
ATOM 3007 C CA . ARG A 1 386 ? -20.678 -18.949 -0.513 1.00 87.94 386 ARG A CA 1
ATOM 3008 C C . ARG A 1 386 ? -19.263 -18.592 -0.052 1.00 87.94 386 ARG A C 1
ATOM 3010 O O . ARG A 1 386 ? -18.556 -19.485 0.412 1.00 87.94 386 ARG A O 1
ATOM 3017 N N . VAL A 1 387 ? -18.830 -17.336 -0.176 1.00 89.44 387 VAL A N 1
ATOM 3018 C CA . VAL A 1 387 ? -17.486 -16.929 0.254 1.00 89.44 387 VAL A CA 1
ATOM 3019 C C . VAL A 1 387 ? -17.395 -16.947 1.787 1.00 89.44 387 VAL A C 1
ATOM 3021 O O . VAL A 1 387 ? -18.268 -16.385 2.459 1.00 89.44 387 VAL A O 1
ATOM 3024 N N . PRO A 1 388 ? -16.343 -17.560 2.368 1.00 86.50 388 PRO A N 1
ATOM 3025 C CA . PRO A 1 388 ? -16.125 -17.553 3.811 1.00 86.50 388 PRO A CA 1
ATOM 3026 C C . PRO A 1 388 ? -16.099 -16.131 4.382 1.00 86.50 388 PRO A C 1
ATOM 3028 O O . PRO A 1 388 ? -15.382 -15.265 3.885 1.00 86.50 388 PRO A O 1
ATOM 3031 N N . GLY A 1 389 ? -16.894 -15.898 5.427 1.00 87.00 389 GLY A N 1
ATOM 3032 C CA . GLY A 1 389 ? -17.060 -14.586 6.055 1.00 87.00 389 GLY A CA 1
ATOM 3033 C C . GLY A 1 389 ? -18.099 -13.674 5.393 1.00 87.00 389 GLY A C 1
ATOM 3034 O O . GLY A 1 389 ? -18.575 -12.758 6.050 1.00 87.00 389 GLY A O 1
ATOM 3035 N N . CYS A 1 390 ? -18.529 -13.920 4.148 1.00 89.12 390 CYS A N 1
ATOM 3036 C CA . CYS A 1 390 ? -19.507 -13.048 3.484 1.00 89.12 390 CYS A CA 1
ATOM 3037 C C . CYS A 1 390 ? -20.925 -13.212 4.050 1.00 89.12 390 CYS A C 1
ATOM 3039 O O . CYS A 1 390 ? -21.537 -12.232 4.464 1.00 89.12 390 CYS A O 1
ATOM 3041 N N . HIS A 1 391 ? -21.429 -14.447 4.133 1.00 88.25 391 HIS A N 1
ATOM 3042 C CA . HIS A 1 391 ? -22.738 -14.712 4.742 1.00 88.25 391 HIS A CA 1
ATOM 3043 C C . HIS A 1 391 ? -22.765 -14.337 6.233 1.00 88.25 391 HIS A C 1
ATOM 3045 O O . HIS A 1 391 ? -23.755 -13.797 6.707 1.00 88.25 391 HIS A O 1
ATOM 3051 N N . GLU A 1 392 ? -21.666 -14.572 6.960 1.00 90.50 392 GLU A N 1
ATOM 3052 C CA . GLU A 1 392 ? -21.529 -14.177 8.368 1.00 90.50 392 GLU A CA 1
ATOM 3053 C C . GLU A 1 392 ? -21.572 -12.655 8.524 1.00 90.50 392 GLU A C 1
ATOM 3055 O O . GLU A 1 392 ? -22.214 -12.155 9.443 1.00 90.50 392 GLU A O 1
ATOM 3060 N N . LEU A 1 393 ? -20.923 -11.919 7.610 1.00 90.50 393 LEU A N 1
ATOM 3061 C CA . LEU A 1 393 ? -20.938 -10.460 7.604 1.00 90.50 393 LEU A CA 1
ATOM 3062 C C . LEU A 1 393 ? -22.366 -9.968 7.392 1.00 90.50 393 LEU A C 1
ATOM 3064 O O . LEU A 1 393 ? -22.873 -9.221 8.219 1.00 90.50 393 LEU A O 1
ATOM 3068 N N . LEU A 1 394 ? -23.014 -10.431 6.323 1.00 87.19 394 LEU A N 1
ATOM 3069 C CA . LEU A 1 394 ? -24.361 -10.013 5.940 1.00 87.19 394 LEU A CA 1
ATOM 3070 C C . LEU A 1 394 ? -25.423 -10.391 6.978 1.00 87.19 394 LEU A C 1
ATOM 3072 O O . LEU A 1 394 ? -26.368 -9.640 7.152 1.00 87.19 394 LEU A O 1
ATOM 3076 N N . ALA A 1 395 ? -25.264 -11.517 7.676 1.00 85.38 395 ALA A N 1
ATOM 3077 C CA . ALA A 1 395 ? -26.161 -11.916 8.760 1.00 85.38 395 ALA A CA 1
ATOM 3078 C C . ALA A 1 395 ? -25.918 -11.148 10.073 1.00 85.38 395 ALA A C 1
ATOM 3080 O O . ALA A 1 395 ? -26.749 -11.204 10.974 1.00 85.38 395 ALA A O 1
ATOM 3081 N N . SER A 1 396 ? -24.757 -10.499 10.215 1.00 87.00 396 SER A N 1
ATOM 3082 C CA . SER A 1 396 ? -24.384 -9.733 11.413 1.00 87.00 396 SER A CA 1
ATOM 3083 C C . SER A 1 396 ? -24.670 -8.232 11.318 1.00 87.00 396 SER A C 1
ATOM 3085 O O . SER A 1 396 ? -24.567 -7.548 12.338 1.00 87.00 396 SER A O 1
ATOM 3087 N N . LEU A 1 397 ? -24.928 -7.740 10.102 1.00 78.19 397 LEU A N 1
ATOM 3088 C CA . LEU A 1 397 ? -25.353 -6.372 9.798 1.00 78.19 397 LEU A CA 1
ATOM 3089 C C . LEU A 1 397 ? -26.863 -6.259 9.998 1.00 78.19 397 LEU A C 1
ATOM 3091 O O . LEU A 1 397 ? -27.280 -5.199 10.513 1.00 78.19 397 LEU A O 1
#

Foldseek 3Di:
DDDPPPPPPDDDPDDDDPVVVVVVVVVPPPPPDDDDPDDPDDDDLVVLVVVVVVVVVVLVVCCVPPPDNVVSVVVVVVVVVVCVVVVVVSCVVVPPPPPPDVVVLVDDPPDPDDDPDALPDAAAEAEDEQQPDQDPVGGCDPVNQSVVLVVCVVSPHQKYKYFQHDAPPVLVVQLVVQLVVCLQLFAWSVVSLVRSLVRQCPPVVRVPCSRRVRMDMDHDRHGNDPLVVLLVVLVLQLLLCLVQSLQLLVLLLVLLVVLVVCLVVQPQDKDKDAPVVSCVRSDPGGSSVSNQVSQPWDWDPDDDNRHTMIIRDNDRPPCSSVVSNVVSVVLNPADSLLSVLVNQCSVVVVCVVVLVVQVVVVVVVVVVDDPPDPDDDDDDDPVQCPRRSRVSNVVRD

Solvent-accessible surface area (backbone atoms only — not comparable to full-atom values): 23084 Å² total; per-residue (Å²): 143,84,72,95,74,81,79,76,84,82,73,85,81,74,82,76,51,75,67,58,55,50,51,50,58,60,70,68,53,78,83,73,71,85,70,73,91,67,73,80,85,71,88,46,67,70,58,50,56,51,52,53,50,52,52,52,54,51,52,47,52,53,50,75,75,42,92,56,60,72,59,42,52,50,51,50,48,55,54,52,62,74,41,43,69,59,53,50,54,46,44,51,68,71,53,66,66,82,73,77,56,73,65,73,75,67,58,77,86,76,83,75,85,69,68,93,82,73,72,80,37,91,37,66,68,44,80,47,82,59,46,77,58,77,53,100,90,41,68,78,45,73,68,52,53,51,50,50,54,51,51,45,45,72,34,39,31,41,16,36,37,37,42,76,49,67,46,58,69,70,44,46,52,52,25,53,52,42,22,54,50,33,20,65,74,52,31,36,50,64,58,12,46,53,53,10,32,51,56,32,42,70,33,82,94,39,40,57,58,74,42,41,70,36,61,47,79,49,74,54,81,43,60,74,40,51,47,65,56,44,31,51,52,15,49,53,44,28,32,68,43,52,92,55,27,60,51,32,46,51,54,53,38,54,53,42,50,53,32,50,55,34,42,77,69,67,50,80,71,88,49,72,49,48,45,66,64,50,44,72,62,34,53,95,65,51,30,62,67,52,32,41,44,42,54,48,36,46,80,44,75,62,54,96,91,42,71,36,29,36,35,55,47,72,68,61,79,89,48,39,41,57,52,48,39,53,52,44,50,53,60,69,72,50,53,73,62,31,42,49,10,48,38,47,30,67,80,48,62,91,50,48,68,62,53,52,50,52,52,50,52,53,53,56,48,60,76,70,45,71,86,82,64,94,73,84,89,75,93,73,58,70,73,57,48,70,39,68,27,41,46,50,30,68,74,57,107